Protein AF-A0A091M395-F1 (afdb_monomer)

pLDDT: mean 72.91, std 22.08, range [30.41, 98.69]

Foldseek 3Di:
DVVVVVVVVVVVVVVVVVVVVVVVVVVVVVVVVVVVVVVVVVCVVPNDPPPLDDDDPDDDHPVVVVVVVVVVVVVVVVVVVVVVVVVVVVVVVVVVVVVVVVVVVVVVVVVVVVPPDDDDDDDDPDPVVVVVVVVVVVVVVVVVVVVVVVVVVVVVVVVVVVVVVVVVVCVVPVDDPDPDDDDDDPDDVCPVVVVVVVVVVVVVVVVVVVVVVVVVVVVVVVVVVVVVVVVVVVVVVDDDDDDDDDDDDDDDDDDDDDDDDDDDDDDDDDDDDDDDDDDDDDDDDDDDDDDPDPPVVVLVVVLVVLVVVLVVLVVVLVVLVVVLVVLVVVLVVLVVVLVVLVCVVVVDDDDDDDDDDDDDDDPSVCVSVVSVVVSVVSVVVSVVSVVVSVVSVVVSVVSVVVSVVSDDDDDDDPPVVCVVCVVVVVVVVCVVCVVVVVVVVVVVVVVPDDPVVVVVVVVVVVVVVVD

Nearest PDB structures (foldseek):
  6pyr-assembly1_B  TM=7.650E-01  e=1.604E+00  Homo sapiens
  8v8v-assembly1_B  TM=7.744E-01  e=3.158E+00  Homo sapiens
  6z6o-assembly1_C  TM=7.540E-01  e=3.158E+00  Saccharomyces cerevisiae S288C
  4ilo-assembly1_A  TM=5.246E-01  e=1.109E+00  Chlamydia trachomatis L2/434/Bu

InterPro domains:
  IPR027881 SOGA, coiled-coil domain [PF11365] (3-96)
  IPR027881 SOGA, coiled-coil domain [PF11365] (132-221)
  IPR049885 Microtubule cross-linking factor 1-3 [PTHR15742] (1-417)

Organism: Cariama cristata (NCBI:txid54380)

Mean predicted aligned error: 25.7 Å

Secondary structure (DSSP, 8-state):
-HHHHHHHHHHHHHHHHHHHHHHHHHHHHHHHHHHHHHHHHHHHHH--SSS----SSS-S-HHHHHHHHHHHHHHHHHHHHHHHHHHHHHHHHHHHHHHHHHHHHHHHHHHHHTTSSS------S-HHHHHHHHHHHHHHHHHHHHHHHHHHHHHHHHHHHHHHHHHHHHHHHS-----------TTSSHHHHHHHHHHHHHHHHHHHHHHHHHHHHHHHHHHHHHHHHHHHHHTTS------------------------PPPP---SPPP-------------------S-SHHHHHHHHHHHHHHHHHHHHHHHHHHHHHHHHHHHHHHHHHHHHHHHHHHHH------------S--SSTTTHHHHHHHHHHHHHHHHHHHHHHHHHHHHHHHHHHHHHHHTSS-----HHHHHHHHHHHHHHHHHHHHHHHHHHHHHHHHHHHS-HHHHHHHHHHHHHHHH-

Sequence (467 aa):
QEDSADLKCQLQFAKEEAALMRKKMAKLGREKDELEQELQKYKSIYGDVDSPLPTGEAGGPPSTREAELKLRLKLVEEEANILGRKIVELEVENRGIKAEMEDMRCQYEKECLSRDHISSIPTSPYGDSVESATELRRHLQFVEEEAELLRRSISEIEDHNKQLTNELNKFKFEPGQEPGWLDDTASKCGGTLQEELKSARLQINELSGKVMKLQYENRVLMSNVQRYDLASHLGLRTSSPRDSDADSDAGKKESDSEEGRLPQPKREGPIGGESDSEEVYEKTSGFGSGKPSEVSDLCSAELMRVKEDTKSLINIKREAERLERTVDRLITDTDSLIYDAKVHVTSSPSTEQDFRSAEERGEDKHEPELLGTVNSRMKAFRRELQTFLEKVDHIGEGLKEQMEDLSPLPHLTESSMFAFFFPLFLFFAFQMFQPIILLILILVLFSSLSYATVFKLVFLFTLFFVL

Radius of gyration: 56.74 Å; Cα contacts (8 Å, |Δi|>4): 44; chains: 1; bounding box: 123×97×183 Å

Structure (mmCIF, N/CA/C/O backbone):
data_AF-A0A091M395-F1
#
_entry.id   AF-A0A091M395-F1
#
loop_
_atom_site.group_PDB
_atom_site.id
_atom_site.type_symbol
_atom_site.label_atom_id
_atom_site.label_alt_id
_atom_site.label_comp_id
_atom_site.label_asym_id
_atom_site.label_entity_id
_atom_site.label_seq_id
_atom_site.pdbx_PDB_ins_code
_atom_site.Cartn_x
_atom_site.Cartn_y
_atom_site.Cartn_z
_atom_site.occupancy
_atom_site.B_iso_or_equiv
_atom_site.auth_seq_id
_atom_site.auth_comp_id
_atom_site.auth_asym_id
_atom_site.auth_atom_id
_atom_site.pdbx_PDB_model_num
ATOM 1 N N . GLN A 1 1 ? 47.360 31.228 -101.101 1.00 71.81 1 GLN A N 1
ATOM 2 C CA . GLN A 1 1 ? 48.252 31.695 -100.009 1.00 71.81 1 GLN A CA 1
ATOM 3 C C . GLN A 1 1 ? 47.449 31.935 -98.732 1.00 71.81 1 GLN A C 1
ATOM 5 O O . GLN A 1 1 ? 47.906 31.509 -97.678 1.00 71.81 1 GLN A O 1
ATOM 10 N N . GLU A 1 2 ? 46.245 32.507 -98.828 1.00 79.38 2 GLU A N 1
ATOM 11 C CA . GLU A 1 2 ? 45.298 32.686 -97.709 1.00 79.38 2 GLU A CA 1
ATOM 12 C C . GLU A 1 2 ? 44.870 31.360 -97.054 1.00 79.38 2 GLU A C 1
ATOM 14 O O . GLU A 1 2 ? 45.097 31.202 -95.859 1.00 79.38 2 GLU A O 1
ATOM 19 N N . ASP A 1 3 ? 44.469 30.339 -97.827 1.00 84.88 3 ASP A N 1
ATOM 20 C CA . ASP A 1 3 ? 44.124 29.006 -97.278 1.00 84.88 3 ASP A CA 1
ATOM 21 C C . ASP A 1 3 ? 45.247 28.381 -96.427 1.00 84.88 3 ASP A C 1
ATOM 23 O O . ASP A 1 3 ? 45.014 27.651 -95.463 1.00 84.88 3 ASP A O 1
ATOM 27 N N . SER A 1 4 ? 46.505 28.685 -96.768 1.00 87.62 4 SER A N 1
ATOM 28 C CA . SER A 1 4 ? 47.673 28.195 -96.028 1.00 87.62 4 SER A CA 1
ATOM 29 C C . SER A 1 4 ? 47.929 28.958 -94.725 1.00 87.62 4 SER A C 1
ATOM 31 O O . SER A 1 4 ? 48.588 28.426 -93.832 1.00 87.62 4 SER A O 1
ATOM 33 N N . ALA A 1 5 ? 47.445 30.198 -94.616 1.00 91.19 5 ALA A N 1
ATOM 34 C CA . ALA A 1 5 ? 47.488 30.990 -93.393 1.00 91.19 5 ALA A CA 1
ATOM 35 C C . ALA A 1 5 ? 46.356 30.568 -92.446 1.00 91.19 5 ALA A C 1
ATOM 37 O O . ALA A 1 5 ? 46.620 30.309 -91.272 1.00 91.19 5 ALA A O 1
ATOM 38 N N . ASP A 1 6 ? 45.149 30.363 -92.975 1.00 93.56 6 ASP A N 1
ATOM 39 C CA . ASP A 1 6 ? 43.992 29.906 -92.201 1.00 93.56 6 ASP A CA 1
ATOM 40 C C . ASP A 1 6 ? 44.219 28.519 -91.598 1.00 93.56 6 ASP A C 1
ATOM 42 O O . ASP A 1 6 ? 43.985 28.313 -90.405 1.00 93.56 6 ASP A O 1
ATOM 46 N N . LEU A 1 7 ? 44.779 27.583 -92.374 1.00 94.56 7 LEU A N 1
ATOM 47 C CA . LEU A 1 7 ? 45.128 26.256 -91.865 1.00 94.56 7 LEU A CA 1
ATOM 48 C C . LEU A 1 7 ? 46.173 26.326 -90.737 1.00 94.56 7 LEU A C 1
ATOM 50 O O . LEU A 1 7 ? 46.099 25.563 -89.773 1.00 94.56 7 LEU A O 1
ATOM 54 N N . LYS A 1 8 ? 47.136 27.255 -90.817 1.00 93.69 8 LYS A N 1
ATOM 55 C CA . LYS A 1 8 ? 48.125 27.477 -89.747 1.00 93.69 8 LYS A CA 1
ATOM 56 C C . LYS A 1 8 ? 47.479 28.064 -88.494 1.00 93.69 8 LYS A C 1
ATOM 58 O O . LYS A 1 8 ? 47.822 27.624 -87.399 1.00 93.69 8 LYS A O 1
ATOM 63 N N . CYS A 1 9 ? 46.544 29.003 -88.639 1.00 95.12 9 CYS A N 1
ATOM 64 C CA . CYS A 1 9 ? 45.777 29.560 -87.524 1.00 95.12 9 CYS A CA 1
ATOM 65 C C . CYS A 1 9 ? 44.905 28.494 -86.847 1.00 95.12 9 CYS A C 1
ATOM 67 O O . CYS A 1 9 ? 44.974 28.343 -85.630 1.00 95.12 9 CYS A O 1
ATOM 69 N N . GLN A 1 10 ? 44.161 27.690 -87.612 1.00 95.19 10 GLN A N 1
ATOM 70 C CA . GLN A 1 10 ? 43.372 26.578 -87.068 1.00 95.19 10 GLN A CA 1
ATOM 71 C C . GLN A 1 10 ? 44.252 25.548 -86.353 1.00 95.19 10 GLN A C 1
ATOM 73 O O . GLN A 1 10 ? 43.927 25.109 -85.250 1.00 95.19 10 GLN A O 1
ATOM 78 N N . LEU A 1 11 ? 45.406 25.203 -86.933 1.00 95.94 11 LEU A N 1
ATOM 79 C CA . LEU A 1 11 ? 46.366 24.305 -86.294 1.00 95.94 11 LEU A CA 1
ATOM 80 C C . LEU A 1 11 ? 46.916 24.893 -84.986 1.00 95.94 11 LEU A C 1
ATOM 82 O O . LEU A 1 11 ? 47.134 24.149 -84.031 1.00 95.94 11 LEU A O 1
ATOM 86 N N . GLN A 1 12 ? 47.151 26.205 -84.930 1.00 96.38 12 GLN A N 1
ATOM 87 C CA . GLN A 1 12 ? 47.599 26.888 -83.718 1.00 96.38 12 GLN A CA 1
ATOM 88 C C . GLN A 1 12 ? 46.522 26.848 -82.625 1.00 96.38 12 GLN A C 1
ATOM 90 O O . GLN A 1 12 ? 46.833 26.454 -81.502 1.00 96.38 12 GLN A O 1
ATOM 95 N N . PHE A 1 13 ? 45.259 27.134 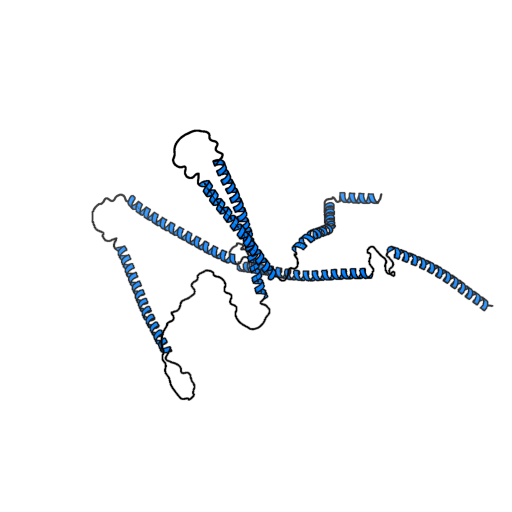-82.960 1.00 97.38 13 PHE A N 1
ATOM 96 C CA . PHE A 1 13 ? 44.141 27.002 -82.020 1.00 97.38 13 PHE A CA 1
ATOM 97 C C . PHE A 1 13 ? 43.983 25.568 -81.513 1.00 97.38 13 PHE A C 1
ATOM 99 O O . PHE A 1 13 ? 43.900 25.357 -80.307 1.00 97.38 13 PHE A O 1
ATOM 106 N N . ALA A 1 14 ? 44.045 24.570 -82.398 1.00 96.50 14 ALA A N 1
ATOM 107 C CA . ALA A 1 14 ? 43.980 23.164 -82.003 1.00 96.50 14 ALA A CA 1
ATOM 108 C C . ALA A 1 14 ? 45.151 22.761 -81.083 1.00 96.50 14 ALA A C 1
ATOM 110 O O . ALA A 1 14 ? 44.979 21.987 -80.140 1.00 96.50 14 ALA A O 1
ATOM 111 N N . LYS A 1 15 ? 46.358 23.300 -81.312 1.00 96.81 15 LYS A N 1
ATOM 112 C CA . LYS A 1 15 ? 47.522 23.077 -80.436 1.00 96.81 15 LYS A CA 1
ATOM 113 C C . LYS A 1 15 ? 47.342 23.710 -79.059 1.00 96.81 15 LYS A C 1
ATOM 115 O O . LYS A 1 15 ? 47.689 23.075 -78.059 1.00 96.81 15 LYS A O 1
ATOM 120 N N . GLU A 1 16 ? 46.827 24.934 -79.003 1.00 97.25 16 GLU A N 1
ATOM 121 C CA . GLU A 1 16 ? 46.535 25.651 -77.759 1.00 97.25 16 GLU A CA 1
ATOM 122 C C . GLU A 1 16 ? 45.419 24.966 -76.970 1.00 97.25 16 GLU A C 1
ATOM 124 O O . GLU A 1 16 ? 45.569 24.737 -75.770 1.00 97.25 16 GLU A O 1
ATOM 129 N N . GLU A 1 17 ? 44.356 24.533 -77.646 1.00 96.44 17 GLU A N 1
ATOM 130 C CA . GLU A 1 17 ? 43.270 23.751 -77.059 1.00 96.44 17 GLU A CA 1
ATOM 131 C C . GLU A 1 17 ? 43.785 22.417 -76.506 1.00 96.44 17 GLU A C 1
ATOM 133 O O . GLU A 1 17 ? 43.536 22.088 -75.345 1.00 96.44 17 GLU A O 1
ATOM 138 N N . ALA A 1 18 ? 44.600 21.679 -77.267 1.00 96.31 18 ALA A N 1
ATOM 139 C CA . ALA A 1 18 ? 45.212 20.439 -76.793 1.00 96.31 18 ALA A CA 1
ATOM 140 C C . ALA A 1 18 ? 46.149 20.670 -75.592 1.00 96.31 18 ALA A C 1
ATOM 142 O O . ALA A 1 18 ? 46.227 19.832 -74.689 1.00 96.31 18 ALA A O 1
ATOM 143 N N . ALA A 1 19 ? 46.871 21.796 -75.557 1.00 97.12 19 ALA A N 1
ATOM 144 C CA . ALA A 1 19 ? 47.709 22.173 -74.420 1.00 97.12 19 ALA A CA 1
ATOM 145 C C . ALA A 1 19 ? 46.874 22.528 -73.184 1.00 97.12 19 ALA A C 1
ATOM 147 O O . ALA A 1 19 ? 47.195 22.091 -72.075 1.00 97.12 19 ALA A O 1
ATOM 148 N N . LEU A 1 20 ? 45.772 23.254 -73.374 1.00 97.44 20 LEU A N 1
ATOM 149 C CA . LEU A 1 20 ? 44.822 23.576 -72.318 1.00 97.44 20 LEU A CA 1
ATOM 150 C C . LEU A 1 20 ? 44.164 22.310 -71.757 1.00 97.44 20 LEU A C 1
ATOM 152 O O . LEU A 1 20 ? 44.089 22.156 -70.539 1.00 97.44 20 LEU A O 1
ATOM 156 N N . MET A 1 21 ? 43.750 21.380 -72.620 1.00 98.19 21 MET A N 1
ATOM 157 C CA . MET A 1 21 ? 43.178 20.093 -72.218 1.00 98.19 21 MET A CA 1
ATOM 158 C C . MET A 1 21 ? 44.183 19.253 -71.430 1.00 98.19 21 MET A C 1
ATOM 160 O O . MET A 1 21 ? 43.841 18.751 -70.361 1.00 98.19 21 MET A O 1
ATOM 164 N N . ARG A 1 22 ? 45.449 19.184 -71.866 1.00 97.06 22 ARG A N 1
ATOM 165 C CA . ARG A 1 22 ? 46.526 18.541 -71.091 1.00 97.06 22 ARG A CA 1
ATOM 166 C C . ARG A 1 22 ? 46.700 19.174 -69.709 1.00 97.06 22 ARG A C 1
ATOM 168 O O . ARG A 1 22 ? 46.826 18.455 -68.721 1.00 97.06 22 ARG A O 1
ATOM 175 N N . LYS A 1 23 ? 46.651 20.506 -69.611 1.00 97.75 23 LYS A N 1
ATOM 176 C CA . LYS A 1 23 ? 46.740 21.222 -68.327 1.00 97.75 23 LYS A CA 1
ATOM 177 C C . LYS A 1 23 ? 45.541 20.933 -67.416 1.00 97.75 23 LYS A C 1
ATOM 179 O O . LYS A 1 23 ? 45.737 20.735 -66.219 1.00 97.75 23 LYS A O 1
ATOM 184 N N . LYS A 1 24 ? 44.321 20.891 -67.967 1.00 97.88 24 LYS A N 1
ATOM 185 C CA . LYS A 1 24 ? 43.098 20.535 -67.226 1.00 97.88 24 LYS A CA 1
ATOM 186 C C . LYS A 1 24 ? 43.143 19.094 -66.727 1.00 97.88 24 LYS A C 1
ATOM 188 O O . LYS A 1 24 ? 42.893 18.873 -65.551 1.00 97.88 24 LYS A O 1
ATOM 193 N N . MET A 1 25 ? 43.546 18.149 -67.575 1.00 97.69 25 MET A N 1
ATOM 194 C CA . MET A 1 25 ? 43.713 16.745 -67.188 1.00 97.69 25 MET A CA 1
ATOM 195 C C . MET A 1 25 ? 44.750 16.581 -66.077 1.00 97.69 25 MET A C 1
ATOM 197 O O . MET A 1 25 ? 44.493 15.892 -65.099 1.00 97.69 25 MET A O 1
ATOM 201 N N . ALA A 1 26 ? 45.885 17.279 -66.165 1.00 97.56 26 ALA A N 1
ATOM 202 C CA . ALA A 1 26 ? 46.887 17.256 -65.102 1.00 97.56 26 ALA A CA 1
ATOM 203 C C . ALA A 1 26 ? 46.367 17.854 -63.783 1.00 97.56 26 ALA A C 1
ATOM 205 O O . ALA A 1 26 ? 46.778 17.421 -62.712 1.00 97.56 26 ALA A O 1
ATOM 206 N N . LYS A 1 27 ? 45.488 18.864 -63.845 1.00 97.62 27 LYS A N 1
ATOM 207 C CA . LYS A 1 27 ? 44.847 19.439 -62.656 1.00 97.62 27 LYS A CA 1
ATOM 208 C C . LYS A 1 27 ? 43.837 18.465 -62.040 1.00 97.62 27 LYS A C 1
ATOM 210 O O . LYS A 1 27 ? 43.943 18.207 -60.851 1.00 97.62 27 LYS A O 1
ATOM 215 N N . LEU A 1 28 ? 42.948 17.886 -62.847 1.00 97.62 28 LEU A N 1
ATOM 216 C CA . LEU A 1 28 ? 41.987 16.875 -62.395 1.00 97.62 28 LEU A CA 1
ATOM 217 C C . LEU A 1 28 ? 42.678 15.633 -61.825 1.00 97.62 28 LEU A C 1
ATOM 219 O O . LEU A 1 28 ? 42.197 15.077 -60.852 1.00 97.62 28 LEU A O 1
ATOM 223 N N . GLY A 1 29 ? 43.813 15.217 -62.396 1.00 97.81 29 GLY A N 1
ATOM 224 C CA . GLY A 1 29 ? 44.620 14.127 -61.845 1.00 97.81 29 GLY A CA 1
ATOM 225 C C . GLY A 1 29 ? 45.101 14.427 -60.425 1.00 97.81 29 GLY A C 1
ATOM 226 O O . GLY A 1 29 ? 44.913 13.605 -59.541 1.00 97.81 29 GLY A O 1
ATOM 227 N N . ARG A 1 30 ? 45.621 15.638 -60.179 1.00 97.50 30 ARG A N 1
ATOM 228 C CA . ARG A 1 30 ? 46.020 16.053 -58.822 1.00 97.50 30 ARG A CA 1
ATOM 229 C C . ARG A 1 30 ? 44.836 16.128 -57.859 1.00 97.50 30 ARG A C 1
ATOM 231 O O . ARG A 1 30 ? 44.939 15.612 -56.759 1.00 97.50 30 ARG A O 1
ATOM 238 N N . GLU A 1 31 ? 43.717 16.718 -58.281 1.00 97.44 31 GLU A N 1
ATOM 239 C CA . GLU A 1 31 ? 42.500 16.800 -57.455 1.00 97.44 31 GLU A CA 1
ATOM 240 C C . GLU A 1 31 ? 41.932 15.406 -57.138 1.00 97.44 31 GLU A C 1
ATOM 242 O O . GLU A 1 31 ? 41.490 15.155 -56.021 1.00 97.44 31 GLU A O 1
ATOM 247 N N . LYS A 1 32 ? 41.983 14.471 -58.095 1.00 97.50 32 LYS A N 1
ATOM 248 C CA . LYS A 1 32 ? 41.613 13.067 -57.887 1.00 97.50 32 LYS A CA 1
ATOM 249 C C . LYS A 1 32 ? 42.515 12.414 -56.841 1.00 97.50 32 LYS A C 1
ATOM 251 O O . LYS A 1 32 ? 41.998 11.788 -55.922 1.00 97.50 32 LYS A O 1
ATOM 256 N N . ASP A 1 33 ? 43.831 12.567 -56.972 1.00 97.94 33 ASP A N 1
ATOM 257 C CA . ASP A 1 33 ? 44.796 11.980 -56.038 1.00 97.94 33 ASP A CA 1
ATOM 258 C C . ASP A 1 33 ? 44.647 12.582 -54.623 1.00 97.94 33 ASP A C 1
ATOM 260 O O . ASP A 1 33 ? 44.757 11.864 -53.630 1.00 97.94 33 ASP A O 1
ATOM 264 N N . GLU A 1 34 ? 44.350 13.882 -54.514 1.00 97.62 34 GLU A N 1
ATOM 265 C CA . GLU A 1 34 ? 44.038 14.564 -53.247 1.00 97.62 34 GLU A CA 1
ATOM 266 C C . GLU A 1 34 ? 42.759 14.008 -52.601 1.00 97.62 34 GLU A C 1
ATOM 268 O O . GLU A 1 34 ? 42.771 13.652 -51.420 1.00 97.62 34 GLU A O 1
ATOM 273 N N . LEU A 1 35 ? 41.676 13.859 -53.373 1.00 96.06 35 LEU A N 1
ATOM 274 C CA . LEU A 1 35 ? 40.426 13.263 -52.889 1.00 96.06 35 LEU A CA 1
ATOM 275 C C . LEU A 1 35 ? 40.599 11.789 -52.496 1.00 96.06 35 LEU A C 1
ATOM 277 O O . LEU A 1 35 ? 40.025 11.355 -51.500 1.00 96.06 35 LEU A O 1
ATOM 281 N N . GLU A 1 36 ? 41.402 11.014 -53.229 1.00 95.44 36 GLU A N 1
ATOM 282 C CA . GLU A 1 36 ? 41.729 9.627 -52.871 1.00 95.44 36 GLU A CA 1
ATOM 283 C C . GLU A 1 36 ? 42.503 9.549 -51.548 1.00 95.44 36 GLU A C 1
ATOM 285 O O . GLU A 1 36 ? 42.227 8.674 -50.724 1.00 95.44 36 GLU A O 1
ATOM 290 N N . GLN A 1 37 ? 43.422 10.485 -51.293 1.00 96.62 37 GLN A N 1
ATOM 291 C CA . GLN A 1 37 ? 44.127 10.577 -50.011 1.00 96.62 37 GLN A CA 1
ATOM 292 C C . GLN A 1 37 ? 43.194 10.971 -48.864 1.00 96.62 37 GLN A C 1
ATOM 294 O O . GLN A 1 37 ? 43.273 10.384 -47.783 1.00 96.62 37 GLN A O 1
ATOM 299 N N . GLU A 1 38 ? 42.303 11.941 -49.076 1.00 95.31 38 GLU A N 1
ATOM 300 C CA . GLU A 1 38 ? 41.327 12.352 -48.065 1.00 95.31 38 GLU A CA 1
ATOM 301 C C . GLU A 1 38 ? 40.329 11.230 -47.761 1.00 95.31 38 GLU A C 1
ATOM 303 O O . GLU A 1 38 ? 40.048 10.954 -46.593 1.00 95.31 38 GLU A O 1
ATOM 308 N N . LEU A 1 39 ? 39.889 10.497 -48.787 1.00 91.19 39 LEU A N 1
ATOM 309 C CA . LEU A 1 39 ? 39.082 9.293 -48.633 1.00 91.19 39 LEU A CA 1
ATOM 310 C C . LEU A 1 39 ? 39.835 8.220 -47.839 1.00 91.19 39 LEU A C 1
ATOM 312 O O . LEU A 1 39 ? 39.273 7.649 -46.909 1.00 91.19 39 LEU A O 1
ATOM 316 N N . GLN A 1 40 ? 41.111 7.969 -48.143 1.00 90.94 40 GLN A N 1
ATOM 317 C CA . GLN A 1 40 ? 41.930 7.004 -47.404 1.00 90.94 40 GLN A CA 1
ATOM 318 C C . GLN A 1 40 ? 42.127 7.422 -45.940 1.00 90.94 40 GLN A C 1
ATOM 320 O O . GLN A 1 40 ? 42.073 6.582 -45.039 1.00 90.94 40 GLN A O 1
ATOM 325 N N . LYS A 1 41 ? 42.299 8.722 -45.677 1.00 92.94 41 LYS A N 1
ATOM 326 C CA . LYS A 1 41 ? 42.352 9.282 -44.322 1.00 92.94 41 LYS A CA 1
ATOM 327 C C . LYS A 1 41 ? 41.023 9.078 -43.599 1.00 92.94 41 LYS A C 1
ATOM 329 O O . LYS A 1 41 ? 41.026 8.613 -42.462 1.00 92.94 41 LYS A O 1
ATOM 334 N N . TYR A 1 42 ? 39.898 9.357 -44.254 1.00 85.25 42 TYR A N 1
ATOM 335 C CA . TYR A 1 42 ? 38.570 9.125 -43.690 1.00 85.25 42 TYR A CA 1
ATOM 336 C C . TYR A 1 42 ? 38.354 7.640 -43.365 1.00 85.25 42 TYR A C 1
ATOM 338 O O . TYR A 1 42 ? 37.985 7.312 -42.240 1.00 85.25 42 TYR A O 1
ATOM 346 N N . LYS A 1 43 ? 38.712 6.734 -44.286 1.00 86.00 43 LYS A N 1
ATOM 347 C CA . LYS A 1 43 ? 38.701 5.277 -44.068 1.00 86.00 43 LYS A CA 1
ATOM 348 C C . LYS A 1 43 ? 39.594 4.847 -42.903 1.00 86.00 43 LYS A C 1
ATOM 350 O O . LYS A 1 43 ? 39.229 3.940 -42.167 1.00 86.00 43 LYS A O 1
ATOM 355 N N . SER A 1 44 ? 40.742 5.496 -42.697 1.00 77.12 44 SER A N 1
ATOM 356 C CA . SER A 1 44 ? 41.625 5.186 -41.562 1.00 77.12 44 SER A CA 1
ATOM 357 C C . SER A 1 44 ? 41.052 5.609 -40.205 1.00 77.12 44 SER A C 1
ATOM 359 O O . SER A 1 44 ? 41.331 4.958 -39.204 1.00 77.12 44 SER A O 1
ATOM 361 N N . ILE A 1 45 ? 40.248 6.679 -40.165 1.00 76.62 45 ILE A N 1
ATOM 362 C CA . ILE A 1 45 ? 39.650 7.205 -38.928 1.00 76.62 45 ILE A CA 1
ATOM 363 C C . ILE A 1 45 ? 38.346 6.470 -38.600 1.00 76.62 45 ILE A C 1
ATOM 365 O O . ILE A 1 45 ? 38.081 6.178 -37.437 1.00 76.62 45 ILE A O 1
ATOM 369 N N . TYR A 1 46 ? 37.533 6.183 -39.617 1.00 76.81 46 TYR A N 1
ATOM 370 C CA . TYR A 1 46 ? 36.155 5.716 -39.446 1.00 76.81 46 TYR A CA 1
ATOM 371 C C . TYR A 1 46 ? 35.904 4.280 -39.931 1.00 76.81 46 TYR A C 1
ATOM 373 O O . TYR A 1 46 ? 34.833 3.736 -39.674 1.00 76.81 46 TYR A O 1
ATOM 381 N N . GLY A 1 47 ? 36.879 3.645 -40.583 1.00 71.12 47 GLY A N 1
ATOM 382 C CA . GLY A 1 47 ? 36.737 2.321 -41.191 1.00 71.12 47 GLY A CA 1
ATOM 383 C C . GLY A 1 47 ? 36.284 2.371 -42.654 1.00 71.12 47 GLY A C 1
ATOM 384 O O . GLY A 1 47 ? 35.770 3.377 -43.143 1.00 71.12 47 GLY A O 1
ATOM 385 N N . ASP A 1 48 ? 36.516 1.273 -43.377 1.00 74.62 48 ASP A N 1
ATOM 386 C CA . ASP A 1 48 ? 36.093 1.098 -44.770 1.00 74.62 48 ASP A CA 1
ATOM 387 C C . ASP A 1 48 ? 34.659 0.553 -44.834 1.00 74.62 48 ASP A C 1
ATOM 389 O O . ASP A 1 48 ? 34.345 -0.427 -44.160 1.00 74.62 48 ASP A O 1
ATOM 393 N N . VAL A 1 49 ? 33.794 1.182 -45.636 1.00 61.81 49 VAL A N 1
ATOM 394 C CA . VAL A 1 49 ? 32.357 0.848 -45.717 1.00 61.81 49 VAL A CA 1
ATOM 395 C C . VAL A 1 49 ? 32.095 -0.344 -46.651 1.00 61.81 49 VAL A C 1
ATOM 397 O O . VAL A 1 49 ? 31.147 -1.090 -46.430 1.00 61.81 49 VAL A O 1
ATOM 400 N N . ASP A 1 50 ? 32.967 -0.563 -47.643 1.00 61.78 50 ASP A N 1
ATOM 401 C CA . ASP A 1 50 ? 32.815 -1.604 -48.678 1.00 61.78 50 ASP A CA 1
ATOM 402 C C . ASP A 1 50 ? 33.717 -2.838 -48.462 1.00 61.78 50 ASP A C 1
ATOM 404 O O . ASP A 1 50 ? 33.717 -3.777 -49.261 1.00 61.78 50 ASP A O 1
ATOM 408 N N . SER A 1 51 ? 34.485 -2.870 -47.372 1.00 49.75 51 SER A N 1
ATOM 409 C CA . SER A 1 51 ? 35.205 -4.068 -46.938 1.00 49.75 51 SER A CA 1
ATOM 410 C C . SER A 1 51 ? 34.243 -4.981 -46.169 1.00 49.75 51 SER A C 1
ATOM 412 O O . SER A 1 51 ? 33.496 -4.474 -45.327 1.00 49.75 51 SER A O 1
ATOM 414 N N . PRO A 1 52 ? 34.240 -6.317 -46.374 1.00 53.75 52 PRO A N 1
ATOM 415 C CA . PRO A 1 52 ? 33.650 -7.226 -45.399 1.00 53.75 52 PRO A CA 1
ATOM 416 C C . PRO A 1 52 ? 34.438 -7.069 -44.087 1.00 53.75 52 PRO A C 1
ATOM 418 O O . PRO A 1 52 ? 35.505 -7.644 -43.890 1.00 53.75 52 PRO A O 1
ATOM 421 N N . LEU A 1 53 ? 33.904 -6.185 -43.248 1.00 42.62 53 LEU A N 1
ATOM 422 C CA . LEU A 1 53 ? 34.456 -5.561 -42.050 1.00 42.62 53 LEU A CA 1
ATOM 423 C C . LEU A 1 53 ? 35.417 -6.450 -41.226 1.00 42.62 53 LEU A C 1
ATOM 425 O O . LEU A 1 53 ? 34.989 -7.501 -40.739 1.00 42.62 53 LEU A O 1
ATOM 429 N N . PRO A 1 54 ? 36.651 -5.997 -40.920 1.00 46.88 54 PRO A N 1
ATOM 430 C CA . PRO A 1 54 ? 37.429 -6.526 -39.814 1.00 46.88 54 PRO A CA 1
ATOM 431 C C . PRO A 1 54 ? 37.314 -5.634 -38.564 1.00 46.88 54 PRO A C 1
ATOM 433 O O . PRO A 1 54 ? 37.745 -4.486 -38.534 1.00 46.88 54 PRO A O 1
ATOM 436 N N . THR A 1 55 ? 36.749 -6.248 -37.525 1.00 48.16 55 THR A N 1
ATOM 437 C CA . THR A 1 55 ? 37.311 -6.335 -36.165 1.00 48.16 55 THR A CA 1
ATOM 438 C C . THR A 1 55 ? 37.567 -5.047 -35.366 1.00 48.16 55 THR A C 1
ATOM 440 O O . THR A 1 55 ? 38.662 -4.494 -35.360 1.00 48.16 55 THR A O 1
ATOM 443 N N . GLY A 1 56 ? 36.591 -4.694 -34.525 1.00 40.84 56 GLY A N 1
ATOM 444 C CA . GLY A 1 56 ? 36.821 -4.039 -33.236 1.00 40.84 56 GLY A CA 1
ATOM 445 C C . GLY A 1 56 ? 36.312 -4.943 -32.110 1.00 40.84 56 GLY A C 1
ATOM 446 O O . GLY A 1 56 ? 35.106 -5.101 -31.960 1.00 40.84 56 GLY A O 1
ATOM 447 N N . GLU A 1 57 ? 37.241 -5.585 -31.399 1.00 47.59 57 GLU A N 1
ATOM 448 C CA . GLU A 1 57 ? 37.122 -6.096 -30.019 1.00 47.59 57 GLU A CA 1
ATOM 449 C C . GLU A 1 57 ? 35.873 -6.921 -29.620 1.00 47.59 57 GLU A C 1
ATOM 451 O O . GLU A 1 57 ? 35.333 -6.773 -28.533 1.00 47.59 57 GLU A O 1
ATOM 456 N N . ALA A 1 58 ? 35.423 -7.848 -30.464 1.00 48.03 58 ALA A N 1
ATOM 457 C CA . ALA A 1 58 ? 34.674 -9.036 -30.036 1.00 48.03 58 AL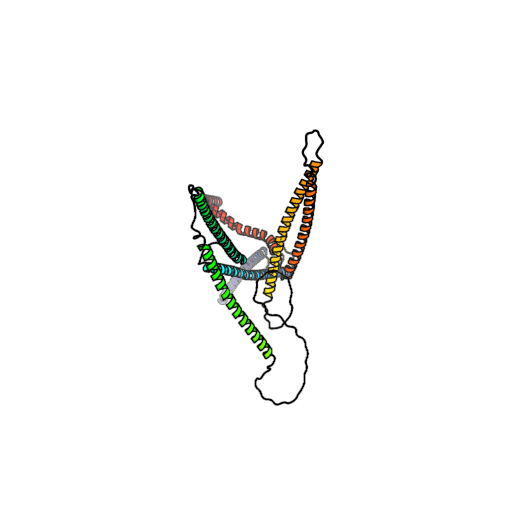A A CA 1
ATOM 458 C C . ALA A 1 58 ? 34.776 -10.086 -31.148 1.00 48.03 58 ALA A C 1
ATOM 460 O O . ALA A 1 58 ? 34.320 -9.869 -32.271 1.00 48.03 58 ALA A O 1
ATOM 461 N N . GLY A 1 59 ? 35.457 -11.196 -30.870 1.00 49.03 59 GLY A N 1
ATOM 462 C CA . GLY A 1 59 ? 35.753 -12.230 -31.859 1.00 49.03 59 GLY A CA 1
ATOM 463 C C . GLY A 1 59 ? 34.506 -13.002 -32.287 1.00 49.03 59 GLY A C 1
ATOM 464 O O . GLY A 1 59 ? 34.120 -13.960 -31.627 1.00 49.03 59 GLY A O 1
ATOM 465 N N . GLY A 1 60 ? 33.900 -12.624 -33.413 1.00 55.34 60 GLY A N 1
ATOM 466 C CA . GLY A 1 60 ? 32.835 -13.398 -34.047 1.00 55.34 60 GLY A CA 1
ATOM 467 C C . GLY A 1 60 ? 32.551 -12.942 -35.485 1.00 55.34 60 GLY A C 1
ATOM 468 O O . GLY A 1 60 ? 32.724 -11.761 -35.790 1.00 55.34 60 GLY A O 1
ATOM 469 N N . PRO A 1 61 ? 32.142 -13.851 -36.392 1.00 51.72 61 PRO A N 1
ATOM 470 C CA . PRO A 1 61 ? 31.840 -13.500 -37.777 1.00 51.72 61 PRO A CA 1
ATOM 471 C C . PRO A 1 61 ? 30.651 -12.519 -37.874 1.00 51.72 61 PRO A C 1
ATOM 473 O O . PRO A 1 61 ? 29.757 -12.548 -37.025 1.00 51.72 61 PRO A O 1
ATOM 476 N N . PRO A 1 62 ? 30.592 -11.659 -38.911 1.00 55.75 62 PRO A N 1
ATOM 477 C CA . PRO A 1 62 ? 29.612 -10.568 -39.021 1.00 55.75 62 PRO A CA 1
ATOM 478 C C . PRO A 1 62 ? 28.148 -11.039 -38.983 1.00 55.75 62 PRO A C 1
ATOM 480 O O . PRO A 1 62 ? 27.308 -10.371 -38.385 1.00 55.75 62 PRO A O 1
ATOM 483 N N . SER A 1 63 ? 27.858 -12.234 -39.511 1.00 60.00 63 SER A N 1
ATOM 484 C CA . SER A 1 63 ? 26.538 -12.877 -39.417 1.00 60.00 63 SER A CA 1
ATOM 485 C C . SER A 1 63 ? 26.107 -13.164 -37.969 1.00 60.00 63 SER A C 1
ATOM 487 O O . SER A 1 63 ? 24.930 -13.031 -37.639 1.00 60.00 63 SER A O 1
ATOM 489 N N . THR A 1 64 ? 27.048 -13.495 -37.079 1.00 69.31 64 THR A N 1
ATOM 490 C CA . THR A 1 64 ? 26.769 -13.748 -35.658 1.00 69.31 64 THR A CA 1
ATOM 491 C C . THR A 1 64 ? 26.455 -12.454 -34.914 1.00 69.31 64 THR A C 1
ATOM 493 O O . THR A 1 64 ? 25.539 -12.430 -34.098 1.00 69.31 64 THR A O 1
ATOM 496 N N . ARG A 1 65 ? 27.150 -11.356 -35.232 1.00 70.62 65 ARG A N 1
ATOM 497 C CA . ARG A 1 65 ? 26.895 -10.037 -34.630 1.00 70.62 65 ARG A CA 1
ATOM 498 C C . ARG A 1 65 ? 25.555 -9.448 -35.072 1.00 70.62 65 ARG A C 1
ATOM 500 O O . ARG A 1 65 ? 24.836 -8.884 -34.254 1.00 70.62 65 ARG A O 1
ATOM 507 N N . GLU A 1 66 ? 25.206 -9.577 -36.351 1.00 75.06 66 GLU A N 1
ATOM 508 C CA . GLU A 1 66 ? 23.889 -9.167 -36.854 1.00 75.06 66 GLU A CA 1
ATOM 509 C C . GLU A 1 66 ? 22.769 -9.968 -36.174 1.00 75.06 66 GLU A C 1
ATOM 511 O O . GLU A 1 66 ? 21.779 -9.392 -35.720 1.00 75.06 66 GLU A O 1
ATOM 516 N N . ALA A 1 67 ? 22.954 -11.284 -36.019 1.00 79.56 67 ALA A N 1
ATOM 517 C CA . ALA A 1 67 ? 22.026 -12.134 -35.281 1.00 79.56 67 ALA A CA 1
ATOM 518 C C . ALA A 1 67 ? 21.917 -11.738 -33.796 1.00 79.56 67 ALA A C 1
ATOM 520 O O . ALA A 1 67 ? 20.810 -11.698 -33.259 1.00 79.56 67 ALA A O 1
ATOM 521 N N . GLU A 1 68 ? 23.031 -11.392 -33.144 1.00 82.31 68 GLU A N 1
ATOM 522 C CA . GLU A 1 68 ? 23.063 -10.921 -31.754 1.00 82.31 68 GLU A CA 1
ATOM 523 C C . GLU A 1 68 ? 22.326 -9.584 -31.580 1.00 82.31 68 GLU A C 1
ATOM 525 O O . GLU A 1 68 ? 21.493 -9.447 -30.685 1.00 82.31 68 GLU A O 1
ATOM 530 N N . LEU A 1 69 ? 22.571 -8.602 -32.453 1.00 88.88 69 LEU A N 1
ATOM 531 C CA . LEU A 1 69 ? 21.871 -7.313 -32.414 1.00 88.88 69 LEU A CA 1
ATOM 532 C C . LEU A 1 69 ? 20.375 -7.471 -32.697 1.00 88.88 69 LEU A C 1
ATOM 534 O O . LEU A 1 69 ? 19.555 -6.844 -32.031 1.00 88.88 69 LEU A O 1
ATOM 538 N N . LYS A 1 70 ? 20.007 -8.353 -33.631 1.00 91.25 70 LYS A N 1
ATOM 539 C CA . LYS A 1 70 ? 18.609 -8.693 -33.913 1.00 91.25 70 LYS A CA 1
ATOM 540 C C . LYS A 1 70 ? 17.934 -9.360 -32.716 1.00 91.25 70 LYS A C 1
ATOM 542 O O . LYS A 1 70 ? 16.764 -9.093 -32.459 1.00 91.25 70 LYS A O 1
ATOM 547 N N . LEU A 1 71 ? 18.656 -10.199 -31.972 1.00 93.19 71 LEU A N 1
ATOM 548 C CA . LEU A 1 71 ? 18.160 -10.788 -30.731 1.00 93.19 71 LEU A CA 1
ATOM 549 C C . LEU A 1 71 ? 17.979 -9.726 -29.639 1.00 93.19 71 LEU A C 1
ATOM 551 O O . LEU A 1 71 ? 16.927 -9.698 -29.011 1.00 93.19 71 LEU A O 1
ATOM 555 N N . ARG A 1 72 ? 18.951 -8.825 -29.444 1.00 95.19 72 ARG A N 1
ATOM 556 C CA . ARG A 1 72 ? 18.829 -7.714 -28.481 1.00 95.19 72 ARG A CA 1
ATOM 557 C C . ARG A 1 72 ? 17.654 -6.800 -28.807 1.00 95.19 72 ARG A C 1
ATOM 559 O O . ARG A 1 72 ? 16.910 -6.443 -27.905 1.00 95.19 72 ARG A O 1
ATOM 566 N N . LEU A 1 73 ? 17.463 -6.467 -30.083 1.00 96.75 73 LEU A N 1
ATOM 567 C CA . LEU A 1 73 ? 16.321 -5.668 -30.523 1.00 96.75 73 LEU A CA 1
ATOM 568 C C . LEU A 1 73 ? 14.998 -6.369 -30.198 1.00 96.75 73 LEU A C 1
ATOM 570 O O . LEU A 1 73 ? 14.112 -5.741 -29.633 1.00 96.75 73 LEU A O 1
ATOM 574 N N . LYS A 1 74 ? 14.898 -7.676 -30.481 1.00 96.12 74 LYS A N 1
ATOM 575 C CA . LYS A 1 74 ? 13.723 -8.475 -30.111 1.00 96.12 74 LYS A CA 1
ATOM 576 C C . LYS A 1 74 ? 13.483 -8.496 -28.604 1.00 96.12 74 LYS A C 1
ATOM 578 O O . LYS A 1 74 ? 12.346 -8.362 -28.189 1.00 96.12 74 LYS A O 1
ATOM 583 N N . LEU A 1 75 ? 14.526 -8.650 -27.788 1.00 97.19 75 LEU A N 1
ATOM 584 C CA . LEU A 1 75 ? 14.380 -8.630 -26.329 1.00 97.19 75 LEU A CA 1
ATOM 585 C C . LEU A 1 75 ? 13.850 -7.283 -25.834 1.00 97.19 75 LEU A C 1
ATOM 587 O O . LEU A 1 75 ? 12.916 -7.266 -25.046 1.00 97.19 75 LEU A O 1
ATOM 591 N N . VAL A 1 76 ? 14.382 -6.168 -26.342 1.00 98.12 76 VAL A N 1
ATOM 592 C CA . VAL A 1 76 ? 13.895 -4.823 -25.992 1.00 98.12 76 VAL A CA 1
ATOM 593 C C . VAL A 1 76 ? 12.448 -4.614 -26.447 1.00 98.12 76 VAL A C 1
ATOM 595 O O . VAL A 1 76 ? 11.657 -4.011 -25.728 1.00 98.12 76 VAL A O 1
ATOM 598 N N . GLU A 1 77 ? 12.081 -5.119 -27.625 1.00 97.62 77 GLU A N 1
ATOM 599 C CA . GLU A 1 77 ? 10.704 -5.072 -28.124 1.00 97.62 77 GLU A CA 1
ATOM 600 C C . GLU A 1 77 ? 9.753 -5.887 -27.232 1.00 97.62 77 GLU A C 1
ATOM 602 O O . GLU A 1 77 ? 8.687 -5.401 -26.859 1.00 97.62 77 GLU A O 1
ATOM 607 N N . GLU A 1 78 ? 10.160 -7.085 -26.806 1.00 98.06 78 GLU A N 1
ATOM 608 C CA . GLU A 1 78 ? 9.395 -7.900 -25.857 1.00 98.06 78 GLU A CA 1
ATOM 609 C C . GLU A 1 78 ? 9.302 -7.252 -24.467 1.00 98.06 78 GLU A C 1
ATOM 611 O O . GLU A 1 78 ? 8.226 -7.243 -23.868 1.00 98.06 78 GLU A O 1
ATOM 616 N N . GLU A 1 79 ? 10.381 -6.651 -23.959 1.00 96.94 79 GLU A N 1
ATOM 617 C CA . GLU A 1 79 ? 10.372 -5.891 -22.703 1.00 96.94 79 GLU A CA 1
ATOM 618 C C . GLU A 1 79 ? 9.404 -4.705 -22.780 1.00 96.94 79 GLU A C 1
ATOM 620 O O . GLU A 1 79 ? 8.582 -4.519 -21.881 1.00 96.94 79 GLU A O 1
ATOM 625 N N . ALA A 1 80 ? 9.431 -3.945 -23.878 1.00 98.31 80 ALA A N 1
ATOM 626 C CA . ALA A 1 80 ? 8.489 -2.856 -24.116 1.00 98.31 80 ALA A CA 1
ATOM 627 C C . ALA A 1 80 ? 7.039 -3.362 -24.191 1.00 98.31 80 ALA A C 1
ATOM 629 O O . ALA A 1 80 ? 6.139 -2.725 -23.642 1.00 98.31 80 ALA A O 1
ATOM 630 N N . ASN A 1 81 ? 6.805 -4.530 -24.796 1.00 98.25 81 ASN A N 1
ATOM 631 C CA . ASN A 1 81 ? 5.484 -5.157 -24.852 1.00 98.25 81 ASN A CA 1
ATOM 632 C C . ASN A 1 81 ? 4.991 -5.609 -23.468 1.00 98.25 81 ASN A C 1
ATOM 634 O O . ASN A 1 81 ? 3.815 -5.427 -23.144 1.00 98.25 81 ASN A O 1
ATOM 638 N N . ILE A 1 82 ? 5.864 -6.194 -22.642 1.00 98.44 82 ILE A N 1
ATOM 639 C CA . ILE A 1 82 ? 5.534 -6.600 -21.267 1.00 98.44 82 ILE A CA 1
ATOM 640 C C . ILE A 1 82 ? 5.215 -5.368 -20.418 1.00 98.44 82 ILE A C 1
ATOM 642 O O . ILE A 1 82 ? 4.177 -5.336 -19.756 1.00 98.44 82 ILE A O 1
ATOM 646 N N . LEU A 1 83 ? 6.059 -4.335 -20.477 1.00 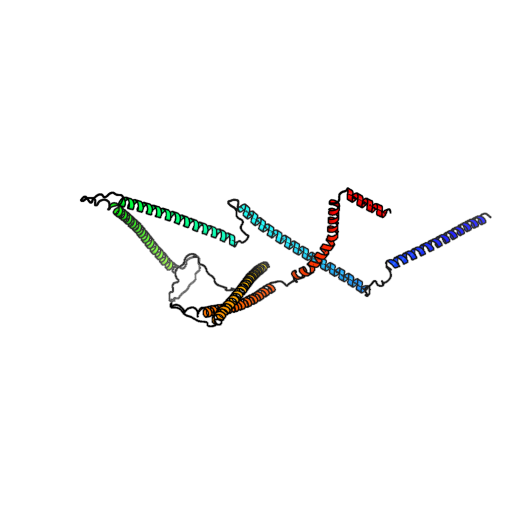98.69 83 LEU A N 1
ATOM 647 C CA . LEU A 1 83 ? 5.838 -3.081 -19.758 1.00 98.69 83 LEU A CA 1
ATOM 648 C C . LEU A 1 83 ? 4.560 -2.381 -20.224 1.00 98.69 83 LEU A C 1
ATOM 650 O O . LEU A 1 83 ? 3.790 -1.916 -19.391 1.00 98.69 83 LEU A O 1
ATOM 654 N N . GLY A 1 84 ? 4.286 -2.368 -21.531 1.00 98.50 84 GLY A N 1
ATOM 655 C CA . GLY A 1 84 ? 3.046 -1.830 -22.087 1.00 98.50 84 GLY A CA 1
ATOM 656 C C . GLY A 1 84 ? 1.804 -2.516 -21.515 1.00 98.50 84 GLY A C 1
ATOM 657 O O . GLY A 1 84 ? 0.861 -1.838 -21.112 1.00 98.50 84 GLY A O 1
ATOM 658 N N . ARG A 1 85 ? 1.820 -3.852 -21.392 1.00 98.50 85 ARG A N 1
ATOM 659 C CA . ARG A 1 85 ? 0.737 -4.594 -20.724 1.00 98.50 85 ARG A CA 1
ATOM 660 C C . ARG A 1 85 ? 0.629 -4.241 -19.241 1.00 98.50 85 ARG A C 1
ATOM 662 O O . ARG A 1 85 ? -0.479 -3.988 -18.776 1.00 98.50 85 ARG A O 1
ATOM 669 N N . LYS A 1 86 ? 1.754 -4.165 -18.521 1.00 98.56 86 LYS A N 1
ATOM 670 C CA . LYS A 1 86 ? 1.753 -3.838 -17.087 1.00 98.56 86 LYS A CA 1
ATOM 671 C C . LYS A 1 86 ? 1.246 -2.422 -16.811 1.00 98.56 86 LYS A C 1
ATOM 673 O O . LYS A 1 86 ? 0.541 -2.218 -15.832 1.00 98.56 86 LYS A O 1
ATOM 678 N N . ILE A 1 87 ? 1.554 -1.458 -17.680 1.00 98.56 87 ILE A N 1
ATOM 679 C CA . ILE A 1 87 ? 1.010 -0.096 -17.590 1.00 98.56 87 ILE A CA 1
ATOM 680 C C . ILE A 1 87 ? -0.516 -0.135 -17.679 1.00 98.56 87 ILE A C 1
ATOM 682 O O . ILE A 1 87 ? -1.177 0.428 -16.816 1.00 98.56 87 ILE A O 1
ATOM 686 N N . VAL A 1 88 ? -1.080 -0.833 -18.668 1.00 98.69 88 VAL A N 1
ATOM 687 C CA . VAL A 1 88 ? -2.541 -0.930 -18.830 1.00 98.69 88 VAL A CA 1
ATOM 688 C C . VAL A 1 88 ? -3.198 -1.634 -17.640 1.00 98.69 88 VAL A C 1
ATOM 690 O O . VAL A 1 88 ? -4.228 -1.176 -17.156 1.00 98.69 88 VAL A O 1
ATOM 693 N N . GLU A 1 89 ? -2.605 -2.719 -17.143 1.00 97.94 89 GLU A N 1
ATOM 694 C CA . GLU A 1 89 ? -3.074 -3.430 -15.946 1.00 97.94 89 GLU A CA 1
ATOM 695 C C . GLU A 1 89 ? -3.131 -2.497 -14.729 1.00 97.94 89 GLU A C 1
ATOM 697 O O . GLU A 1 89 ? -4.186 -2.348 -14.111 1.00 97.94 89 GLU A O 1
ATOM 702 N N . LEU A 1 90 ? -2.032 -1.787 -14.454 1.00 98.50 90 LEU A N 1
ATOM 703 C CA . LEU A 1 90 ? -1.960 -0.815 -13.364 1.00 98.50 90 LEU A CA 1
ATOM 704 C C . LEU A 1 90 ? -2.918 0.362 -13.577 1.00 98.50 90 LEU A C 1
ATOM 706 O O . LEU A 1 90 ? -3.490 0.862 -12.616 1.00 98.50 90 LEU A O 1
ATOM 710 N N . GLU A 1 91 ? -3.128 0.824 -14.810 1.00 98.31 91 GLU A N 1
ATOM 711 C CA . GLU A 1 91 ? -4.114 1.867 -15.110 1.00 98.31 91 GLU A CA 1
ATOM 712 C C . GLU A 1 91 ? -5.544 1.414 -14.801 1.00 98.31 91 GLU A C 1
ATOM 714 O O . GLU A 1 91 ? -6.337 2.207 -14.283 1.00 98.31 91 GLU A O 1
ATOM 719 N N . VAL A 1 92 ? -5.882 0.159 -15.111 1.00 98.56 92 VAL A N 1
ATOM 720 C CA . VAL A 1 92 ? -7.190 -0.430 -14.800 1.00 98.56 92 VAL A CA 1
ATOM 721 C C . VAL A 1 92 ? -7.361 -0.574 -13.290 1.00 98.56 92 VAL A C 1
ATOM 723 O O . VAL A 1 92 ? -8.370 -0.110 -12.763 1.00 98.56 92 VAL A O 1
ATOM 726 N N . GLU A 1 93 ? -6.369 -1.117 -12.584 1.00 97.81 93 GLU A N 1
ATOM 727 C CA . GLU A 1 93 ? -6.386 -1.236 -11.120 1.00 97.81 93 GLU A CA 1
ATOM 728 C C . GLU A 1 93 ? -6.501 0.139 -10.447 1.00 97.81 93 GLU A C 1
ATOM 730 O O . GLU A 1 93 ? -7.346 0.351 -9.582 1.00 97.81 93 GLU A O 1
ATOM 735 N N . ASN A 1 94 ? -5.732 1.131 -10.904 1.00 97.62 94 ASN A N 1
ATOM 736 C CA . ASN A 1 94 ? -5.771 2.488 -10.362 1.00 97.62 94 ASN A CA 1
ATOM 737 C C . ASN A 1 94 ? -7.135 3.159 -10.590 1.00 97.62 94 ASN A C 1
ATOM 739 O O . ASN A 1 94 ? -7.607 3.903 -9.731 1.00 97.62 94 ASN A O 1
ATOM 743 N N . ARG A 1 95 ? -7.789 2.902 -11.733 1.00 98.31 95 ARG A N 1
ATOM 744 C CA . ARG A 1 95 ? -9.175 3.340 -11.973 1.00 98.31 95 ARG A CA 1
ATOM 745 C C . ARG A 1 95 ? -10.166 2.606 -11.072 1.00 98.31 95 ARG A C 1
ATOM 747 O O . ARG A 1 95 ? -11.074 3.264 -10.577 1.00 98.31 95 ARG A O 1
ATOM 754 N N . GLY A 1 96 ? -9.977 1.308 -10.836 1.00 97.44 96 GLY A N 1
ATOM 755 C CA . GLY A 1 96 ? -10.779 0.514 -9.901 1.00 97.44 96 GLY A CA 1
ATOM 756 C C . GLY A 1 96 ? -10.698 1.064 -8.479 1.00 97.44 96 GLY A C 1
ATOM 757 O O . GLY A 1 96 ? -11.707 1.485 -7.927 1.00 97.44 96 GLY A O 1
ATOM 758 N N . ILE A 1 97 ? -9.484 1.217 -7.949 1.00 97.56 97 ILE A N 1
ATOM 759 C CA . ILE A 1 97 ? -9.244 1.795 -6.619 1.00 97.56 97 ILE A CA 1
ATOM 760 C C . ILE A 1 97 ? -9.800 3.222 -6.530 1.00 97.56 97 ILE A C 1
ATOM 762 O O . ILE A 1 97 ? -10.379 3.603 -5.518 1.00 97.56 97 ILE A O 1
ATOM 766 N N . LYS A 1 98 ? -9.659 4.042 -7.580 1.00 97.56 98 LYS A N 1
ATOM 767 C CA . LYS A 1 98 ? -10.274 5.381 -7.607 1.00 97.56 98 LYS A CA 1
ATOM 768 C C . LYS A 1 98 ? -11.795 5.327 -7.554 1.00 97.56 98 LYS A C 1
ATOM 770 O O . LYS A 1 98 ? -12.379 6.169 -6.882 1.00 97.56 98 LYS A O 1
ATOM 775 N N . ALA A 1 99 ? -12.419 4.378 -8.247 1.00 97.31 99 ALA A N 1
ATOM 776 C CA . ALA A 1 99 ? -13.860 4.183 -8.183 1.00 97.31 99 ALA A CA 1
ATOM 777 C C . ALA A 1 99 ? -14.295 3.732 -6.780 1.00 97.31 99 ALA A C 1
ATOM 779 O O . ALA A 1 99 ? -15.251 4.286 -6.254 1.00 97.31 99 ALA A O 1
ATOM 780 N N . GLU A 1 100 ? -13.555 2.827 -6.134 1.00 96.00 100 GLU A N 1
ATOM 781 C CA . GLU A 1 100 ? -13.804 2.411 -4.745 1.00 96.00 100 GLU A CA 1
ATOM 782 C C . GLU A 1 100 ? -13.633 3.570 -3.751 1.00 96.00 100 GLU A C 1
ATOM 784 O O . GLU A 1 100 ? -14.476 3.781 -2.884 1.00 96.00 100 GLU A O 1
ATOM 789 N N . MET A 1 101 ? -12.572 4.374 -3.894 1.00 96.31 101 MET A N 1
ATOM 790 C CA . MET A 1 101 ? -12.377 5.573 -3.072 1.00 96.31 101 MET A CA 1
ATOM 791 C C . MET A 1 101 ? -13.513 6.583 -3.251 1.00 96.31 101 MET A C 1
ATOM 793 O O . MET A 1 101 ? -13.899 7.242 -2.286 1.00 96.31 101 MET A O 1
ATOM 797 N N . GLU A 1 102 ? -14.020 6.738 -4.473 1.00 95.62 102 GLU A N 1
ATOM 798 C CA . GLU A 1 102 ? -15.141 7.629 -4.753 1.00 95.62 102 GLU A CA 1
ATOM 799 C C . GLU A 1 102 ? -16.464 7.066 -4.227 1.00 95.62 102 GLU A C 1
ATOM 801 O O . GLU A 1 102 ? -17.271 7.830 -3.709 1.00 95.62 102 GLU A O 1
ATOM 806 N N . ASP A 1 103 ? -16.664 5.748 -4.264 1.00 95.00 103 ASP A N 1
ATOM 807 C CA . ASP A 1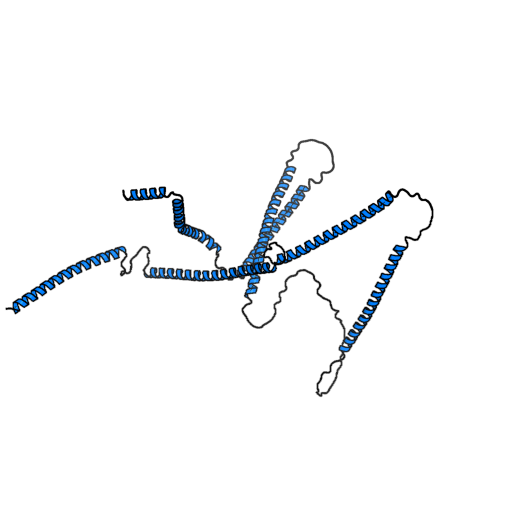 103 ? -17.829 5.096 -3.664 1.00 95.00 103 ASP A CA 1
ATOM 808 C C . ASP A 1 103 ? -17.842 5.281 -2.142 1.00 95.00 103 ASP A C 1
ATOM 810 O O . ASP A 1 103 ? -18.819 5.781 -1.591 1.00 95.00 103 ASP A O 1
ATOM 814 N N . MET A 1 104 ? -16.720 5.023 -1.464 1.00 92.38 104 MET A N 1
ATOM 815 C CA . MET A 1 104 ? -16.581 5.287 -0.026 1.00 92.38 104 MET A CA 1
ATOM 816 C C . MET A 1 104 ? -16.773 6.773 0.313 1.00 92.38 104 MET A C 1
ATOM 818 O O . MET A 1 104 ? -17.368 7.107 1.339 1.00 92.38 104 MET A O 1
ATOM 822 N N . ARG A 1 105 ? -16.306 7.689 -0.549 1.00 94.06 105 ARG A N 1
ATOM 823 C CA . ARG A 1 105 ? -16.548 9.134 -0.398 1.00 94.06 105 ARG A CA 1
ATOM 824 C C . ARG A 1 105 ? -18.031 9.467 -0.550 1.00 94.06 105 ARG A C 1
ATOM 826 O O . ARG A 1 105 ? -18.556 10.211 0.270 1.00 94.06 105 ARG A O 1
ATOM 833 N N . CYS A 1 106 ? -18.697 8.918 -1.560 1.00 86.19 106 CYS A N 1
ATOM 834 C CA . CYS A 1 106 ? -20.127 9.085 -1.795 1.00 86.19 106 CYS A CA 1
ATOM 835 C C . CYS A 1 106 ? -20.957 8.511 -0.641 1.00 86.19 106 CYS A C 1
ATOM 837 O O . CYS A 1 106 ? -21.937 9.128 -0.234 1.00 86.19 106 CYS A O 1
ATOM 839 N N . GLN A 1 107 ? -20.556 7.372 -0.071 1.00 81.06 107 GLN A N 1
ATOM 840 C CA . GLN A 1 107 ? -21.152 6.817 1.144 1.00 81.06 107 GLN A CA 1
ATOM 841 C C . GLN A 1 107 ? -20.982 7.777 2.326 1.00 81.06 107 GLN A C 1
ATOM 843 O O . GLN A 1 107 ? -21.974 8.107 2.968 1.00 81.06 107 GLN A O 1
ATOM 848 N N . TYR A 1 108 ? -19.778 8.314 2.548 1.00 76.19 108 TYR A N 1
ATOM 849 C CA . TYR A 1 108 ? -19.524 9.307 3.599 1.00 76.19 108 TYR A CA 1
ATOM 850 C C . TYR A 1 108 ? -20.324 10.603 3.397 1.00 76.19 108 TYR A C 1
ATOM 852 O O . TYR A 1 108 ? -20.866 11.168 4.344 1.00 76.19 108 TYR A O 1
ATOM 860 N N . GLU A 1 109 ? -20.434 11.094 2.163 1.00 78.19 109 GLU A N 1
ATOM 861 C CA . GLU A 1 109 ? -21.215 12.291 1.840 1.00 78.19 109 GLU A CA 1
ATOM 862 C C . GLU A 1 109 ? -22.719 12.037 1.999 1.00 78.19 109 GLU A C 1
ATOM 864 O O . GLU A 1 109 ? -23.436 12.872 2.550 1.00 78.19 109 GLU A O 1
ATOM 869 N N . LYS A 1 110 ? -23.199 10.850 1.619 1.00 75.56 110 LYS A N 1
ATOM 870 C CA . LYS A 1 110 ? -24.577 10.406 1.850 1.00 75.56 110 LYS A CA 1
ATOM 871 C C . LYS A 1 110 ? -24.873 10.237 3.339 1.00 75.56 110 LYS A C 1
ATOM 873 O O . LYS A 1 110 ? -25.948 10.637 3.777 1.00 75.56 110 LYS A O 1
ATOM 878 N N . GLU A 1 111 ? -23.938 9.717 4.130 1.00 61.69 111 GLU A N 1
ATOM 879 C CA . GLU A 1 111 ? -24.015 9.686 5.596 1.00 61.69 111 GLU A CA 1
ATOM 880 C C . GLU A 1 111 ? -24.017 11.099 6.192 1.00 61.69 111 GLU A C 1
ATOM 882 O O . GLU A 1 111 ? -24.762 11.359 7.134 1.00 61.69 111 GLU A O 1
ATOM 887 N N . CYS A 1 112 ? -23.261 12.036 5.615 1.00 56.94 112 CYS A N 1
ATOM 888 C CA . CYS A 1 112 ? -23.225 13.437 6.034 1.00 56.94 112 CYS A CA 1
ATOM 889 C C . CYS A 1 112 ? -24.561 14.151 5.763 1.00 56.94 112 CYS A C 1
ATOM 891 O O . CYS A 1 112 ? -25.106 14.785 6.661 1.00 56.94 112 CYS A O 1
ATOM 893 N N . LEU A 1 113 ? -25.148 13.967 4.575 1.00 56.12 113 LEU A N 1
ATOM 894 C CA . LEU A 1 113 ? -26.471 14.507 4.219 1.00 56.12 113 LEU A CA 1
ATOM 895 C C . LEU A 1 113 ? -27.619 13.813 4.974 1.00 56.12 113 LEU A C 1
ATOM 897 O O . LEU A 1 113 ? -28.669 14.407 5.203 1.00 56.12 113 LEU A O 1
ATOM 901 N N . SER A 1 114 ? -27.420 12.566 5.410 1.00 55.72 114 SER A N 1
ATOM 902 C CA . SER A 1 114 ? -28.350 11.859 6.308 1.00 55.72 114 SER A CA 1
ATOM 903 C C . SER A 1 114 ? -28.244 12.342 7.764 1.00 55.72 114 SER A C 1
ATOM 905 O O . SER A 1 114 ? -29.119 12.046 8.577 1.00 55.72 114 SER A O 1
ATOM 907 N N . ARG A 1 115 ? -27.190 13.101 8.097 1.00 50.47 115 ARG A N 1
ATOM 908 C CA . ARG A 1 115 ? -26.864 13.625 9.432 1.00 50.47 115 ARG A CA 1
ATOM 909 C C . ARG A 1 115 ? -27.163 15.124 9.566 1.00 50.47 115 ARG A C 1
ATOM 911 O O . ARG A 1 115 ? -26.603 15.785 10.432 1.00 50.47 115 ARG A O 1
ATOM 918 N N . ASP A 1 116 ? -28.098 15.674 8.795 1.00 40.88 116 ASP A N 1
ATOM 919 C CA . ASP A 1 116 ? -28.575 17.049 9.034 1.00 40.88 116 ASP A CA 1
ATOM 920 C C . ASP A 1 116 ? -29.483 17.178 10.273 1.00 40.88 116 ASP A C 1
ATOM 922 O O . ASP A 1 116 ? -29.902 18.276 10.648 1.00 40.88 116 ASP A O 1
ATOM 926 N N . HIS A 1 117 ? -29.710 16.084 11.006 1.00 41.47 117 HIS A N 1
ATOM 927 C CA . HIS A 1 117 ? -30.334 16.122 12.322 1.00 41.47 117 HIS A CA 1
ATOM 928 C C . HIS A 1 117 ? -29.478 15.400 13.378 1.00 41.47 117 HIS A C 1
ATOM 930 O O . HIS A 1 117 ? -29.616 14.211 13.635 1.00 41.47 117 HIS A O 1
ATOM 936 N N . ILE A 1 118 ? -28.699 16.231 14.082 1.00 43.59 118 ILE A N 1
ATOM 937 C CA . ILE A 1 118 ? -28.224 16.080 15.466 1.00 43.59 118 ILE A CA 1
ATOM 938 C C . ILE A 1 118 ? -26.886 15.329 15.673 1.00 43.59 118 ILE A C 1
ATOM 940 O O . ILE A 1 118 ? -26.784 14.110 15.641 1.00 43.59 118 ILE A O 1
ATOM 944 N N . SER A 1 119 ? -25.900 16.143 16.061 1.00 43.84 119 SER A N 1
ATOM 945 C CA . SER A 1 119 ? -24.754 15.889 16.946 1.00 43.84 119 SER A CA 1
ATOM 946 C C . SER A 1 119 ? -23.627 14.932 16.522 1.00 43.84 119 SER A C 1
ATOM 948 O O . SER A 1 119 ? -23.780 13.788 16.098 1.00 43.84 119 SER A O 1
ATOM 950 N N . SER A 1 120 ? -22.441 15.496 16.709 1.00 48.66 120 SER A N 1
ATOM 951 C CA . SER A 1 120 ? -21.063 15.067 16.510 1.00 48.66 120 SER A CA 1
ATOM 952 C C . SER A 1 120 ? -20.641 13.793 17.244 1.00 48.66 120 SER A C 1
ATOM 954 O O . SER A 1 120 ? -20.978 13.629 18.409 1.00 48.66 120 SER A O 1
ATOM 956 N N . ILE A 1 121 ? -19.841 12.974 16.548 1.00 45.72 121 ILE A N 1
ATOM 957 C CA . ILE A 1 121 ? -18.695 12.122 16.954 1.00 45.72 121 ILE A CA 1
ATOM 958 C C . ILE A 1 121 ? -18.382 11.217 15.731 1.00 45.72 121 ILE A C 1
ATOM 960 O O . ILE A 1 121 ? -19.331 10.802 15.049 1.00 45.72 121 ILE A O 1
ATOM 964 N N . PRO A 1 122 ? -17.098 10.981 15.381 1.00 52.47 122 PRO A N 1
ATOM 965 C CA . PRO A 1 122 ? -16.710 10.214 14.197 1.00 52.47 122 PRO A CA 1
ATOM 966 C C . PRO A 1 122 ? -16.714 8.711 14.503 1.00 52.47 122 PRO A C 1
ATOM 968 O O . PRO A 1 122 ? -16.042 8.275 15.437 1.00 52.47 122 PRO A O 1
ATOM 971 N N . THR A 1 123 ? -17.444 7.915 13.720 1.00 41.78 123 THR A N 1
ATOM 972 C CA . THR A 1 123 ? -17.417 6.447 13.813 1.00 41.78 123 THR A CA 1
ATOM 973 C C . THR A 1 123 ? -16.761 5.830 12.579 1.00 41.78 123 THR A C 1
ATOM 975 O O . THR A 1 123 ? -17.000 6.238 11.449 1.00 41.78 123 THR A O 1
ATOM 978 N N . SER A 1 124 ? -15.878 4.885 12.886 1.00 42.31 124 SER A N 1
ATOM 979 C CA . SER A 1 124 ? -15.000 4.046 12.060 1.00 42.31 124 SER A CA 1
ATOM 980 C C . SER A 1 124 ? -15.753 3.141 11.057 1.00 42.31 124 SER A C 1
ATOM 982 O O . SER A 1 124 ? -16.906 2.804 11.330 1.00 42.31 124 SER A O 1
ATOM 984 N N . PRO A 1 125 ? -15.124 2.679 9.948 1.00 52.72 125 PRO A N 1
ATOM 985 C CA . PRO A 1 125 ? -15.791 1.995 8.833 1.00 52.72 125 PRO A CA 1
ATOM 986 C C . PRO A 1 125 ? -15.960 0.480 9.062 1.00 52.72 125 PRO A C 1
ATOM 988 O O . PRO A 1 125 ? -15.535 -0.331 8.243 1.00 52.72 125 PRO A O 1
ATOM 991 N N . TYR A 1 126 ? -16.553 0.078 10.188 1.00 43.06 126 TYR A N 1
ATOM 992 C CA . TYR A 1 126 ? -16.865 -1.328 10.475 1.00 43.06 126 TYR A CA 1
ATOM 993 C C . TYR A 1 126 ? -18.369 -1.455 10.744 1.00 43.06 126 TYR A C 1
ATOM 995 O O . TYR A 1 126 ? -18.857 -0.953 11.758 1.00 43.06 126 TYR A O 1
ATOM 1003 N N . GLY A 1 127 ? -19.101 -2.075 9.812 1.00 53.00 127 GLY A N 1
ATOM 1004 C CA . GLY A 1 127 ? -20.569 -2.167 9.813 1.00 53.00 127 GLY A CA 1
ATOM 1005 C C . GLY A 1 127 ? -21.168 -2.767 11.090 1.00 53.00 127 GLY A C 1
ATOM 1006 O O . GLY A 1 127 ? -22.210 -2.300 11.538 1.00 53.00 127 GLY A O 1
ATOM 1007 N N . ASP A 1 128 ? -20.454 -3.671 11.764 1.00 46.59 128 ASP A N 1
ATOM 1008 C CA . ASP A 1 128 ? -20.920 -4.303 13.011 1.00 46.59 128 ASP A CA 1
ATOM 1009 C C . ASP A 1 128 ? -20.792 -3.390 14.247 1.00 46.59 128 ASP A C 1
ATOM 1011 O O . ASP A 1 128 ? -21.422 -3.601 15.287 1.00 46.59 128 ASP A O 1
ATOM 1015 N N . SER A 1 129 ? -19.984 -2.328 14.159 1.00 52.41 129 SER A N 1
ATOM 1016 C CA . SER A 1 129 ? -19.767 -1.403 15.275 1.00 52.41 129 SER A CA 1
ATOM 1017 C C . SER A 1 129 ? -20.913 -0.406 15.436 1.00 52.41 129 SER A C 1
ATOM 1019 O O . SER A 1 129 ? -21.148 0.068 16.547 1.00 52.41 129 SER A O 1
ATOM 1021 N N . VAL A 1 130 ? -21.637 -0.080 14.362 1.00 56.72 130 VAL A N 1
ATOM 1022 C CA . VAL A 1 130 ? -22.726 0.909 14.401 1.00 56.72 130 VAL A CA 1
ATOM 1023 C C . VAL A 1 130 ? -23.936 0.352 15.149 1.00 56.72 130 VAL A C 1
ATOM 1025 O O . VAL A 1 130 ? -24.488 1.043 16.009 1.00 56.72 130 VAL A O 1
ATOM 1028 N N . GLU A 1 131 ? -24.299 -0.906 14.901 1.00 60.38 131 GLU A N 1
ATOM 1029 C CA . GLU A 1 131 ? -25.376 -1.592 15.624 1.00 60.38 131 GLU A CA 1
ATOM 1030 C C . GLU A 1 131 ? -24.994 -1.795 17.094 1.00 60.38 131 GLU A C 1
ATOM 1032 O O . GLU A 1 131 ? -25.743 -1.368 17.978 1.00 60.38 131 GLU A O 1
ATOM 1037 N N . SER A 1 132 ? -23.766 -2.251 17.369 1.00 67.88 132 SER A N 1
ATOM 1038 C CA . SER A 1 132 ? -23.216 -2.340 18.730 1.00 67.88 132 SER A CA 1
ATOM 1039 C C . SER A 1 132 ? -23.207 -0.986 19.464 1.00 67.88 132 SER A C 1
ATOM 1041 O O . SER A 1 132 ? -23.591 -0.897 20.629 1.00 67.88 132 SER A O 1
ATOM 1043 N N . ALA A 1 133 ? -22.863 0.117 18.790 1.00 81.31 133 ALA A N 1
ATOM 1044 C CA . ALA A 1 133 ? -22.875 1.456 19.383 1.00 81.31 133 ALA A CA 1
ATOM 1045 C C . ALA A 1 133 ? -24.296 2.006 19.608 1.00 81.31 133 ALA A C 1
ATOM 1047 O O . ALA A 1 133 ? -24.508 2.836 20.499 1.00 81.31 133 ALA A O 1
ATOM 1048 N N . THR A 1 134 ? -25.283 1.598 18.803 1.00 84.94 134 THR A N 1
ATOM 1049 C CA . THR A 1 134 ? -26.699 1.917 19.065 1.00 84.94 134 THR A CA 1
ATOM 1050 C C . THR A 1 134 ? -27.258 1.096 20.223 1.00 84.94 134 THR A C 1
ATOM 1052 O O . THR A 1 134 ? -27.994 1.627 21.052 1.00 84.94 134 THR A O 1
ATOM 1055 N N . GLU A 1 135 ? -26.876 -0.174 20.328 1.00 87.88 135 GLU A N 1
ATOM 1056 C CA . GLU A 1 135 ? -27.274 -1.064 21.412 1.00 87.88 135 GLU A CA 1
ATOM 1057 C C . GLU A 1 135 ? -26.663 -0.647 22.749 1.00 87.88 135 GLU A C 1
ATOM 1059 O O . GLU A 1 135 ? -27.384 -0.550 23.741 1.00 87.88 135 GLU A O 1
ATOM 1064 N N . LEU A 1 136 ? -25.381 -0.275 22.758 1.00 91.31 136 LEU A N 1
ATOM 1065 C CA . LEU A 1 136 ? -24.712 0.281 23.930 1.00 91.31 136 LEU A CA 1
ATOM 1066 C C . LEU A 1 136 ? -25.366 1.591 24.388 1.00 91.31 136 LEU A C 1
ATOM 1068 O O . LEU A 1 136 ? -25.543 1.800 25.585 1.00 91.31 136 LEU A O 1
ATOM 1072 N N . ARG A 1 137 ? -25.787 2.454 23.451 1.00 93.50 137 ARG A N 1
ATOM 1073 C CA . ARG A 1 137 ? -26.567 3.660 23.780 1.00 93.50 137 ARG A CA 1
ATOM 1074 C C . ARG A 1 137 ? -27.913 3.323 24.421 1.00 93.50 137 ARG A C 1
ATOM 1076 O O . ARG A 1 137 ? -28.280 3.975 25.393 1.00 93.50 137 ARG A O 1
ATOM 1083 N N . ARG A 1 138 ? -28.624 2.301 23.930 1.00 95.06 138 ARG A N 1
ATOM 1084 C CA . ARG A 1 138 ? -29.872 1.829 24.559 1.00 95.06 138 ARG A CA 1
ATOM 1085 C C . ARG A 1 138 ? -29.631 1.251 25.955 1.00 95.06 138 ARG A C 1
ATOM 1087 O O . ARG A 1 138 ? -30.396 1.552 26.863 1.00 95.06 138 ARG A O 1
ATOM 1094 N N . HIS A 1 139 ? -28.571 0.463 26.138 1.00 96.12 139 HIS A N 1
ATOM 1095 C CA . HIS A 1 139 ? -28.196 -0.073 27.451 1.00 96.12 139 HIS A CA 1
ATOM 1096 C C . HIS A 1 139 ? -27.851 1.036 28.443 1.00 96.12 139 HIS A C 1
ATOM 1098 O O . HIS A 1 139 ? -28.309 1.002 29.581 1.00 96.12 139 HIS A O 1
ATOM 1104 N N . LEU A 1 140 ? -27.084 2.038 28.012 1.00 96.50 140 LEU A N 1
ATOM 1105 C CA . LEU A 1 140 ? -26.749 3.175 28.859 1.00 96.50 140 LEU A CA 1
ATOM 1106 C C . LEU A 1 140 ? -28.009 3.943 29.279 1.00 96.50 140 LEU A C 1
ATOM 1108 O O . LEU A 1 140 ? -28.163 4.229 30.460 1.00 96.50 140 LEU A O 1
ATOM 1112 N N . GLN A 1 141 ? -28.938 4.183 28.349 1.00 96.19 141 GLN A N 1
ATOM 1113 C CA . GLN A 1 141 ? -30.221 4.818 28.657 1.00 96.19 141 GLN A CA 1
ATOM 1114 C C . GLN A 1 141 ? -31.035 4.006 29.677 1.00 96.19 141 GLN A C 1
ATOM 1116 O O . GLN A 1 141 ? -31.587 4.577 30.612 1.00 96.19 141 GLN A O 1
ATOM 1121 N N . PHE A 1 142 ? -31.079 2.677 29.545 1.00 97.69 142 PHE A N 1
ATOM 1122 C CA . PHE A 1 142 ? -31.771 1.818 30.509 1.00 97.69 142 PHE A CA 1
ATOM 1123 C C . PHE A 1 142 ? -31.165 1.929 31.916 1.00 97.69 142 PHE A C 1
ATOM 1125 O O . PHE A 1 142 ? -31.890 2.083 32.895 1.00 97.69 142 PHE A O 1
ATOM 1132 N N . VAL A 1 143 ? -29.832 1.908 32.018 1.00 97.75 143 VAL A N 1
ATOM 1133 C CA . VAL A 1 143 ? -29.121 2.065 33.297 1.00 97.75 143 VAL A CA 1
ATOM 1134 C C . VAL A 1 143 ? -29.331 3.464 33.889 1.00 97.75 143 VAL A C 1
ATOM 1136 O O . VAL A 1 143 ? -29.472 3.604 35.104 1.00 97.75 143 VAL A O 1
ATOM 1139 N N . GLU A 1 144 ? -29.379 4.506 33.056 1.00 96.50 144 GLU A N 1
ATOM 1140 C CA . GLU A 1 144 ? -29.701 5.872 33.484 1.00 96.50 144 GLU A CA 1
ATOM 1141 C C . GLU A 1 144 ? -31.131 5.964 34.039 1.00 96.50 144 GLU A C 1
ATOM 1143 O O . GLU A 1 144 ? -31.328 6.484 35.139 1.00 96.50 144 GLU A O 1
ATOM 1148 N N . GLU A 1 145 ? -32.117 5.400 33.338 1.00 97.44 145 GLU A N 1
ATOM 1149 C CA . GLU A 1 145 ? -33.516 5.348 33.779 1.00 97.44 145 GLU A CA 1
ATOM 1150 C C . GLU A 1 145 ? -33.678 4.548 35.083 1.00 97.44 145 GLU A C 1
ATOM 1152 O O . GLU A 1 145 ? -34.386 4.984 35.995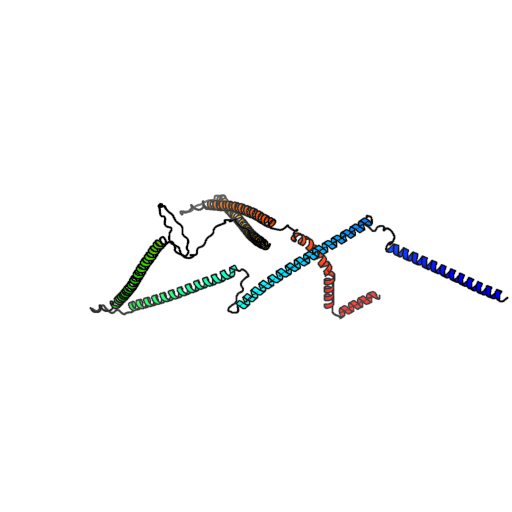 1.00 97.44 145 GLU A O 1
ATOM 1157 N N . GLU A 1 146 ? -32.978 3.420 35.223 1.00 96.88 146 GLU A N 1
ATOM 1158 C CA . GLU A 1 146 ? -32.964 2.617 36.448 1.00 96.88 146 GLU A CA 1
ATOM 1159 C C . GLU A 1 146 ? -32.340 3.390 37.619 1.00 96.88 146 GLU A C 1
ATOM 1161 O O . GLU A 1 146 ? -32.899 3.429 38.719 1.00 96.88 146 GLU A O 1
ATOM 1166 N N . ALA A 1 147 ? -31.224 4.085 37.389 1.00 97.94 147 ALA A N 1
ATOM 1167 C CA . ALA A 1 147 ? -30.596 4.925 38.401 1.00 97.94 147 ALA A CA 1
ATOM 1168 C C . ALA A 1 147 ? -31.502 6.093 38.824 1.00 97.94 147 ALA A C 1
ATOM 1170 O O . ALA A 1 147 ? -31.547 6.446 40.006 1.00 97.94 147 ALA A O 1
ATOM 1171 N N . GLU A 1 148 ? -32.247 6.695 37.895 1.00 97.62 148 GLU A N 1
ATOM 1172 C CA . GLU A 1 148 ? -33.246 7.707 38.231 1.00 97.62 148 GLU A CA 1
ATOM 1173 C C . GLU A 1 148 ? -34.421 7.131 39.027 1.00 97.62 148 GLU A C 1
ATOM 1175 O O . GLU A 1 148 ? -34.898 7.771 39.969 1.00 97.62 148 GLU A O 1
ATOM 1180 N N . LEU A 1 149 ? -34.893 5.935 38.670 1.00 98.19 149 LEU A N 1
ATOM 1181 C CA . LEU A 1 149 ? -35.951 5.236 39.397 1.00 98.19 149 LEU A CA 1
ATOM 1182 C C . LEU A 1 149 ? -35.517 4.955 40.842 1.00 98.19 149 LEU A C 1
ATOM 1184 O O . LEU A 1 149 ? -36.262 5.248 41.778 1.00 98.19 149 LEU A O 1
ATOM 1188 N N . LEU A 1 150 ? -34.284 4.476 41.033 1.00 98.38 150 LEU A N 1
ATOM 1189 C CA . LEU A 1 150 ? -33.697 4.247 42.353 1.00 98.38 150 LEU A CA 1
ATOM 1190 C C . LEU A 1 150 ? -33.578 5.545 43.156 1.00 98.38 150 LEU A C 1
ATOM 1192 O O . LEU A 1 150 ? -33.936 5.563 44.331 1.00 98.38 150 LEU A O 1
ATOM 1196 N N . ARG A 1 151 ? -33.148 6.656 42.542 1.00 98.38 151 ARG A N 1
ATOM 1197 C CA . ARG A 1 151 ? -33.109 7.967 43.220 1.00 98.38 151 ARG A CA 1
ATOM 1198 C C . ARG A 1 151 ? -34.498 8.428 43.665 1.00 98.38 151 ARG A C 1
ATOM 1200 O O . ARG A 1 151 ? -34.629 8.920 44.783 1.00 98.38 151 ARG A O 1
ATOM 1207 N N . ARG A 1 152 ? -35.530 8.254 42.827 1.00 97.88 152 ARG A N 1
ATOM 1208 C CA . ARG A 1 152 ? -36.926 8.561 43.196 1.00 97.88 152 ARG A CA 1
ATOM 1209 C C . ARG A 1 152 ? -37.403 7.678 44.353 1.00 97.88 152 ARG A C 1
ATOM 1211 O O . ARG A 1 152 ? -37.975 8.203 45.300 1.00 97.88 152 ARG A O 1
ATOM 1218 N N . SER A 1 153 ? -37.103 6.378 44.315 1.00 97.75 153 SER A N 1
ATOM 1219 C CA . SER A 1 153 ? -37.455 5.433 45.384 1.00 97.75 153 SER A CA 1
ATOM 1220 C C . SER A 1 153 ? -36.768 5.766 46.711 1.00 97.75 153 SER A C 1
ATOM 1222 O O . SER A 1 153 ? -37.42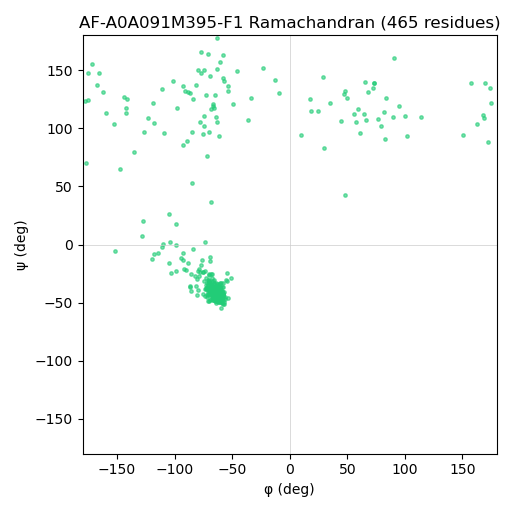1 5.777 47.751 1.00 97.75 153 SER A O 1
ATOM 1224 N N . ILE A 1 154 ? -35.474 6.103 46.689 1.00 98.06 154 ILE A N 1
ATOM 1225 C CA . ILE A 1 154 ? -34.747 6.546 47.886 1.00 98.06 154 ILE A CA 1
ATOM 1226 C C . ILE A 1 154 ? -35.387 7.818 48.449 1.00 98.06 154 ILE A C 1
ATOM 1228 O O . ILE A 1 154 ? -35.661 7.863 49.643 1.00 98.06 154 ILE A O 1
ATOM 1232 N N . SER A 1 155 ? -35.694 8.808 47.604 1.00 98.00 155 SER A N 1
ATOM 1233 C CA . SER A 1 155 ? -36.364 10.045 48.034 1.00 98.00 155 SER A CA 1
ATOM 1234 C C . SER A 1 155 ? -37.727 9.778 48.683 1.00 98.00 155 SER A C 1
ATOM 1236 O O . SER A 1 155 ? -38.047 10.383 49.701 1.00 98.00 155 SER A O 1
ATOM 1238 N N . GLU A 1 156 ? -38.526 8.866 48.126 1.00 97.81 156 GLU A N 1
ATOM 1239 C CA . GLU A 1 156 ? -39.819 8.477 48.699 1.00 97.81 156 GLU A CA 1
ATOM 1240 C C . GLU A 1 156 ? -39.639 7.797 50.064 1.00 97.81 156 GLU A C 1
ATOM 1242 O O . GLU A 1 156 ? -40.291 8.162 51.042 1.00 97.81 156 GLU A O 1
ATOM 1247 N N . ILE A 1 157 ? -38.689 6.865 50.177 1.00 98.06 157 ILE A N 1
ATOM 1248 C CA . ILE A 1 157 ? -38.367 6.197 51.447 1.00 98.06 157 ILE A CA 1
ATOM 1249 C C . ILE A 1 157 ? -37.849 7.203 52.488 1.00 98.06 157 ILE A C 1
ATOM 1251 O O . ILE A 1 157 ? -38.189 7.106 53.670 1.00 98.06 157 ILE A O 1
ATOM 1255 N N . GLU A 1 158 ? -37.044 8.184 52.082 1.00 97.50 158 GLU A N 1
ATOM 1256 C CA . GLU A 1 158 ? -36.566 9.264 52.948 1.00 97.50 158 GLU A CA 1
ATOM 1257 C C . GLU A 1 158 ? -37.717 10.129 53.473 1.00 97.50 158 GLU A C 1
ATOM 1259 O O . GLU A 1 158 ? -37.763 10.420 54.673 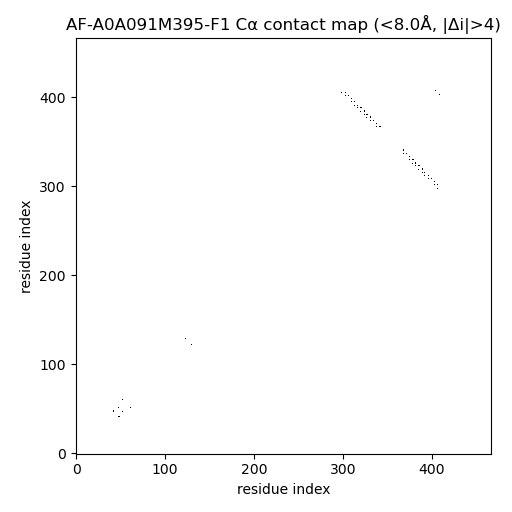1.00 97.50 158 GLU A O 1
ATOM 1264 N N . ASP A 1 159 ? -38.682 10.482 52.622 1.00 97.69 159 ASP A N 1
ATOM 1265 C CA . ASP A 1 159 ? -39.880 11.219 53.027 1.00 97.69 159 ASP A CA 1
ATOM 1266 C C . ASP A 1 159 ? -40.747 10.405 53.997 1.00 97.69 159 ASP A C 1
ATOM 1268 O O . ASP A 1 159 ? -41.192 10.933 55.023 1.00 97.69 159 ASP A O 1
ATOM 1272 N N . HIS A 1 160 ? -40.908 9.101 53.753 1.00 97.88 160 HIS A N 1
ATOM 1273 C CA . HIS A 1 160 ? -41.578 8.186 54.682 1.00 97.88 160 HIS A CA 1
ATOM 1274 C C . HIS A 1 160 ? -40.857 8.133 56.037 1.00 97.88 160 HIS A C 1
ATOM 1276 O O . HIS A 1 160 ? -41.488 8.255 57.090 1.00 97.88 160 HIS A O 1
ATOM 1282 N N . ASN A 1 161 ? -39.527 8.018 56.040 1.00 96.06 161 ASN A N 1
ATOM 1283 C CA . ASN A 1 161 ? -38.723 8.039 57.263 1.00 96.06 161 ASN A CA 1
ATOM 1284 C C . ASN A 1 161 ? -38.841 9.371 58.006 1.00 96.06 161 ASN A C 1
ATOM 1286 O O . ASN A 1 161 ? -38.932 9.394 59.237 1.00 96.06 161 ASN A O 1
ATOM 1290 N N . LYS A 1 162 ? -38.883 10.492 57.283 1.00 97.38 162 LYS A N 1
ATOM 1291 C CA . LYS A 1 162 ? -39.098 11.821 57.859 1.00 97.38 162 LYS A CA 1
ATOM 1292 C C . LYS A 1 162 ? -40.487 11.936 58.480 1.00 97.38 162 LYS A C 1
ATOM 1294 O O . LYS A 1 162 ? -40.612 12.467 59.583 1.00 97.38 162 LYS A O 1
ATOM 1299 N N . GLN A 1 163 ? -41.519 11.404 57.828 1.00 96.00 163 GLN A N 1
ATOM 1300 C CA . GLN A 1 163 ? -42.871 11.347 58.378 1.00 96.00 163 GLN A CA 1
ATOM 1301 C C . GLN A 1 163 ? -42.920 10.496 59.650 1.00 96.00 163 GLN A C 1
ATOM 1303 O O . GLN A 1 163 ? -43.399 10.979 60.673 1.00 96.00 163 GLN A O 1
ATOM 1308 N N . LEU A 1 164 ? -42.361 9.283 59.634 1.00 96.00 164 LEU A N 1
ATOM 1309 C CA . LEU A 1 164 ? -42.261 8.421 60.817 1.00 96.00 164 LEU A CA 1
ATOM 1310 C C . LEU A 1 164 ? -41.487 9.094 61.953 1.00 96.00 164 LEU A C 1
ATOM 1312 O O . LEU A 1 164 ? -41.890 9.012 63.110 1.00 96.00 164 LEU A O 1
ATOM 1316 N N . THR A 1 165 ? -40.409 9.806 61.629 1.00 93.94 165 THR A N 1
ATOM 1317 C CA . THR A 1 165 ? -39.629 10.576 62.605 1.00 93.94 165 THR A CA 1
ATOM 1318 C C . THR A 1 165 ? -40.459 11.710 63.203 1.00 93.94 165 THR A C 1
ATOM 1320 O O . THR A 1 165 ? -40.409 11.935 64.411 1.00 93.94 165 THR A O 1
ATOM 1323 N N . ASN A 1 166 ? -41.260 12.404 62.393 1.00 93.94 166 ASN A N 1
ATOM 1324 C CA . ASN A 1 166 ? -42.169 13.443 62.870 1.00 93.94 166 ASN A CA 1
ATOM 1325 C C . ASN A 1 166 ? -43.273 12.869 63.764 1.00 93.94 166 ASN A C 1
ATOM 1327 O O . ASN A 1 166 ? -43.546 13.451 64.807 1.00 93.94 166 ASN A O 1
ATOM 1331 N N . GLU A 1 167 ? -43.873 11.731 63.407 1.00 94.31 167 GLU A N 1
ATOM 1332 C CA . GLU A 1 167 ? -44.851 11.034 64.255 1.00 94.31 167 GLU A CA 1
ATOM 1333 C C . GLU A 1 167 ? -44.212 10.558 65.569 1.00 94.31 167 GLU A C 1
ATOM 1335 O O . GLU A 1 167 ? -44.743 10.818 66.645 1.00 94.31 167 GLU A O 1
ATOM 1340 N N . LEU A 1 168 ? -43.015 9.966 65.523 1.00 90.81 168 LEU A N 1
ATOM 1341 C CA . LEU A 1 168 ? -42.266 9.578 66.722 1.00 90.81 168 LEU A CA 1
ATOM 1342 C C . LEU A 1 168 ? -41.954 10.785 67.616 1.00 90.81 168 LEU A C 1
ATOM 1344 O O . LEU A 1 168 ? -42.051 10.698 68.839 1.00 90.81 168 LEU A O 1
ATOM 1348 N N . ASN A 1 169 ? -41.586 11.917 67.017 1.00 89.31 169 ASN A N 1
ATOM 1349 C CA . ASN A 1 169 ? -41.361 13.160 67.744 1.00 89.31 169 ASN A CA 1
ATOM 1350 C C . ASN A 1 169 ? -42.663 13.712 68.329 1.00 89.31 169 ASN A C 1
ATOM 1352 O O . ASN A 1 169 ? -42.635 14.175 69.462 1.00 89.31 169 ASN A O 1
ATOM 1356 N N . LYS A 1 170 ? -43.806 13.613 67.641 1.00 88.50 170 LYS A N 1
ATOM 1357 C CA . LYS A 1 170 ? -45.109 13.957 68.232 1.00 88.50 170 LYS A CA 1
ATOM 1358 C C . LYS A 1 170 ? -45.379 13.118 69.478 1.00 88.50 170 LYS A C 1
ATOM 1360 O O . LYS A 1 170 ? -45.688 13.700 70.501 1.00 88.50 170 LYS A O 1
ATOM 1365 N N . PHE A 1 171 ? -45.131 11.808 69.457 1.00 77.50 171 PHE A N 1
ATOM 1366 C CA . PHE A 1 171 ? -45.280 10.969 70.656 1.00 77.50 171 PHE A CA 1
ATOM 1367 C C . PHE A 1 171 ? -44.253 11.266 71.763 1.00 77.50 171 PHE A C 1
ATOM 1369 O O . PHE A 1 171 ? -44.541 11.060 72.937 1.00 77.50 171 PHE A O 1
ATOM 1376 N N . LYS A 1 172 ? -43.048 11.739 71.416 1.00 76.25 172 LYS A N 1
ATOM 1377 C CA . LYS A 1 172 ? -42.017 12.133 72.396 1.00 76.25 172 LYS A CA 1
ATOM 1378 C C . LYS A 1 172 ? -42.231 13.529 72.990 1.00 76.25 172 LYS A C 1
ATOM 1380 O O . LYS A 1 172 ? -41.784 13.770 74.108 1.00 76.25 172 LYS A O 1
ATOM 1385 N N . PHE A 1 173 ? -42.840 14.443 72.235 1.00 63.53 173 PHE A N 1
ATOM 1386 C CA . PHE A 1 173 ? -43.020 15.853 72.596 1.00 63.53 173 PHE A CA 1
ATOM 1387 C C . PHE A 1 173 ? -44.474 16.238 72.879 1.00 63.53 173 PHE A C 1
ATOM 1389 O O . PHE A 1 173 ? -44.711 17.379 73.269 1.00 63.53 173 PHE A O 1
ATOM 1396 N N . GLU A 1 174 ? -45.433 15.322 72.732 1.00 50.50 174 GLU A N 1
ATOM 1397 C CA . GLU A 1 174 ? -46.747 15.430 73.358 1.00 50.50 174 GLU A CA 1
ATOM 1398 C C . GLU A 1 174 ? -46.526 15.408 74.880 1.00 50.50 174 GLU A C 1
ATOM 1400 O O . GLU A 1 174 ? -46.140 14.377 75.440 1.00 50.50 174 GLU A O 1
ATOM 1405 N N . PRO A 1 175 ? -46.657 16.561 75.566 1.00 48.56 175 PRO A N 1
ATOM 1406 C CA . PRO A 1 175 ? -46.465 16.628 77.004 1.00 48.56 175 PRO A CA 1
ATOM 1407 C C . PRO A 1 175 ? -47.570 15.787 77.623 1.00 48.56 175 PRO A C 1
ATOM 1409 O O . PRO A 1 175 ? -48.730 15.987 77.272 1.00 48.56 175 PRO A O 1
ATOM 1412 N N . GLY A 1 176 ? -47.205 14.858 78.509 1.00 51.06 176 GLY A N 1
ATOM 1413 C CA . GLY A 1 176 ? -48.125 13.895 79.106 1.00 51.06 176 GLY A CA 1
ATOM 1414 C C . GLY A 1 176 ? -49.516 14.470 79.374 1.00 51.06 176 GLY A C 1
ATOM 1415 O O . GLY A 1 176 ? -49.706 15.241 80.314 1.00 51.06 176 GLY A O 1
ATOM 1416 N N . GLN A 1 177 ? -50.493 14.059 78.563 1.00 44.03 177 GLN A N 1
ATOM 1417 C CA . GLN A 1 177 ? -51.847 13.942 79.066 1.00 44.03 177 GLN A CA 1
ATOM 1418 C C . GLN A 1 177 ? -51.861 12.698 79.942 1.00 44.03 177 GLN A C 1
ATOM 1420 O O . GLN A 1 177 ? -51.678 11.571 79.481 1.00 44.03 177 GLN A O 1
ATOM 1425 N N . GLU A 1 178 ? -51.996 12.951 81.239 1.00 36.06 178 GLU A N 1
ATOM 1426 C CA . GLU A 1 178 ? -52.316 11.941 82.229 1.00 36.06 178 GLU A CA 1
ATOM 1427 C C . GLU A 1 178 ? -53.461 11.026 81.759 1.00 36.06 178 GLU A C 1
ATOM 1429 O O . GLU A 1 178 ? -54.378 11.486 81.072 1.00 36.06 178 GLU A O 1
ATOM 1434 N N . PRO A 1 179 ? -53.468 9.747 82.180 1.00 49.94 179 PRO A N 1
ATOM 1435 C CA . PRO A 1 179 ? -54.571 8.826 81.941 1.00 49.94 179 PRO A CA 1
ATOM 1436 C C . PRO A 1 179 ? -55.780 9.207 82.814 1.00 49.94 179 PRO A C 1
ATOM 1438 O O . PRO A 1 179 ? -56.081 8.589 83.835 1.00 49.94 179 PRO A O 1
ATOM 1441 N N . GLY A 1 180 ? -56.480 10.257 82.395 1.00 37.34 180 GLY A N 1
ATOM 1442 C CA . GLY A 1 180 ? -57.746 10.719 82.938 1.00 37.34 180 GLY A CA 1
ATOM 1443 C C . GLY A 1 180 ? -58.927 10.120 82.182 1.00 37.34 180 GLY A C 1
ATOM 1444 O O . GLY A 1 180 ? -59.458 10.753 81.286 1.00 37.34 180 GLY A O 1
ATOM 1445 N N . TRP A 1 181 ? -59.330 8.919 82.598 1.00 38.56 181 TRP A N 1
ATOM 1446 C CA . TRP A 1 181 ? -60.717 8.443 82.659 1.00 38.56 181 TRP A CA 1
ATOM 1447 C C . TRP A 1 181 ? -61.574 8.398 81.377 1.00 38.56 181 TRP A C 1
ATOM 1449 O O . TRP A 1 181 ? -62.038 9.402 80.860 1.00 38.56 181 TRP A O 1
ATOM 1459 N N . LEU A 1 182 ? -61.937 7.147 81.070 1.00 47.38 182 LEU A N 1
ATOM 1460 C CA . LEU A 1 182 ? -63.265 6.667 80.677 1.00 47.38 182 LEU A CA 1
ATOM 1461 C C . LEU A 1 182 ? -63.887 7.171 79.370 1.00 47.38 182 LEU A C 1
ATOM 1463 O O . LEU A 1 182 ? -64.434 8.260 79.289 1.00 47.38 182 LEU A O 1
ATOM 1467 N N . ASP A 1 183 ? -63.982 6.180 78.486 1.00 46.72 183 ASP A N 1
ATOM 1468 C CA . ASP A 1 183 ? -65.165 5.822 77.713 1.00 46.72 183 ASP A CA 1
ATOM 1469 C C . ASP A 1 183 ? -65.573 6.740 76.557 1.00 46.72 183 ASP A C 1
ATOM 1471 O O . ASP A 1 183 ? -65.609 7.962 76.622 1.00 46.72 183 ASP A O 1
ATOM 1475 N N . ASP A 1 184 ? -65.958 6.036 75.503 1.00 46.19 184 ASP A N 1
ATOM 1476 C CA . ASP A 1 184 ? -66.620 6.507 74.305 1.00 46.19 184 ASP A CA 1
ATOM 1477 C C . ASP A 1 184 ? -65.711 7.102 73.224 1.00 46.19 184 ASP A C 1
ATOM 1479 O O . ASP A 1 184 ? -65.405 8.290 73.169 1.00 46.19 184 ASP A O 1
ATOM 1483 N N . THR A 1 185 ? -65.270 6.229 72.313 1.00 42.84 185 THR A N 1
ATOM 1484 C CA . THR A 1 185 ? -65.363 6.460 70.856 1.00 42.84 185 THR A CA 1
ATOM 1485 C C . THR A 1 185 ? -64.846 5.243 70.082 1.00 42.84 185 THR A C 1
ATOM 1487 O O . THR A 1 185 ? -63.854 5.279 69.354 1.00 42.84 185 THR A O 1
ATOM 1490 N N . ALA A 1 186 ? -65.605 4.148 70.136 1.00 47.31 186 ALA A N 1
ATOM 1491 C CA . ALA A 1 186 ? -65.490 3.016 69.210 1.00 47.31 186 ALA A 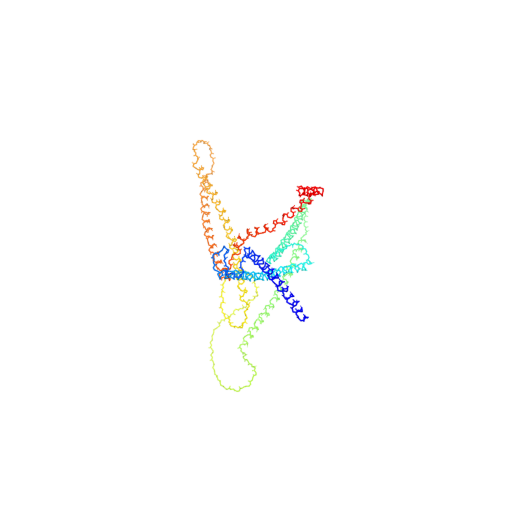CA 1
ATOM 1492 C C . ALA A 1 186 ? -65.935 3.367 67.763 1.00 47.31 186 ALA A C 1
ATOM 1494 O O . ALA A 1 186 ? -66.545 2.550 67.079 1.00 47.31 186 ALA A O 1
ATOM 1495 N N . SER A 1 187 ? -65.665 4.585 67.274 1.00 54.78 187 SER A N 1
ATOM 1496 C CA . SER A 1 187 ? -66.292 5.127 66.054 1.00 54.78 187 SER A CA 1
ATOM 1497 C C . SER A 1 187 ? -65.326 5.690 64.999 1.00 54.78 187 SER A C 1
ATOM 1499 O O . SER A 1 187 ? -65.790 6.248 64.006 1.00 54.78 187 SER A O 1
ATOM 1501 N N . LYS A 1 188 ? -63.999 5.546 65.142 1.00 50.78 188 LYS A N 1
ATOM 1502 C CA . LYS A 1 188 ? -63.040 6.092 64.148 1.00 50.78 188 LYS A CA 1
ATOM 1503 C C . LYS A 1 188 ? -62.130 5.070 63.454 1.00 50.78 188 LYS A C 1
ATOM 1505 O O . LYS A 1 188 ? -61.567 5.391 62.417 1.00 50.78 188 LYS A O 1
ATOM 1510 N N . CYS A 1 189 ? -62.066 3.829 63.945 1.00 46.66 189 CYS A N 1
ATOM 1511 C CA . CYS A 1 189 ? -61.309 2.730 63.316 1.00 46.66 189 CYS A CA 1
ATOM 1512 C C . CYS A 1 189 ? -62.162 1.871 62.350 1.00 46.66 189 CYS A C 1
ATOM 1514 O O . CYS A 1 189 ? -61.650 1.023 61.629 1.00 46.66 189 CYS A O 1
ATOM 1516 N N . GLY A 1 190 ? -63.481 2.094 62.300 1.00 52.94 190 GLY A N 1
ATOM 1517 C CA . GLY A 1 190 ? -64.377 1.368 61.394 1.00 52.94 190 GLY A CA 1
ATOM 1518 C C . GLY A 1 190 ? -64.352 1.868 59.946 1.00 52.94 190 GLY A C 1
ATOM 1519 O O . GLY A 1 190 ? -64.731 1.121 59.056 1.00 52.94 190 GLY A O 1
ATOM 1520 N N . GLY A 1 191 ? -63.907 3.105 59.694 1.00 64.06 191 GLY A N 1
ATOM 1521 C CA . GLY A 1 191 ? -64.009 3.742 58.374 1.00 64.06 191 GLY A CA 1
ATOM 1522 C C . GLY A 1 191 ? -63.098 3.125 57.311 1.00 64.06 191 GLY A C 1
ATOM 1523 O O . GLY A 1 191 ? -63.575 2.783 56.233 1.00 64.06 191 GLY A O 1
ATOM 1524 N N . THR A 1 192 ? -61.819 2.919 57.632 1.00 64.50 192 THR A N 1
ATOM 1525 C CA . THR A 1 192 ? -60.804 2.403 56.693 1.00 64.50 192 THR A CA 1
ATOM 1526 C C . THR A 1 192 ? -61.031 0.930 56.363 1.00 64.50 192 THR A C 1
ATOM 1528 O O . THR A 1 192 ? -61.136 0.568 55.196 1.00 64.50 192 THR A O 1
ATOM 1531 N N . LEU A 1 193 ? -61.242 0.089 57.380 1.00 72.12 193 LEU A N 1
ATOM 1532 C CA . LEU A 1 193 ? -61.587 -1.326 57.199 1.00 72.12 193 LEU A CA 1
ATOM 1533 C C . LEU A 1 193 ? -62.910 -1.511 56.441 1.00 72.12 193 LEU A C 1
ATOM 1535 O O . LEU A 1 193 ? -63.043 -2.423 55.627 1.00 72.12 193 LEU A O 1
ATOM 1539 N N . GLN A 1 194 ? -63.902 -0.646 56.673 1.00 82.75 194 GLN A N 1
ATOM 1540 C CA . GLN A 1 194 ? -65.167 -0.688 55.936 1.00 82.75 194 GLN A CA 1
ATOM 1541 C C . GLN A 1 194 ? -65.003 -0.253 54.472 1.00 82.75 194 GLN A C 1
ATOM 1543 O O . GLN A 1 194 ? -65.729 -0.750 53.611 1.00 82.75 194 GLN A O 1
ATOM 1548 N N . GLU A 1 195 ? -64.079 0.658 54.175 1.00 79.50 195 GLU A N 1
ATOM 1549 C CA . GLU A 1 195 ? -63.767 1.119 52.820 1.00 79.50 195 GLU A CA 1
ATOM 1550 C C . GLU A 1 195 ? -62.956 0.080 52.034 1.00 79.50 195 GLU A C 1
ATOM 1552 O O . GLU A 1 195 ? -63.320 -0.250 50.904 1.00 79.50 195 GLU A O 1
ATOM 1557 N N . GLU A 1 196 ? -61.969 -0.554 52.666 1.00 83.75 196 GLU A N 1
ATOM 1558 C CA . GLU A 1 196 ? -61.251 -1.707 52.110 1.00 83.75 196 GLU A CA 1
ATOM 1559 C C . GLU A 1 196 ? -62.198 -2.880 51.841 1.00 83.75 196 GLU A C 1
ATOM 1561 O O . GLU A 1 196 ? -62.170 -3.477 50.766 1.00 83.75 196 GLU A O 1
ATOM 1566 N N . LEU A 1 197 ? -63.123 -3.160 52.764 1.00 88.62 197 LEU A N 1
ATOM 1567 C CA . LEU A 1 197 ? -64.138 -4.197 52.583 1.00 88.62 197 LEU A CA 1
ATOM 1568 C C . LEU A 1 197 ? -65.119 -3.858 51.445 1.00 88.62 197 LEU A C 1
ATOM 1570 O O . LEU A 1 197 ? -65.575 -4.757 50.737 1.00 88.62 197 LEU A O 1
ATOM 1574 N N . LYS A 1 198 ? -65.443 -2.577 51.227 1.00 91.62 198 LYS A N 1
ATOM 1575 C CA . LYS A 1 198 ? -66.234 -2.129 50.065 1.00 91.62 198 LYS A CA 1
ATOM 1576 C C . LYS A 1 198 ? -65.452 -2.277 48.755 1.00 91.62 198 LYS A C 1
ATOM 1578 O O . LYS A 1 198 ? -66.027 -2.758 47.780 1.00 91.62 198 LYS A O 1
ATOM 1583 N N . SER A 1 199 ? -64.166 -1.929 48.740 1.00 92.19 199 SER A N 1
ATOM 1584 C CA . SER A 1 199 ? -63.278 -2.090 47.579 1.00 92.19 199 SER A CA 1
ATOM 1585 C C . SER A 1 199 ? -63.097 -3.566 47.207 1.00 92.19 199 SER A C 1
ATOM 1587 O O . SER A 1 199 ? -63.321 -3.950 46.060 1.00 92.19 199 SER A O 1
ATOM 1589 N N . ALA A 1 200 ? -62.837 -4.428 48.194 1.00 93.19 200 ALA A N 1
ATOM 1590 C CA . ALA A 1 200 ? -62.739 -5.872 48.001 1.00 93.19 200 ALA A CA 1
ATOM 1591 C C . ALA A 1 200 ? -64.048 -6.465 47.455 1.00 93.19 200 ALA A C 1
ATOM 1593 O O . ALA A 1 200 ? -64.028 -7.284 46.539 1.00 93.19 200 ALA A O 1
ATOM 1594 N N . ARG A 1 201 ? -65.209 -6.013 47.950 1.00 95.06 201 ARG A N 1
ATOM 1595 C CA . ARG A 1 201 ? -66.518 -6.425 47.410 1.00 95.06 201 ARG A CA 1
ATOM 1596 C C . ARG A 1 201 ? -66.715 -5.992 45.956 1.00 95.06 201 ARG A C 1
ATOM 1598 O O . ARG A 1 201 ? -67.248 -6.773 45.172 1.00 95.06 201 ARG A O 1
ATOM 1605 N N . LEU A 1 202 ? -66.290 -4.785 45.581 1.00 94.94 202 LEU A N 1
ATOM 1606 C CA . LEU A 1 202 ? -66.338 -4.317 44.190 1.00 94.94 202 LEU A CA 1
ATOM 1607 C C . LEU A 1 202 ? -65.418 -5.141 43.284 1.00 94.94 202 LEU A C 1
ATOM 1609 O O . LEU A 1 202 ? -65.861 -5.571 42.223 1.00 94.94 202 LEU A O 1
ATOM 1613 N N . GLN A 1 203 ? -64.195 -5.439 43.727 1.00 95.88 203 GLN A N 1
ATOM 1614 C CA . GLN A 1 203 ? -63.263 -6.291 42.983 1.00 95.88 203 GLN A CA 1
ATOM 1615 C C . GLN A 1 203 ? -63.801 -7.714 42.807 1.00 95.88 203 GLN A C 1
ATOM 1617 O O . GLN A 1 203 ? -63.736 -8.255 41.707 1.00 95.88 203 GLN A O 1
ATOM 1622 N N . ILE A 1 204 ? -64.396 -8.308 43.849 1.00 96.12 204 ILE A N 1
ATOM 1623 C CA . ILE A 1 204 ? -65.056 -9.620 43.753 1.00 96.12 204 ILE A CA 1
ATOM 1624 C C . ILE A 1 204 ? -66.198 -9.576 42.731 1.00 96.12 204 ILE A C 1
ATOM 1626 O O . ILE A 1 204 ? -66.328 -10.494 41.923 1.00 96.12 204 ILE A O 1
ATOM 1630 N N . ASN A 1 205 ? -67.004 -8.511 42.722 1.00 95.25 205 ASN A N 1
ATOM 1631 C CA . ASN A 1 205 ? -68.090 -8.349 41.752 1.00 95.25 205 ASN A CA 1
ATOM 1632 C C . ASN A 1 205 ? -67.568 -8.188 40.316 1.00 95.25 205 ASN A C 1
ATOM 1634 O O . ASN A 1 205 ? -68.120 -8.786 39.392 1.00 95.25 205 ASN A O 1
ATOM 1638 N N . GLU A 1 206 ? -66.491 -7.429 40.114 1.00 96.44 206 GLU A N 1
ATOM 1639 C CA . GLU A 1 206 ? -65.858 -7.267 38.803 1.00 96.44 206 GLU A CA 1
ATOM 1640 C C . GLU A 1 206 ? -65.263 -8.590 38.301 1.00 96.44 206 GLU A C 1
ATOM 1642 O O . GLU A 1 206 ? -65.477 -8.984 37.150 1.00 96.44 206 GLU A O 1
ATOM 1647 N N . LEU A 1 207 ? -64.561 -9.314 39.178 1.00 95.38 207 LEU A N 1
ATOM 1648 C CA . LEU A 1 207 ? -63.982 -10.615 38.863 1.00 95.38 207 LEU A CA 1
ATOM 1649 C C . LEU A 1 207 ? -65.076 -11.645 38.565 1.00 95.38 207 LEU A C 1
ATOM 1651 O O . LEU A 1 207 ? -64.966 -12.383 37.592 1.00 95.38 207 LEU A O 1
ATOM 1655 N N . SER A 1 208 ? -66.166 -11.640 39.335 1.00 96.69 208 SER A N 1
ATOM 1656 C CA . SER A 1 208 ? -67.354 -12.461 39.084 1.00 96.69 208 SER A CA 1
ATOM 1657 C C . SER A 1 208 ? -67.946 -12.184 37.696 1.00 96.69 208 SER A C 1
ATOM 1659 O O . SER A 1 208 ? -68.222 -13.117 36.941 1.00 96.69 208 SER A O 1
ATOM 1661 N N . GLY A 1 209 ? -68.033 -10.913 37.286 1.00 96.81 209 GLY A N 1
ATOM 1662 C CA . GLY A 1 209 ? -68.444 -10.534 35.931 1.00 96.81 209 GLY A CA 1
ATOM 1663 C C . GLY A 1 209 ? -67.504 -11.063 34.839 1.00 96.81 209 GLY A C 1
ATOM 1664 O O . GLY A 1 209 ? -67.966 -11.615 33.837 1.00 96.81 209 GLY A O 1
ATOM 1665 N N . LYS A 1 210 ? -66.183 -10.959 35.043 1.00 97.19 210 LYS A N 1
ATOM 1666 C CA . LYS A 1 210 ? -65.172 -11.507 34.118 1.00 97.19 210 LYS A CA 1
ATOM 1667 C C . LYS A 1 210 ? -65.257 -13.031 34.023 1.00 97.19 210 LYS A C 1
ATOM 1669 O O . LYS A 1 210 ? -65.191 -13.568 32.921 1.00 97.19 210 LYS A O 1
ATOM 1674 N N . VAL A 1 211 ? -65.470 -13.719 35.144 1.00 97.38 211 VAL A N 1
ATOM 1675 C CA . VAL A 1 211 ? -65.664 -15.176 35.186 1.00 97.38 211 VAL A CA 1
ATOM 1676 C C . VAL A 1 211 ? -66.923 -15.575 34.422 1.00 97.38 211 VAL A C 1
ATOM 1678 O O . VAL A 1 211 ? -66.851 -16.474 33.592 1.00 97.38 211 VAL A O 1
ATOM 1681 N N . MET A 1 212 ? -68.047 -14.880 34.615 1.00 96.56 212 MET A N 1
ATOM 1682 C CA . MET A 1 212 ? -69.280 -15.155 33.865 1.00 96.56 212 MET A CA 1
ATOM 1683 C C . MET A 1 212 ? -69.095 -14.938 32.356 1.00 96.56 212 MET A C 1
ATOM 1685 O O . MET A 1 212 ? -69.573 -15.741 31.552 1.00 96.56 212 MET A O 1
ATOM 1689 N N . LYS A 1 213 ? -68.352 -13.897 31.953 1.00 96.50 213 LYS A N 1
ATOM 1690 C CA . LYS A 1 213 ? -68.022 -13.642 30.543 1.00 96.50 213 LYS A CA 1
ATOM 1691 C C . LYS A 1 213 ? -67.137 -14.745 29.959 1.00 96.50 213 LYS A C 1
ATOM 1693 O O . LYS A 1 213 ? -67.468 -15.287 28.908 1.00 96.50 213 LYS A O 1
ATOM 1698 N N . LEU A 1 214 ? -66.069 -15.124 30.660 1.00 96.88 214 LEU A N 1
ATOM 1699 C CA . LEU A 1 214 ? -65.182 -16.212 30.243 1.00 96.88 214 LEU A CA 1
ATOM 1700 C C . LEU A 1 214 ? -65.914 -17.553 30.181 1.00 96.88 214 LEU A C 1
ATOM 1702 O O . LEU A 1 214 ? -65.705 -18.317 29.247 1.00 96.88 214 LEU A O 1
ATOM 1706 N N . GLN A 1 215 ? -66.809 -17.840 31.127 1.00 95.75 215 GLN A N 1
ATOM 1707 C CA . GLN A 1 215 ? -67.645 -19.040 31.090 1.00 95.75 215 GLN A CA 1
ATOM 1708 C C . GLN A 1 215 ? -68.570 -19.051 29.868 1.00 95.75 215 GLN A C 1
ATOM 1710 O O . GLN A 1 215 ? -68.724 -20.094 29.229 1.00 95.75 215 GLN A O 1
ATOM 1715 N N . TYR A 1 216 ? -69.163 -17.907 29.512 1.00 96.69 216 TYR A N 1
ATOM 1716 C CA . TYR A 1 216 ? -69.970 -17.786 28.299 1.00 96.69 216 TYR A CA 1
ATOM 1717 C C . TYR A 1 216 ? -69.128 -17.990 27.034 1.00 96.69 216 TYR A C 1
ATOM 1719 O O . TYR A 1 216 ? -69.500 -18.791 26.179 1.00 96.69 216 TYR A O 1
ATOM 1727 N N . GLU A 1 217 ? -67.974 -17.330 26.933 1.00 94.62 217 GLU A N 1
ATOM 1728 C CA . GLU A 1 217 ? -67.047 -17.484 25.806 1.00 94.62 217 GLU A CA 1
ATOM 1729 C C . GLU A 1 217 ? -66.559 -18.928 25.671 1.00 94.62 217 GLU A C 1
ATOM 1731 O O . GLU A 1 217 ? -66.581 -19.474 24.574 1.00 94.62 217 GLU A O 1
ATOM 1736 N N . ASN A 1 218 ? -66.209 -19.586 26.777 1.00 94.06 218 ASN A N 1
ATOM 1737 C CA . ASN A 1 218 ? -65.785 -20.983 26.785 1.00 94.06 218 ASN A CA 1
ATOM 1738 C C . ASN A 1 218 ? -66.930 -21.912 26.345 1.00 94.06 218 ASN A C 1
ATOM 1740 O O . ASN A 1 218 ? -66.734 -22.784 25.503 1.00 94.06 218 ASN A O 1
ATOM 1744 N N . ARG A 1 219 ? -68.170 -21.666 26.796 1.00 95.44 219 ARG A N 1
ATOM 1745 C CA . ARG A 1 219 ? -69.353 -22.408 26.323 1.00 95.44 219 ARG A CA 1
ATOM 1746 C C . ARG A 1 219 ? -69.589 -22.227 24.821 1.00 95.44 219 ARG A C 1
ATOM 1748 O O . ARG A 1 219 ? -69.902 -23.199 24.133 1.00 95.44 219 ARG A O 1
ATOM 1755 N N . VAL A 1 220 ? -69.445 -21.006 24.307 1.00 94.50 220 VAL A N 1
ATOM 1756 C CA . VAL A 1 220 ? -69.560 -20.712 22.869 1.00 94.50 220 VAL A CA 1
ATOM 1757 C C . VAL A 1 220 ? -68.424 -21.369 22.091 1.00 94.50 220 VAL A C 1
ATOM 1759 O O . VAL A 1 220 ? -68.673 -21.964 21.048 1.00 94.50 220 VAL A O 1
ATOM 1762 N N . LEU A 1 221 ? -67.193 -21.311 22.598 1.00 94.00 221 LEU A N 1
ATOM 1763 C CA . LEU A 1 221 ? -66.024 -21.917 21.972 1.00 94.00 221 LEU A CA 1
ATOM 1764 C C . LEU A 1 221 ? -66.173 -23.438 21.893 1.00 94.00 221 LEU A C 1
ATOM 1766 O O . LEU A 1 221 ? -66.007 -23.996 20.816 1.00 94.00 221 LEU A O 1
ATOM 1770 N N . MET A 1 222 ? -66.577 -24.093 22.984 1.00 89.94 222 MET A N 1
ATOM 1771 C CA . MET A 1 222 ? -66.858 -25.532 23.008 1.00 89.94 222 MET A CA 1
ATOM 1772 C C . MET A 1 222 ? -67.972 -25.908 22.027 1.00 89.94 222 MET A C 1
ATOM 1774 O O . MET A 1 222 ? -67.829 -26.877 21.289 1.00 89.94 222 MET A O 1
ATOM 1778 N N . SER A 1 223 ? -69.043 -25.110 21.948 1.00 91.12 223 SER A N 1
ATOM 1779 C CA . SER A 1 223 ? -70.104 -25.293 20.946 1.00 91.12 223 SER A CA 1
ATOM 1780 C C . SER A 1 223 ? -69.586 -25.112 19.512 1.00 91.12 223 SER A C 1
ATOM 1782 O O . SER A 1 223 ? -69.923 -25.886 18.619 1.00 91.12 223 SER A O 1
ATOM 1784 N N . ASN A 1 224 ? -68.715 -24.132 19.267 1.00 91.06 224 ASN A N 1
ATOM 1785 C CA . ASN A 1 224 ? -68.106 -23.919 17.956 1.00 91.06 224 ASN A CA 1
ATOM 1786 C C . ASN A 1 224 ? -67.187 -25.080 17.569 1.00 91.06 224 ASN A C 1
ATOM 1788 O O . ASN A 1 224 ? -67.278 -25.555 16.443 1.00 91.06 224 ASN A O 1
ATOM 1792 N N . VAL A 1 225 ? -66.352 -25.561 18.493 1.00 86.25 225 VAL A N 1
ATOM 1793 C CA . VAL A 1 225 ? -65.498 -26.740 18.294 1.00 86.25 225 VAL A CA 1
ATOM 1794 C C . VAL A 1 225 ? -66.355 -27.965 17.979 1.00 86.25 225 VAL A C 1
ATOM 1796 O O . VAL A 1 225 ? -66.089 -28.634 16.990 1.00 86.25 225 VAL A O 1
ATOM 1799 N N . GLN A 1 226 ? -67.442 -28.194 18.722 1.00 86.62 226 GLN A N 1
ATOM 1800 C CA . GLN A 1 226 ? -68.400 -29.272 18.442 1.00 86.62 226 GLN A CA 1
ATOM 1801 C C . GLN A 1 226 ? -69.057 -29.137 17.062 1.00 86.62 226 GLN A C 1
ATOM 1803 O O . GLN A 1 226 ? -69.266 -30.138 16.383 1.00 86.62 226 GLN A O 1
ATOM 1808 N N . ARG A 1 227 ? -69.366 -27.915 16.605 1.00 83.88 227 ARG A N 1
ATOM 1809 C CA . ARG A 1 227 ? -69.881 -27.689 15.243 1.00 83.88 227 ARG A CA 1
ATOM 1810 C C . ARG A 1 227 ? -68.835 -27.971 14.170 1.00 83.88 227 ARG A C 1
ATOM 1812 O O . ARG A 1 227 ? -69.197 -28.519 13.135 1.00 83.88 227 ARG A O 1
ATOM 1819 N N . TYR A 1 228 ? -67.575 -27.601 14.390 1.00 79.12 228 TYR A N 1
ATOM 1820 C CA . TYR A 1 228 ? -66.489 -27.909 13.455 1.00 79.12 228 TYR A CA 1
ATOM 1821 C C . TYR A 1 228 ? -66.184 -29.406 13.401 1.00 79.12 228 TYR A C 1
ATOM 1823 O O . TYR A 1 228 ? -65.947 -29.923 12.316 1.00 79.12 228 TYR A O 1
ATOM 1831 N N . ASP A 1 229 ? -66.257 -30.098 14.534 1.00 80.62 229 ASP A N 1
ATOM 1832 C CA . ASP A 1 229 ? -66.122 -31.552 14.627 1.00 80.62 229 ASP A CA 1
ATOM 1833 C C . ASP A 1 229 ? -67.285 -32.272 13.919 1.00 80.62 229 ASP A C 1
ATOM 1835 O O . ASP A 1 229 ? -67.097 -33.155 13.089 1.00 80.62 229 ASP A O 1
ATOM 1839 N N . LEU A 1 230 ? -68.522 -31.809 14.117 1.00 78.56 230 LEU A N 1
ATOM 1840 C CA . LEU A 1 230 ? -69.675 -32.358 13.400 1.00 78.56 230 LEU A CA 1
ATOM 1841 C C . LEU A 1 230 ? -69.610 -32.077 11.885 1.00 78.56 230 LEU A C 1
ATOM 1843 O O . LEU A 1 230 ? -69.966 -32.932 11.073 1.00 78.56 230 LEU A O 1
ATOM 1847 N N . ALA A 1 231 ? -69.137 -30.891 11.491 1.00 73.38 231 ALA A N 1
ATOM 1848 C CA . ALA A 1 231 ? -68.929 -30.532 10.090 1.00 73.38 231 ALA A CA 1
ATOM 1849 C C . ALA A 1 231 ? -67.774 -31.318 9.444 1.00 73.38 231 ALA A C 1
ATOM 1851 O O . ALA A 1 231 ? -67.872 -31.668 8.269 1.00 73.38 231 ALA A O 1
ATOM 1852 N N . SER A 1 232 ? -66.710 -31.640 10.189 1.00 66.25 232 SER A N 1
ATOM 1853 C CA . SER A 1 232 ? -65.596 -32.458 9.691 1.00 66.25 232 SER A CA 1
ATOM 1854 C C . SER A 1 232 ? -66.039 -33.904 9.438 1.00 66.25 232 SER A C 1
ATOM 1856 O O . SER A 1 232 ? -65.692 -34.478 8.405 1.00 66.25 232 SER A O 1
ATOM 1858 N N . HIS A 1 233 ? -66.904 -34.459 10.295 1.00 58.66 233 HIS A N 1
ATOM 1859 C CA . HIS A 1 233 ? -67.509 -35.777 10.091 1.00 58.66 233 HIS A CA 1
ATOM 1860 C C . HIS A 1 233 ? -68.529 -35.812 8.935 1.00 58.66 233 HIS A C 1
ATOM 1862 O O . HIS A 1 233 ? -68.623 -36.820 8.231 1.00 58.66 233 HIS A O 1
ATOM 1868 N N . LEU A 1 234 ? -69.249 -34.714 8.670 1.00 59.84 234 LEU A N 1
ATOM 1869 C CA . LEU A 1 234 ? -70.128 -34.581 7.493 1.00 59.84 234 LEU A CA 1
ATOM 1870 C C . LEU A 1 234 ? -69.353 -34.337 6.180 1.00 59.84 234 LEU A C 1
ATOM 1872 O O . LEU A 1 234 ? -69.840 -34.697 5.106 1.00 59.84 234 LEU A O 1
ATOM 1876 N N . GLY A 1 235 ? -68.128 -33.806 6.257 1.00 52.78 235 GLY A N 1
ATOM 1877 C CA . GLY A 1 235 ? -67.219 -33.618 5.119 1.00 52.78 235 GLY A CA 1
ATOM 1878 C C . GLY A 1 235 ? -66.647 -34.913 4.523 1.00 52.78 235 GLY A C 1
ATOM 1879 O O . GLY A 1 235 ? -66.151 -34.893 3.402 1.00 52.78 235 GLY A O 1
ATOM 1880 N N . LEU A 1 236 ? -66.762 -36.051 5.221 1.00 50.78 236 LEU A N 1
ATOM 1881 C CA . LEU A 1 236 ? -66.321 -37.372 4.739 1.00 50.78 236 LEU A CA 1
ATOM 1882 C C . LEU A 1 236 ? -67.458 -38.232 4.153 1.00 50.78 236 LEU A C 1
ATOM 1884 O O . LEU A 1 236 ? -67.217 -39.345 3.689 1.00 50.78 236 LEU A O 1
ATOM 1888 N N . ARG A 1 237 ? -68.706 -37.738 4.145 1.00 48.88 237 ARG A N 1
ATOM 1889 C CA . ARG A 1 237 ? -69.895 -38.473 3.660 1.00 48.88 237 ARG A CA 1
ATOM 1890 C C . ARG A 1 237 ? -70.725 -37.717 2.613 1.00 48.88 237 ARG A C 1
ATOM 1892 O O . ARG A 1 237 ? -71.874 -38.078 2.386 1.00 48.88 237 ARG A O 1
ATOM 1899 N N . THR A 1 238 ? -70.152 -36.724 1.929 1.00 39.12 238 THR A N 1
ATOM 1900 C CA . THR A 1 238 ? -70.749 -36.140 0.711 1.00 39.12 238 THR A CA 1
ATOM 1901 C C . THR A 1 238 ? -69.697 -35.960 -0.385 1.00 39.12 238 THR A C 1
ATOM 1903 O O . THR A 1 238 ? -69.152 -34.888 -0.624 1.00 39.12 238 THR A O 1
ATOM 1906 N N . SER A 1 239 ? -69.392 -37.055 -1.075 1.00 39.34 239 SER A N 1
ATOM 1907 C CA . SER A 1 239 ? -68.784 -37.004 -2.400 1.00 39.34 239 SER A CA 1
ATOM 1908 C C . SER A 1 239 ? -69.780 -36.400 -3.400 1.00 39.34 239 SER A C 1
ATOM 1910 O O . SER A 1 239 ? -70.830 -36.997 -3.607 1.00 39.34 239 SER A O 1
ATOM 1912 N N . SER A 1 240 ? -69.399 -35.264 -4.001 1.00 40.00 240 SER A N 1
ATOM 1913 C CA . SER A 1 240 ? -69.761 -34.720 -5.331 1.00 40.00 240 SER A CA 1
ATOM 1914 C C . SER A 1 240 ? -71.245 -34.681 -5.756 1.00 40.00 240 SER A C 1
ATOM 1916 O O . SER A 1 240 ? -71.938 -35.694 -5.759 1.00 40.00 240 SER A O 1
ATOM 1918 N N . PRO A 1 241 ? -71.710 -33.532 -6.280 1.00 40.81 241 PRO A N 1
ATOM 1919 C CA . PRO A 1 241 ? -71.908 -33.523 -7.730 1.00 40.81 241 PRO A CA 1
ATOM 1920 C C . PRO A 1 241 ? -71.512 -32.193 -8.382 1.00 40.81 241 PRO A C 1
ATOM 1922 O O . PRO A 1 241 ? -72.046 -31.131 -8.061 1.00 40.81 241 PRO A O 1
ATOM 1925 N N . ARG A 1 242 ? -70.625 -32.277 -9.375 1.00 46.78 242 ARG A N 1
ATOM 1926 C CA . ARG A 1 242 ? -70.533 -31.298 -10.457 1.00 46.78 242 ARG A CA 1
ATOM 1927 C C . ARG A 1 242 ? -70.798 -32.031 -11.767 1.00 46.78 242 ARG A C 1
ATOM 1929 O O . ARG A 1 242 ? -70.121 -33.011 -12.050 1.00 46.78 242 ARG A O 1
ATOM 1936 N N . ASP A 1 243 ? -71.823 -31.554 -12.467 1.00 39.03 243 ASP A N 1
ATOM 1937 C CA . ASP A 1 243 ? -72.088 -31.611 -13.907 1.00 39.03 243 ASP A CA 1
ATOM 1938 C C . ASP A 1 243 ? -71.331 -32.662 -14.738 1.00 39.03 243 ASP A C 1
ATOM 1940 O O . ASP A 1 243 ? -70.130 -32.518 -14.965 1.00 39.03 243 ASP A O 1
ATOM 1944 N N . SER A 1 244 ? -72.061 -33.627 -15.310 1.00 39.09 244 SER A N 1
ATOM 1945 C CA . SER A 1 244 ? -72.106 -33.938 -16.759 1.00 39.09 244 SER A CA 1
ATOM 1946 C C . SER A 1 244 ? -72.554 -35.380 -17.018 1.00 39.09 244 SER A C 1
ATOM 1948 O O . SER A 1 244 ? -72.144 -36.315 -16.334 1.00 39.09 244 SER A O 1
ATOM 1950 N N . ASP A 1 245 ? -73.397 -35.512 -18.039 1.00 47.09 245 ASP A N 1
ATOM 1951 C CA . ASP A 1 245 ? -73.980 -36.731 -18.591 1.00 47.09 245 ASP A CA 1
ATOM 1952 C C . ASP A 1 245 ? -72.950 -37.805 -18.979 1.00 47.09 245 ASP A C 1
ATOM 1954 O O . ASP A 1 245 ? -71.969 -37.501 -19.656 1.00 47.09 245 ASP A O 1
ATOM 1958 N N . ALA A 1 246 ? -73.229 -39.067 -18.634 1.00 43.00 246 ALA A N 1
ATOM 1959 C CA . ALA A 1 246 ? -72.955 -40.255 -19.455 1.00 43.00 246 ALA A CA 1
ATOM 1960 C C . ALA A 1 246 ? -73.460 -41.521 -18.739 1.00 43.00 246 ALA A C 1
ATOM 1962 O O . ALA A 1 246 ? -73.052 -41.821 -17.617 1.00 43.00 246 ALA A O 1
ATOM 1963 N N . ASP A 1 247 ? -74.330 -42.273 -19.415 1.00 43.66 247 ASP A N 1
ATOM 1964 C CA . ASP A 1 247 ? -74.736 -43.633 -19.056 1.00 43.66 247 ASP A CA 1
ATOM 1965 C C . ASP A 1 247 ? -73.520 -44.553 -18.869 1.00 43.66 247 ASP A C 1
ATOM 1967 O O . ASP A 1 247 ? -72.678 -44.637 -19.766 1.00 43.66 247 ASP A O 1
ATOM 1971 N N . SER A 1 248 ? -73.473 -45.322 -17.774 1.00 43.50 248 SER A N 1
ATOM 1972 C CA . SER A 1 248 ? -73.137 -46.755 -17.814 1.00 43.50 248 SER A CA 1
ATOM 1973 C C . SER A 1 248 ? -73.264 -47.448 -16.456 1.00 43.50 248 SER A C 1
ATOM 1975 O O . SER A 1 248 ? -73.059 -46.890 -15.383 1.00 43.50 248 SER A O 1
ATOM 1977 N N . ASP A 1 249 ? -73.637 -48.706 -16.601 1.00 44.91 249 ASP A N 1
ATOM 1978 C CA . ASP A 1 249 ? -74.097 -49.721 -15.671 1.00 44.91 249 ASP A CA 1
ATOM 1979 C C . ASP A 1 249 ? -72.989 -50.378 -14.810 1.00 44.91 249 ASP A C 1
ATOM 1981 O O . ASP A 1 249 ? -71.805 -50.347 -15.138 1.00 44.91 249 ASP A O 1
ATOM 1985 N N . ALA A 1 250 ? -73.460 -51.067 -13.764 1.00 40.94 250 ALA A N 1
ATOM 1986 C CA . ALA A 1 250 ? -72.859 -52.174 -13.015 1.00 40.94 250 ALA A CA 1
ATOM 1987 C C . ALA A 1 250 ? -71.779 -51.908 -11.935 1.00 40.94 250 ALA A C 1
ATOM 1989 O O . ALA A 1 250 ? -70.580 -51.927 -12.177 1.00 40.94 250 ALA A O 1
ATOM 1990 N N . GLY A 1 251 ? -72.227 -51.954 -10.672 1.00 38.81 251 GLY A N 1
ATOM 1991 C CA . GLY A 1 251 ? -71.917 -53.107 -9.811 1.00 38.81 251 GLY A CA 1
ATOM 1992 C C . GLY A 1 251 ? -70.711 -53.072 -8.849 1.00 38.81 251 GLY A C 1
ATOM 1993 O O . GLY A 1 251 ? -69.570 -53.237 -9.251 1.00 38.81 251 GLY A O 1
ATOM 1994 N N . LYS A 1 252 ? -71.056 -53.208 -7.555 1.00 39.09 252 LYS A N 1
ATOM 1995 C CA . LYS A 1 252 ? -70.497 -54.179 -6.579 1.00 39.09 252 LYS A CA 1
ATOM 1996 C C . LYS A 1 252 ? -69.173 -53.859 -5.833 1.00 39.09 252 LYS A C 1
ATOM 1998 O O . LYS A 1 252 ? -68.107 -53.806 -6.427 1.00 39.09 252 LYS A O 1
ATOM 2003 N N . LYS A 1 253 ? -69.298 -53.953 -4.494 1.00 41.78 253 LYS A N 1
ATOM 2004 C CA . LYS A 1 253 ? -68.376 -54.491 -3.456 1.00 41.78 253 LYS A CA 1
ATOM 2005 C C . LYS A 1 253 ? -67.761 -53.530 -2.420 1.00 41.78 253 LYS A C 1
ATOM 2007 O O . LYS A 1 253 ? -66.871 -52.744 -2.704 1.00 41.78 253 LYS A O 1
ATOM 2012 N N . GLU A 1 254 ? -68.271 -53.729 -1.199 1.00 37.78 254 GLU A N 1
ATOM 2013 C CA . GLU A 1 254 ? -67.625 -53.825 0.126 1.00 37.78 254 GLU A CA 1
ATOM 2014 C C . GLU A 1 254 ? -66.097 -53.983 0.216 1.00 37.78 254 GLU A C 1
ATOM 2016 O O . GLU A 1 254 ? -65.526 -54.812 -0.490 1.00 37.78 254 GLU A O 1
ATOM 2021 N N . SER A 1 255 ? -65.522 -53.306 1.224 1.00 35.69 255 SER A N 1
ATOM 2022 C CA . SER A 1 255 ? -64.716 -53.838 2.360 1.00 35.69 255 SER A CA 1
ATOM 2023 C C . SER A 1 255 ? -64.051 -52.628 3.053 1.00 35.69 255 SER A C 1
ATOM 2025 O O . SER A 1 255 ? -63.377 -51.861 2.375 1.00 35.69 255 SER A O 1
ATOM 2027 N N . ASP A 1 256 ? -64.373 -52.213 4.279 1.00 40.81 256 ASP A N 1
ATOM 2028 C CA . ASP A 1 256 ? -64.089 -52.795 5.607 1.00 40.81 256 ASP A CA 1
ATOM 2029 C C . ASP A 1 256 ? -62.591 -53.005 5.899 1.00 40.81 256 ASP A C 1
ATOM 2031 O O . ASP A 1 256 ? -61.986 -53.915 5.333 1.00 40.81 256 ASP A O 1
ATOM 2035 N N . SER A 1 257 ? -62.006 -52.146 6.751 1.00 35.50 257 SER A N 1
ATOM 2036 C CA . SER A 1 257 ? -60.969 -52.466 7.758 1.00 35.50 257 SER A CA 1
ATOM 2037 C C . SER A 1 257 ? -60.324 -51.201 8.356 1.00 35.50 257 SER A C 1
ATOM 2039 O O . SER A 1 257 ? -59.557 -50.503 7.699 1.00 35.50 257 SER A O 1
ATOM 2041 N N . GLU A 1 258 ? -60.678 -50.977 9.620 1.00 39.34 258 GLU A N 1
ATOM 2042 C CA . GLU A 1 258 ? -59.806 -50.849 10.799 1.00 39.34 258 GLU A CA 1
ATOM 2043 C C . GLU A 1 258 ? -58.784 -49.708 11.010 1.00 39.34 258 GLU A C 1
ATOM 2045 O O . GLU A 1 258 ? -57.959 -49.347 10.175 1.00 39.34 258 GLU A O 1
ATOM 2050 N N . GLU A 1 259 ? -58.802 -49.311 12.288 1.00 36.50 259 GLU A N 1
ATOM 2051 C CA . GLU A 1 259 ? -57.739 -48.774 13.141 1.00 36.50 259 GLU A CA 1
ATOM 2052 C C . GLU A 1 259 ? -57.285 -47.312 12.979 1.00 36.50 259 GLU A C 1
ATOM 2054 O O . GLU A 1 259 ? -56.551 -46.901 12.080 1.00 36.50 259 GLU A O 1
ATOM 2059 N N . GLY A 1 260 ? -57.674 -46.517 13.979 1.00 40.16 260 GLY A N 1
ATOM 2060 C CA . GLY A 1 260 ? -57.274 -45.132 14.139 1.00 40.16 260 GLY A CA 1
ATOM 2061 C C . GLY A 1 260 ? -55.855 -44.946 14.671 1.00 40.16 260 GLY A C 1
ATOM 2062 O O . GLY A 1 260 ? -55.398 -45.666 15.555 1.00 40.16 260 GLY A O 1
ATOM 2063 N N . ARG A 1 261 ? -55.217 -43.859 14.224 1.00 36.84 261 ARG A N 1
ATOM 2064 C CA . ARG A 1 261 ? -54.364 -43.000 15.060 1.00 36.84 261 ARG A CA 1
ATOM 2065 C C . ARG A 1 261 ? -54.526 -41.543 14.625 1.00 36.84 261 ARG A C 1
ATOM 2067 O O . ARG A 1 261 ? -54.389 -41.210 13.453 1.00 36.84 261 ARG A O 1
ATOM 2074 N N . LEU A 1 262 ? -54.835 -40.692 15.598 1.00 40.31 262 LEU A N 1
ATOM 2075 C CA . LEU A 1 262 ? -54.905 -39.232 15.497 1.00 40.31 262 LEU A CA 1
ATOM 2076 C C . LEU A 1 262 ? -53.503 -38.624 15.295 1.00 40.31 262 LEU A C 1
ATOM 2078 O O . LEU A 1 262 ? -52.575 -39.069 15.974 1.00 40.31 262 LEU A O 1
ATOM 2082 N N . PRO A 1 263 ? -53.355 -37.531 14.521 1.00 41.91 263 PRO A N 1
ATOM 2083 C CA . PRO A 1 263 ? -52.297 -36.555 14.746 1.00 41.91 263 PRO A CA 1
ATOM 2084 C C . PRO A 1 263 ? -52.825 -35.300 15.460 1.00 41.91 263 PRO A C 1
ATOM 2086 O O . PRO A 1 263 ? -53.925 -34.810 15.214 1.00 41.91 263 PRO A O 1
ATOM 2089 N N . GLN A 1 264 ? -51.980 -34.825 16.372 1.00 39.91 264 GLN A N 1
ATOM 2090 C CA . GLN A 1 264 ? -52.108 -33.721 17.324 1.00 39.91 264 GLN A CA 1
ATOM 2091 C C . GLN A 1 264 ? -52.399 -32.326 16.722 1.00 39.91 264 GLN A C 1
ATOM 2093 O O . GLN A 1 264 ? -52.157 -32.089 15.537 1.00 39.91 264 GLN A O 1
ATOM 2098 N N . PRO A 1 265 ? -52.863 -31.368 17.556 1.00 48.00 265 PRO A N 1
ATOM 2099 C CA . PRO A 1 265 ? -53.109 -29.987 17.162 1.00 48.00 265 PRO A CA 1
ATOM 2100 C C . PRO A 1 265 ? -51.828 -29.131 17.103 1.00 48.00 265 PRO A C 1
ATOM 2102 O O . PRO A 1 265 ? -50.877 -29.332 17.850 1.00 48.00 265 PRO A O 1
ATOM 2105 N N . LYS A 1 266 ? -51.897 -28.150 16.197 1.00 50.16 266 LYS A N 1
ATOM 2106 C CA . LYS A 1 266 ? -51.045 -26.977 15.915 1.00 50.16 266 LYS A CA 1
ATOM 2107 C C . LYS A 1 266 ? -50.160 -26.437 17.055 1.00 50.16 266 LYS A C 1
ATOM 2109 O O . LYS A 1 266 ? -50.596 -26.359 18.199 1.00 50.16 266 LYS A O 1
ATOM 2114 N N . ARG A 1 267 ? -49.033 -25.819 16.674 1.00 52.94 267 ARG A N 1
ATOM 2115 C CA . ARG A 1 267 ? -48.399 -24.711 17.416 1.00 52.94 267 ARG A CA 1
ATOM 2116 C C . ARG A 1 267 ? -47.825 -23.698 16.408 1.00 52.94 267 ARG A C 1
ATOM 2118 O O . ARG A 1 267 ? -47.206 -24.127 15.444 1.00 52.94 267 ARG A O 1
ATOM 2125 N N . GLU A 1 268 ? -48.349 -22.471 16.325 1.00 46.88 268 GLU A N 1
ATOM 2126 C CA . GLU A 1 268 ? -48.102 -21.249 17.134 1.00 46.88 268 GLU A CA 1
ATOM 2127 C C . GLU A 1 268 ? -46.726 -20.625 16.833 1.00 46.88 268 GLU A C 1
ATOM 2129 O O . GLU A 1 268 ? -45.756 -21.347 16.651 1.00 46.88 268 GLU A O 1
ATOM 2134 N N . GLY A 1 269 ? -46.710 -19.298 16.659 1.00 53.34 269 GLY A N 1
ATOM 2135 C CA . GLY A 1 269 ? -45.685 -18.533 15.936 1.00 53.34 269 GLY A CA 1
ATOM 2136 C C . GLY A 1 269 ? -44.256 -18.562 16.502 1.00 53.34 269 GLY A C 1
ATOM 2137 O O . GLY A 1 269 ? -44.005 -19.176 17.537 1.00 53.34 269 GLY A O 1
ATOM 2138 N N . PRO A 1 270 ? -43.306 -17.895 15.820 1.00 59.12 270 PRO A N 1
ATOM 2139 C CA . PRO A 1 270 ? -41.890 -18.010 16.144 1.00 59.12 270 PRO A CA 1
ATOM 2140 C C . PRO A 1 270 ? -41.574 -17.373 17.501 1.00 59.12 270 PRO A C 1
ATOM 2142 O O . PRO A 1 270 ? -41.724 -16.167 17.692 1.00 59.12 270 PRO A O 1
ATOM 2145 N N . ILE A 1 271 ? -41.133 -18.222 18.426 1.00 45.75 271 ILE A N 1
ATOM 2146 C CA . ILE A 1 271 ? -40.442 -17.884 19.670 1.00 45.75 271 ILE A CA 1
ATOM 2147 C C . ILE A 1 271 ? -38.944 -17.893 19.337 1.00 45.75 271 ILE A C 1
ATOM 2149 O O . ILE A 1 271 ? -38.477 -18.812 18.666 1.00 45.75 271 ILE A O 1
ATOM 2153 N N . GLY A 1 272 ? -38.219 -16.852 19.749 1.00 45.75 272 GLY A N 1
ATOM 2154 C CA . GLY A 1 272 ? -36.770 -16.748 19.564 1.00 45.75 272 GLY A CA 1
ATOM 2155 C C . GLY A 1 272 ? -35.975 -17.716 20.447 1.00 45.75 272 GLY A C 1
ATOM 2156 O O . GLY A 1 272 ? -36.500 -18.236 21.430 1.00 45.75 272 GLY A O 1
ATOM 2157 N N . GLY A 1 273 ? -34.702 -17.914 20.102 1.00 40.03 273 GLY A N 1
ATOM 2158 C CA . GLY A 1 273 ? -33.744 -18.658 20.921 1.00 40.03 273 GLY A CA 1
ATOM 2159 C C . GLY A 1 273 ? -32.663 -19.349 20.093 1.00 40.03 273 GLY A C 1
ATOM 2160 O O . GLY A 1 273 ? -32.896 -20.425 19.562 1.00 40.03 273 GLY A O 1
ATOM 2161 N N . GLU A 1 274 ? -31.541 -18.648 19.941 1.00 49.38 274 GLU A N 1
ATOM 2162 C CA . GLU A 1 274 ? -30.147 -19.081 20.149 1.00 49.38 274 GLU A CA 1
ATOM 2163 C C . GLU A 1 274 ? -29.673 -20.547 19.967 1.00 49.38 274 GLU A C 1
ATOM 2165 O O . GLU A 1 274 ? -30.295 -21.508 20.407 1.00 49.38 274 GLU A O 1
ATOM 2170 N N . SER A 1 275 ? -28.435 -20.614 19.447 1.00 39.06 275 SER A N 1
ATOM 2171 C CA . SER A 1 275 ? -27.393 -21.651 19.583 1.00 39.06 275 SER A CA 1
ATOM 2172 C C . SER A 1 275 ? -27.193 -22.687 18.460 1.00 39.06 275 SER A C 1
ATOM 2174 O O . SER A 1 275 ? -27.990 -23.595 18.256 1.00 39.06 275 SER A O 1
ATOM 2176 N N . ASP A 1 276 ? -26.038 -22.516 17.798 1.00 41.03 276 ASP A N 1
ATOM 2177 C CA . ASP A 1 276 ? -25.086 -23.470 17.199 1.00 41.03 276 ASP A CA 1
ATOM 2178 C C . ASP A 1 276 ? -25.516 -24.917 16.908 1.00 41.03 276 ASP A C 1
ATOM 2180 O O . ASP A 1 276 ? -25.811 -25.698 17.813 1.00 41.03 276 ASP A O 1
ATOM 2184 N N . SER A 1 277 ? -25.339 -25.340 15.650 1.00 38.56 277 SER A N 1
ATOM 2185 C CA . SER A 1 277 ? -24.477 -26.489 15.293 1.00 38.56 277 SER A CA 1
ATOM 2186 C C . SER A 1 277 ? -24.357 -26.682 13.769 1.00 38.56 277 SER A C 1
ATOM 2188 O O . SER A 1 277 ? -25.347 -26.772 13.053 1.00 38.56 277 SER A O 1
ATOM 2190 N N . GLU A 1 278 ? -23.103 -26.686 13.315 1.00 42.94 278 GLU A N 1
ATOM 2191 C CA . GLU A 1 278 ? -22.446 -27.626 12.387 1.00 42.94 278 GLU A CA 1
ATOM 2192 C C . GLU A 1 278 ? -23.223 -28.275 11.212 1.00 42.94 278 GLU A C 1
ATOM 2194 O O . GLU A 1 278 ? -24.176 -29.028 11.380 1.00 42.94 278 GLU A O 1
ATOM 2199 N N . GLU A 1 279 ? -22.693 -28.014 10.010 1.00 44.38 279 GLU A N 1
ATOM 2200 C CA . GLU A 1 279 ? -22.619 -28.851 8.798 1.00 44.38 279 GLU A CA 1
ATOM 2201 C C . GLU A 1 279 ? -23.643 -29.979 8.555 1.00 44.38 279 GLU A C 1
ATOM 2203 O O . GLU A 1 279 ? -23.533 -31.062 9.122 1.00 44.38 279 GLU A O 1
ATOM 2208 N N . VAL A 1 280 ? -24.458 -29.833 7.498 1.00 35.00 280 VAL A N 1
ATOM 2209 C CA . VAL A 1 280 ? -24.742 -30.940 6.562 1.00 35.00 280 VAL A CA 1
ATOM 2210 C C . VAL A 1 280 ? -24.830 -30.403 5.129 1.00 35.00 280 VAL A C 1
ATOM 2212 O O . VAL A 1 280 ? -25.687 -29.605 4.764 1.00 35.00 280 VAL A O 1
ATOM 2215 N N . TYR A 1 281 ? -23.910 -30.881 4.306 1.00 42.53 281 TYR A N 1
ATOM 2216 C CA . TYR A 1 281 ? -23.851 -30.770 2.852 1.00 42.53 281 TYR A CA 1
ATOM 2217 C C . TYR A 1 281 ? -25.017 -31.529 2.198 1.00 42.53 281 TYR A C 1
ATOM 2219 O O . TYR A 1 281 ? -25.056 -32.758 2.247 1.00 42.53 281 TYR A O 1
ATOM 2227 N N . GLU A 1 282 ? -25.900 -30.828 1.481 1.00 34.69 282 GLU A N 1
ATOM 2228 C CA . GLU A 1 282 ? -26.839 -31.448 0.537 1.00 34.69 282 GLU A CA 1
ATOM 2229 C C . GLU A 1 282 ? -26.467 -31.118 -0.913 1.00 34.69 282 GLU A C 1
ATOM 2231 O O . GLU A 1 282 ? -26.841 -30.110 -1.510 1.00 34.69 282 GLU A O 1
ATOM 2236 N N . LYS A 1 283 ? -25.733 -32.057 -1.513 1.00 43.09 283 LYS A N 1
ATOM 2237 C CA . LYS A 1 283 ? -25.824 -32.354 -2.943 1.00 43.09 283 LYS A CA 1
ATOM 2238 C C . LYS A 1 283 ? -27.217 -32.936 -3.203 1.00 43.09 283 LYS A C 1
ATOM 2240 O O . LYS A 1 283 ? -27.500 -34.014 -2.693 1.00 43.09 283 LYS A O 1
ATOM 2245 N N . THR A 1 284 ? -28.029 -32.311 -4.058 1.00 30.94 284 THR A N 1
ATOM 2246 C CA . THR A 1 284 ? -28.625 -32.961 -5.251 1.00 30.94 284 THR A CA 1
ATOM 2247 C C . THR A 1 284 ? -29.636 -32.086 -6.013 1.00 30.94 284 THR A C 1
ATOM 2249 O O . THR A 1 284 ? -30.595 -31.568 -5.460 1.00 30.94 284 THR A O 1
ATOM 2252 N N . SER A 1 285 ? -29.470 -32.111 -7.344 1.00 33.41 285 SER A N 1
ATOM 2253 C CA . SER A 1 285 ? -30.457 -31.826 -8.406 1.00 33.41 285 SER A CA 1
ATOM 2254 C C . SER A 1 285 ? -30.865 -30.354 -8.619 1.00 33.41 285 SER A C 1
ATOM 2256 O O . SER A 1 285 ? -31.057 -29.610 -7.677 1.00 33.41 285 SER A O 1
ATOM 2258 N N . GLY A 1 286 ? -31.026 -29.839 -9.837 1.00 30.41 286 GLY A N 1
ATOM 2259 C CA . GLY A 1 286 ? -31.024 -30.454 -11.157 1.00 30.41 286 GLY A CA 1
ATOM 2260 C C . GLY A 1 286 ? -31.051 -29.373 -12.249 1.00 30.41 286 GLY A C 1
ATOM 2261 O O . GLY A 1 286 ? -31.462 -28.243 -12.023 1.00 30.41 286 GLY A O 1
ATOM 2262 N N . PHE A 1 287 ? -30.544 -29.765 -13.416 1.00 36.34 287 PHE A N 1
ATOM 2263 C CA . PHE A 1 287 ? -30.574 -29.123 -14.735 1.00 36.34 287 PHE A CA 1
ATOM 2264 C C . PHE A 1 287 ? -31.469 -27.883 -14.949 1.00 36.34 287 PHE A C 1
ATOM 2266 O O . PHE A 1 287 ? -32.689 -27.966 -14.830 1.00 36.34 287 PHE A O 1
ATOM 2273 N N . GLY A 1 288 ? -30.881 -26.821 -15.522 1.00 38.12 288 GLY A N 1
ATOM 2274 C CA . GLY A 1 288 ? -31.632 -25.885 -16.364 1.00 38.12 288 GLY A CA 1
ATOM 2275 C C . GLY A 1 288 ? -30.980 -24.524 -16.625 1.00 38.12 288 GLY A C 1
ATOM 2276 O O . GLY A 1 288 ? -31.119 -23.621 -15.819 1.00 38.12 288 GLY A O 1
ATOM 2277 N N . SER A 1 289 ? -30.430 -24.355 -17.833 1.00 39.16 289 SER A N 1
ATOM 2278 C CA . SER A 1 289 ? -30.164 -23.076 -18.524 1.00 39.16 289 SER A CA 1
ATOM 2279 C C . SER A 1 289 ? -28.895 -22.297 -18.146 1.00 39.16 289 SER A C 1
ATOM 2281 O O . SER A 1 289 ? -28.747 -21.753 -17.060 1.00 39.16 289 SER A O 1
ATOM 2283 N N . GLY A 1 290 ? -27.983 -22.206 -19.118 1.00 43.78 290 GLY A N 1
ATOM 2284 C CA . GLY A 1 290 ? -26.658 -21.621 -18.966 1.00 43.78 290 GLY A CA 1
ATOM 2285 C C . GLY A 1 290 ? -26.604 -20.095 -18.890 1.00 43.78 290 GLY A C 1
ATOM 2286 O O . GLY A 1 290 ? -27.397 -19.400 -19.523 1.00 43.78 290 GLY A O 1
ATOM 2287 N N . LYS A 1 291 ? -25.580 -19.628 -18.164 1.00 39.28 291 LYS A N 1
ATOM 2288 C CA . LYS A 1 291 ? -24.830 -18.365 -18.290 1.00 39.28 291 LYS A CA 1
ATOM 2289 C C . LYS A 1 291 ? -23.507 -18.536 -17.511 1.00 39.28 291 LYS A C 1
ATOM 2291 O O . LYS A 1 291 ? -23.559 -19.003 -16.377 1.00 39.28 291 LYS A O 1
ATOM 2296 N N . PRO A 1 292 ? -22.327 -18.197 -18.062 1.00 38.88 292 PRO A N 1
ATOM 2297 C CA . PRO A 1 292 ? -21.070 -18.272 -17.326 1.00 38.88 292 PRO A CA 1
ATOM 2298 C C . PRO A 1 292 ? -20.848 -16.934 -16.610 1.00 38.88 292 PRO A C 1
ATOM 2300 O O . PRO A 1 292 ? -20.295 -16.016 -17.203 1.00 38.88 292 PRO A O 1
ATOM 2303 N N . SER A 1 293 ? -21.344 -16.767 -15.383 1.00 42.84 293 SER A N 1
ATOM 2304 C CA . SER A 1 293 ? -21.043 -15.543 -14.612 1.00 42.84 293 SER A CA 1
ATOM 2305 C C . SER A 1 293 ? -21.046 -15.691 -13.087 1.00 42.84 293 SER A C 1
ATOM 2307 O O . SER A 1 293 ? -20.669 -14.740 -12.422 1.00 42.84 293 SER A O 1
ATOM 2309 N N . GLU A 1 294 ? -21.410 -16.845 -12.518 1.00 39.25 294 GLU A N 1
ATOM 2310 C CA . GLU A 1 294 ? -21.569 -16.991 -11.052 1.00 39.25 294 GLU A CA 1
ATOM 2311 C C . GLU A 1 294 ? -20.489 -17.869 -10.388 1.00 39.25 294 GLU A C 1
ATOM 2313 O O . GLU A 1 294 ? -20.479 -18.051 -9.177 1.00 39.25 294 GLU A O 1
ATOM 2318 N N . VAL A 1 295 ? -19.534 -18.402 -11.160 1.00 43.00 295 VAL A N 1
ATOM 2319 C CA . VAL A 1 295 ? -18.432 -19.227 -10.619 1.00 43.00 295 VAL A CA 1
ATOM 2320 C C . VAL A 1 295 ? -17.319 -18.366 -10.001 1.00 43.00 295 VAL A C 1
ATOM 2322 O O . VAL A 1 295 ? -16.587 -18.836 -9.137 1.00 43.00 295 VAL A O 1
ATOM 2325 N N . SER A 1 296 ? -17.209 -17.093 -10.399 1.00 46.53 296 SER A N 1
ATOM 2326 C CA . SER A 1 296 ? -16.169 -16.187 -9.891 1.00 46.53 296 SER A CA 1
ATOM 2327 C C . SER A 1 296 ? -16.433 -15.741 -8.448 1.00 46.53 296 SER A C 1
ATOM 2329 O O . SER A 1 296 ? -15.496 -15.675 -7.657 1.00 46.53 296 SER A O 1
ATOM 2331 N N . ASP A 1 297 ? -17.696 -15.502 -8.083 1.00 47.09 297 ASP A N 1
ATOM 2332 C CA . ASP A 1 297 ? -18.057 -14.943 -6.771 1.00 47.09 297 ASP A CA 1
ATOM 2333 C C . ASP A 1 297 ? -17.919 -15.962 -5.630 1.00 47.09 297 ASP A C 1
ATOM 2335 O O . ASP A 1 297 ? -17.543 -15.601 -4.514 1.00 47.09 297 ASP A O 1
ATOM 2339 N N . LEU A 1 298 ? -18.134 -17.253 -5.909 1.00 45.94 298 LEU A N 1
ATOM 2340 C CA . LEU A 1 298 ? -17.950 -18.326 -4.924 1.00 45.94 298 LEU A CA 1
ATOM 2341 C C . LEU A 1 298 ? -16.467 -18.569 -4.606 1.00 45.94 298 LEU A C 1
ATOM 2343 O O . LEU A 1 298 ? -16.117 -18.760 -3.444 1.00 45.94 298 LEU A O 1
ATOM 2347 N N . CYS A 1 299 ? -15.584 -18.497 -5.608 1.00 51.72 299 CYS A N 1
ATOM 2348 C CA . CYS A 1 299 ? -14.136 -18.563 -5.387 1.00 51.72 299 CYS A CA 1
ATOM 2349 C C . CYS A 1 299 ? -13.613 -17.333 -4.633 1.00 51.72 299 CYS A C 1
ATOM 2351 O O . CYS A 1 299 ? -12.723 -17.469 -3.796 1.00 51.72 299 CYS A O 1
ATOM 2353 N N . SER A 1 300 ? -14.173 -16.144 -4.879 1.00 57.78 300 SER A N 1
ATOM 2354 C CA . SER A 1 300 ? -13.800 -14.924 -4.154 1.00 57.78 300 SER A CA 1
ATOM 2355 C C . SER A 1 300 ? -14.265 -14.935 -2.696 1.00 57.78 300 SER A C 1
ATOM 2357 O O . SER A 1 300 ? -13.500 -14.529 -1.823 1.00 57.78 300 SER A O 1
ATOM 2359 N N . ALA A 1 301 ? -15.469 -15.437 -2.409 1.00 62.19 301 ALA A N 1
ATOM 2360 C CA . ALA A 1 301 ? -15.955 -15.594 -1.039 1.00 62.19 301 ALA A CA 1
ATOM 2361 C C . ALA A 1 301 ? -15.134 -16.633 -0.254 1.00 62.19 301 ALA A C 1
ATOM 2363 O O . ALA A 1 301 ? -14.757 -16.380 0.889 1.00 62.19 301 ALA A O 1
ATOM 2364 N N . GLU A 1 302 ? -14.789 -17.765 -0.877 1.00 63.09 302 GLU A N 1
ATOM 2365 C CA . GLU A 1 302 ? -13.942 -18.794 -0.262 1.00 63.09 302 GLU A CA 1
ATOM 2366 C C . GLU A 1 302 ? -12.530 -18.279 0.032 1.00 63.09 302 GLU A C 1
ATOM 2368 O O . GLU A 1 302 ? -12.023 -18.435 1.140 1.00 63.09 302 GLU A O 1
ATOM 2373 N N . LEU A 1 303 ? -11.921 -17.575 -0.926 1.00 67.12 303 LEU A N 1
ATOM 2374 C CA . LEU A 1 303 ? -10.599 -16.973 -0.762 1.00 67.12 303 LEU A CA 1
ATOM 2375 C C . LEU A 1 303 ? -10.583 -15.902 0.341 1.00 67.12 303 LEU A C 1
ATOM 2377 O O . LEU A 1 303 ? -9.601 -15.781 1.076 1.00 67.12 303 LEU A O 1
ATOM 2381 N N . MET A 1 304 ? -11.661 -15.122 0.475 1.00 69.12 304 MET A N 1
ATOM 2382 C CA . MET A 1 304 ? -11.794 -14.125 1.540 1.00 69.12 304 MET A CA 1
ATOM 2383 C C . MET A 1 304 ? -11.898 -14.770 2.923 1.00 69.12 304 MET A C 1
ATOM 2385 O O . MET A 1 304 ? -11.233 -14.289 3.842 1.00 69.12 304 MET A O 1
ATOM 2389 N N . ARG A 1 305 ? -12.636 -15.882 3.054 1.00 75.62 305 ARG A N 1
ATOM 2390 C CA . ARG A 1 305 ? -12.708 -16.665 4.299 1.00 75.62 305 ARG A CA 1
ATOM 2391 C C . ARG A 1 305 ? -11.355 -17.268 4.671 1.00 75.62 305 ARG A C 1
ATOM 2393 O O . ARG A 1 305 ? -10.850 -16.985 5.749 1.00 75.62 305 ARG A O 1
ATOM 2400 N N . VAL A 1 306 ? -10.683 -17.946 3.737 1.00 76.25 306 VAL A N 1
ATOM 2401 C CA . VAL A 1 306 ? -9.338 -18.520 3.961 1.00 76.25 306 VAL A CA 1
ATOM 2402 C C . VAL A 1 306 ? -8.320 -17.442 4.366 1.00 76.25 306 VAL A C 1
ATOM 2404 O O . VAL A 1 306 ? -7.466 -17.662 5.227 1.00 76.25 306 VAL A O 1
ATOM 2407 N N . LYS A 1 307 ? -8.416 -16.232 3.797 1.00 76.19 307 LYS A N 1
ATOM 2408 C CA . LYS A 1 307 ? -7.559 -15.090 4.158 1.00 76.19 307 LYS A CA 1
ATOM 2409 C C . LYS A 1 307 ? -7.853 -14.546 5.558 1.00 76.19 307 LYS A C 1
ATOM 2411 O O . LYS A 1 307 ? -6.930 -14.084 6.232 1.00 76.19 307 LYS A O 1
ATOM 2416 N N . GLU A 1 308 ? -9.110 -14.540 5.982 1.00 79.94 308 GLU A N 1
ATOM 2417 C CA . GLU A 1 308 ? -9.509 -14.159 7.338 1.00 79.94 308 GLU A CA 1
ATOM 2418 C C . GLU A 1 308 ? -9.066 -15.205 8.366 1.00 79.94 308 GLU A C 1
ATOM 2420 O O . GLU A 1 308 ? -8.429 -14.842 9.358 1.00 79.94 308 GLU A O 1
ATOM 2425 N N . ASP A 1 309 ? -9.247 -16.488 8.058 1.00 83.00 309 ASP A N 1
ATOM 2426 C CA . ASP A 1 309 ? -8.790 -17.617 8.872 1.00 83.00 309 ASP A CA 1
ATOM 2427 C C . ASP A 1 309 ? -7.262 -17.638 9.011 1.00 83.00 309 ASP A C 1
ATOM 2429 O O . ASP A 1 309 ? -6.716 -17.847 10.093 1.00 83.00 309 ASP A O 1
ATOM 2433 N N . THR A 1 310 ? -6.534 -17.300 7.945 1.00 85.31 310 THR A N 1
ATOM 2434 C CA . THR A 1 310 ? -5.071 -17.161 8.005 1.00 85.31 310 THR A CA 1
ATOM 2435 C C . THR A 1 310 ? -4.653 -16.009 8.930 1.00 85.31 310 THR A C 1
ATOM 2437 O O . THR A 1 310 ? -3.691 -16.127 9.691 1.00 85.31 310 THR A O 1
ATOM 2440 N N . LYS A 1 311 ? -5.372 -14.877 8.911 1.00 85.94 311 LYS A N 1
ATOM 2441 C CA . LYS A 1 311 ? -5.087 -13.736 9.801 1.00 85.94 311 LYS A CA 1
ATOM 2442 C C . LYS A 1 311 ? -5.412 -14.053 11.259 1.00 85.94 311 LYS A C 1
ATOM 2444 O O . LYS A 1 311 ? -4.633 -13.677 12.139 1.00 85.94 311 LYS A O 1
ATOM 2449 N N . SER A 1 312 ? -6.536 -14.716 11.522 1.00 87.56 312 SER A N 1
ATOM 2450 C CA . SER A 1 312 ? -6.924 -15.124 12.874 1.00 87.56 312 SER A CA 1
ATOM 2451 C C . SER A 1 312 ? -5.908 -16.119 13.443 1.00 87.56 312 SER A C 1
ATOM 2453 O O . SER A 1 312 ? -5.433 -15.927 14.563 1.00 87.56 312 SER A O 1
ATOM 2455 N N . LEU A 1 313 ? -5.444 -17.075 12.633 1.00 91.12 313 LEU A N 1
ATOM 2456 C CA . LEU A 1 313 ? -4.404 -18.034 13.001 1.00 91.12 313 LEU A CA 1
ATOM 2457 C C . LEU A 1 313 ? -3.057 -17.364 13.318 1.00 91.12 313 LEU A C 1
ATOM 2459 O O . LEU A 1 313 ? -2.420 -17.706 14.313 1.00 91.12 313 LEU A O 1
ATOM 2463 N N . ILE A 1 314 ? -2.636 -16.361 12.536 1.00 90.06 314 ILE A N 1
ATOM 2464 C CA . ILE A 1 314 ? -1.415 -15.577 12.813 1.00 90.06 314 ILE A CA 1
ATOM 2465 C C . ILE A 1 314 ? -1.525 -14.831 14.151 1.00 90.06 314 ILE A C 1
ATOM 2467 O O . ILE A 1 314 ? -0.552 -14.768 14.909 1.00 90.06 314 ILE A O 1
ATOM 2471 N N . ASN A 1 315 ? -2.696 -14.266 14.458 1.00 92.19 315 ASN A N 1
ATOM 2472 C CA . ASN A 1 315 ? -2.934 -13.592 15.733 1.00 92.19 315 ASN A CA 1
ATOM 2473 C C . ASN A 1 315 ? -2.907 -14.585 16.905 1.00 92.19 315 ASN A C 1
ATOM 2475 O O . ASN A 1 315 ? -2.240 -14.318 17.904 1.00 92.19 315 ASN A O 1
ATOM 2479 N N . ILE A 1 316 ? -3.557 -15.745 16.756 1.00 93.00 316 ILE A N 1
ATOM 2480 C CA . ILE A 1 316 ? -3.546 -16.837 17.741 1.00 93.00 316 ILE A CA 1
ATOM 2481 C C . ILE A 1 316 ? -2.116 -17.320 17.990 1.00 93.00 316 ILE A C 1
ATOM 2483 O O . ILE A 1 316 ? -1.702 -17.423 19.143 1.00 93.00 316 ILE A O 1
ATOM 2487 N N . LYS A 1 317 ? -1.330 -17.544 16.930 1.00 93.56 317 LYS A N 1
ATOM 2488 C CA . LYS A 1 317 ? 0.082 -17.931 17.032 1.00 93.56 317 LYS A CA 1
ATOM 2489 C C . LYS A 1 317 ? 0.889 -16.894 17.806 1.00 93.56 317 LYS A C 1
ATOM 2491 O O . LYS A 1 317 ? 1.573 -17.236 18.766 1.00 93.56 317 LYS A O 1
ATOM 2496 N N . ARG A 1 318 ? 0.783 -15.614 17.432 1.00 93.06 318 ARG A N 1
ATOM 2497 C CA . ARG A 1 318 ? 1.511 -14.524 18.101 1.00 93.06 318 ARG A CA 1
ATOM 2498 C C . ARG A 1 318 ? 1.175 -14.452 19.590 1.00 93.06 318 ARG A C 1
ATOM 2500 O O . ARG A 1 318 ? 2.072 -14.237 20.406 1.00 93.06 318 ARG A O 1
ATOM 2507 N N . GLU A 1 319 ? -0.096 -14.621 19.943 1.00 95.50 319 GLU A N 1
ATOM 2508 C CA . GLU A 1 319 ? -0.522 -14.609 21.341 1.00 95.50 319 GLU A CA 1
ATOM 2509 C C . GLU A 1 319 ? -0.081 -15.858 22.109 1.00 95.50 319 GLU A C 1
ATOM 2511 O O . GLU A 1 319 ? 0.395 -15.739 23.240 1.00 95.50 319 GLU A O 1
ATOM 2516 N N . ALA A 1 320 ? -0.116 -17.035 21.485 1.00 93.88 320 ALA A N 1
ATOM 2517 C CA . ALA A 1 320 ? 0.417 -18.268 22.059 1.00 93.88 320 ALA A CA 1
ATOM 2518 C C . ALA A 1 320 ? 1.932 -18.179 22.314 1.00 93.88 320 ALA A C 1
ATOM 2520 O O . ALA A 1 320 ? 2.392 -18.534 23.397 1.00 93.88 320 ALA A O 1
ATOM 2521 N N . GLU A 1 321 ? 2.709 -17.605 21.391 1.00 94.19 321 GLU A N 1
ATOM 2522 C CA . GLU A 1 321 ? 4.141 -17.353 21.603 1.00 94.19 321 GLU A CA 1
ATOM 2523 C C . GLU A 1 321 ? 4.396 -16.310 22.709 1.00 94.19 321 GLU A C 1
ATOM 2525 O O . GLU A 1 321 ? 5.418 -16.339 23.403 1.00 94.19 321 GLU A O 1
ATOM 2530 N N . ARG A 1 322 ? 3.511 -15.315 22.872 1.00 95.94 322 ARG A N 1
ATOM 2531 C CA . ARG A 1 322 ? 3.618 -14.347 23.977 1.00 95.94 322 ARG A CA 1
ATOM 2532 C C . ARG A 1 322 ? 3.344 -15.025 25.316 1.00 95.94 322 ARG A C 1
ATOM 2534 O O . ARG A 1 322 ? 4.035 -14.741 26.301 1.00 95.94 322 ARG A O 1
ATOM 2541 N N . LEU A 1 323 ? 2.376 -15.935 25.339 1.00 96.06 323 LEU A N 1
ATOM 2542 C CA . LEU A 1 323 ? 2.056 -16.744 26.503 1.00 96.06 323 LEU A CA 1
ATOM 2543 C C . LEU A 1 323 ? 3.211 -17.689 26.851 1.00 96.06 323 LEU A C 1
ATOM 2545 O O . LEU A 1 323 ? 3.593 -17.752 28.014 1.00 96.06 323 LEU A O 1
ATOM 2549 N N . GLU A 1 324 ? 3.841 -18.321 25.859 1.00 95.50 324 GLU A N 1
ATOM 2550 C CA . GLU A 1 324 ? 4.994 -19.211 26.052 1.00 95.50 324 GLU A CA 1
ATOM 2551 C C . GLU A 1 324 ? 6.151 -18.476 26.733 1.00 95.50 324 GLU A C 1
ATOM 2553 O O . GLU A 1 324 ? 6.630 -18.905 27.781 1.00 95.50 324 GLU A O 1
ATOM 2558 N N . ARG A 1 325 ? 6.526 -17.297 26.217 1.00 95.69 325 ARG A N 1
ATOM 2559 C CA . ARG A 1 325 ? 7.580 -16.463 26.821 1.00 95.69 325 ARG A CA 1
ATOM 2560 C C . ARG A 1 325 ? 7.241 -16.030 28.249 1.00 95.69 325 ARG A C 1
ATOM 2562 O O . ARG A 1 325 ? 8.143 -15.871 29.069 1.00 95.69 325 ARG A O 1
ATOM 2569 N N . THR A 1 326 ? 5.961 -15.814 28.547 1.00 95.88 326 THR A N 1
ATOM 2570 C CA . THR A 1 326 ? 5.501 -15.450 29.897 1.00 95.88 326 THR A CA 1
ATOM 2571 C C . THR A 1 326 ? 5.595 -16.638 30.851 1.00 95.88 326 THR A C 1
ATOM 2573 O O . THR A 1 326 ? 6.116 -16.499 31.956 1.00 95.88 326 THR A O 1
ATOM 2576 N N . VAL A 1 327 ? 5.153 -17.817 30.412 1.00 95.44 327 VAL A N 1
ATOM 2577 C CA . VAL A 1 327 ? 5.232 -19.063 31.184 1.00 95.44 327 VAL A CA 1
ATOM 2578 C C . VAL A 1 327 ? 6.685 -19.460 31.427 1.00 95.44 327 VAL A C 1
ATOM 2580 O O . VAL A 1 327 ? 7.017 -19.849 32.539 1.00 95.44 327 VAL A O 1
ATOM 2583 N N . ASP A 1 328 ? 7.571 -19.301 30.444 1.00 95.75 328 ASP A N 1
ATOM 2584 C CA . ASP A 1 328 ? 8.999 -19.599 30.590 1.00 95.75 328 ASP A CA 1
ATOM 2585 C C . ASP A 1 328 ? 9.690 -18.717 31.627 1.00 95.75 328 ASP A C 1
ATOM 2587 O O . ASP A 1 328 ? 10.488 -19.208 32.432 1.00 95.75 328 ASP A O 1
ATOM 2591 N N . ARG A 1 329 ? 9.355 -17.423 31.653 1.00 95.56 329 ARG A N 1
ATOM 2592 C CA . ARG A 1 329 ? 9.818 -16.516 32.710 1.00 95.56 329 ARG A CA 1
ATOM 2593 C C . ARG A 1 329 ? 9.292 -16.953 34.068 1.00 95.56 329 ARG A C 1
ATOM 2595 O O . ARG A 1 329 ? 10.082 -17.110 34.987 1.00 95.56 329 ARG A O 1
ATOM 2602 N N . LEU A 1 330 ? 7.998 -17.253 34.166 1.00 95.06 330 LEU A N 1
ATOM 2603 C CA . LEU A 1 330 ? 7.390 -17.693 35.418 1.00 95.06 330 LEU A CA 1
ATOM 2604 C C . LEU A 1 330 ? 8.007 -19.011 35.916 1.00 95.06 330 LEU A C 1
ATOM 2606 O O . LEU A 1 330 ? 8.261 -19.149 37.109 1.00 95.06 330 LEU A O 1
ATOM 2610 N N . ILE A 1 331 ? 8.290 -19.968 35.023 1.00 94.75 331 ILE A N 1
ATOM 2611 C CA . ILE A 1 331 ? 8.999 -21.214 35.354 1.00 94.75 331 ILE A CA 1
ATOM 2612 C C . ILE A 1 331 ? 10.396 -20.896 35.886 1.00 94.75 331 ILE A C 1
ATOM 2614 O O . ILE A 1 331 ? 10.782 -21.449 36.908 1.00 94.75 331 ILE A O 1
ATOM 2618 N N . THR A 1 332 ? 11.129 -19.996 35.227 1.00 94.94 332 THR A N 1
ATOM 2619 C CA . THR A 1 332 ? 12.489 -19.604 35.631 1.00 94.94 332 THR A CA 1
ATOM 2620 C C . THR A 1 332 ? 12.495 -18.932 37.004 1.00 94.94 332 THR A C 1
ATOM 2622 O O . THR A 1 332 ? 13.283 -19.313 37.869 1.00 94.94 332 THR A O 1
ATOM 2625 N N . ASP A 1 333 ? 11.580 -17.991 37.236 1.00 93.62 333 ASP A N 1
ATOM 2626 C CA . ASP A 1 333 ? 11.433 -17.291 38.514 1.00 93.62 333 ASP A CA 1
ATOM 2627 C C . ASP A 1 333 ? 11.034 -18.272 39.629 1.00 93.62 333 ASP A C 1
ATOM 2629 O O . ASP A 1 333 ? 11.590 -18.243 40.727 1.00 93.62 333 ASP A O 1
ATOM 2633 N N . THR A 1 334 ? 10.130 -19.212 39.332 1.00 92.31 334 THR A N 1
ATOM 2634 C CA . THR A 1 334 ? 9.701 -20.249 40.283 1.00 92.31 334 THR A CA 1
ATOM 2635 C C . THR A 1 334 ? 10.815 -21.264 40.558 1.00 92.31 334 THR A C 1
ATOM 2637 O O . THR A 1 334 ? 11.008 -21.656 41.704 1.00 92.31 334 THR A O 1
ATOM 2640 N N . ASP A 1 335 ? 11.590 -21.674 39.548 1.00 91.94 335 ASP A N 1
ATOM 2641 C CA . ASP A 1 335 ? 12.774 -22.529 39.710 1.00 91.94 335 ASP A CA 1
ATOM 2642 C C . ASP A 1 335 ? 13.841 -21.837 40.581 1.00 91.94 335 ASP A C 1
ATOM 2644 O O . ASP A 1 335 ? 14.435 -22.492 41.440 1.00 91.94 335 ASP A O 1
ATOM 2648 N N . SER A 1 336 ? 14.034 -20.520 40.424 1.00 91.19 336 SER A N 1
ATOM 2649 C CA . SER A 1 336 ? 14.916 -19.714 41.282 1.00 91.19 336 SER A CA 1
ATOM 2650 C C . SER A 1 336 ? 14.418 -19.675 42.726 1.00 91.19 336 SER A C 1
ATOM 2652 O O . SER A 1 336 ? 15.193 -19.923 43.642 1.00 91.19 336 SER A O 1
ATOM 2654 N N . LEU A 1 337 ? 13.118 -19.447 42.939 1.00 88.88 337 LEU A N 1
ATOM 2655 C CA . LEU A 1 337 ? 12.509 -19.438 44.274 1.00 88.88 337 LEU A CA 1
ATOM 2656 C C . LEU A 1 337 ? 12.597 -20.807 44.964 1.00 88.88 337 LEU A C 1
ATOM 2658 O O . LEU A 1 337 ? 12.904 -20.884 46.152 1.00 88.88 337 LEU A O 1
ATOM 2662 N N . ILE A 1 338 ? 12.380 -21.902 44.226 1.00 87.69 338 ILE A N 1
ATOM 2663 C CA . ILE A 1 338 ? 12.542 -23.269 44.747 1.00 87.69 338 ILE A CA 1
ATOM 2664 C C . ILE A 1 338 ? 14.009 -23.533 45.105 1.00 87.69 338 ILE A C 1
ATOM 2666 O O . ILE A 1 338 ? 14.288 -24.154 46.135 1.00 87.69 338 ILE A O 1
ATOM 2670 N N . TYR A 1 339 ? 14.949 -23.085 44.269 1.00 86.44 339 TYR A N 1
ATOM 2671 C CA . TYR A 1 339 ? 16.378 -23.215 44.539 1.00 86.44 339 TYR A CA 1
ATOM 2672 C C . TYR A 1 339 ? 16.776 -22.427 45.791 1.00 86.44 339 TYR A C 1
ATOM 2674 O O . TYR A 1 339 ? 17.399 -23.000 46.684 1.00 86.44 339 TYR A O 1
ATOM 2682 N N . ASP A 1 340 ? 16.340 -21.174 45.913 1.00 83.94 340 ASP A N 1
ATOM 2683 C CA . ASP A 1 340 ? 16.612 -20.321 47.069 1.00 83.94 340 ASP A CA 1
ATOM 2684 C C . ASP A 1 340 ? 16.011 -20.904 48.351 1.00 83.94 340 ASP A C 1
ATOM 2686 O O . ASP A 1 340 ? 16.715 -21.002 49.359 1.00 83.94 340 ASP A O 1
ATOM 2690 N N . ALA A 1 341 ? 14.768 -21.393 48.319 1.00 80.19 341 ALA A N 1
ATOM 2691 C CA . ALA A 1 341 ? 14.146 -22.078 49.454 1.00 80.19 341 ALA A CA 1
ATOM 2692 C C . ALA A 1 341 ? 14.940 -23.332 49.873 1.00 80.19 341 ALA A C 1
ATOM 2694 O O . ALA A 1 341 ? 15.170 -23.574 51.058 1.00 80.19 341 ALA A O 1
ATOM 2695 N N . LYS A 1 342 ? 15.440 -24.112 48.906 1.00 77.06 342 LYS A N 1
ATOM 2696 C CA . LYS A 1 342 ? 16.241 -25.321 49.160 1.00 77.06 342 LYS A CA 1
ATOM 2697 C C . LYS A 1 342 ? 17.652 -25.007 49.672 1.00 77.06 342 LYS A C 1
ATOM 2699 O O . LYS A 1 342 ? 18.192 -25.760 50.486 1.00 77.06 342 LYS A O 1
ATOM 2704 N N . VAL A 1 343 ? 18.244 -23.896 49.232 1.00 71.25 343 VAL A N 1
ATOM 2705 C CA . VAL A 1 343 ? 19.518 -23.389 49.751 1.00 71.25 343 VAL A CA 1
ATOM 2706 C C . VAL A 1 343 ? 19.345 -22.909 51.189 1.00 71.25 343 VAL A C 1
ATOM 2708 O O . VAL A 1 343 ? 20.107 -23.363 52.024 1.00 71.25 343 VAL A O 1
ATOM 2711 N N . HIS A 1 344 ? 18.319 -22.123 51.531 1.00 62.16 344 HIS A N 1
ATOM 2712 C CA . HIS A 1 344 ? 18.073 -21.668 52.916 1.00 62.16 344 HIS A CA 1
ATOM 2713 C C . HIS A 1 344 ? 17.851 -22.824 53.908 1.00 62.16 344 HIS A C 1
ATOM 2715 O O . HIS A 1 344 ? 18.291 -22.760 55.057 1.00 62.16 344 HIS A O 1
ATOM 2721 N N . VAL A 1 345 ? 17.241 -23.923 53.451 1.00 62.12 345 VAL A N 1
ATOM 2722 C CA . VAL A 1 345 ? 17.081 -25.159 54.239 1.00 62.12 345 VAL A CA 1
ATOM 2723 C C . VAL A 1 345 ? 18.413 -25.902 54.449 1.00 62.12 345 VAL A C 1
ATOM 2725 O O . VAL A 1 345 ? 18.567 -26.614 55.439 1.00 62.12 345 VAL A O 1
ATOM 2728 N N . THR A 1 346 ? 19.396 -25.741 53.556 1.00 58.06 346 THR A N 1
ATOM 2729 C CA . THR A 1 346 ? 20.699 -26.440 53.608 1.00 58.06 346 THR A CA 1
ATOM 2730 C C . THR A 1 346 ? 21.870 -25.560 54.066 1.00 58.06 346 THR A C 1
ATOM 2732 O O . THR A 1 346 ? 22.900 -26.090 54.477 1.00 58.06 346 THR A O 1
ATOM 2735 N N . SER A 1 347 ? 21.716 -24.233 54.055 1.00 49.81 347 SER A N 1
ATOM 2736 C CA . SER A 1 347 ? 22.723 -23.228 54.417 1.00 49.81 347 SER A CA 1
ATOM 2737 C C . SER A 1 347 ? 22.572 -22.683 55.839 1.00 49.81 347 SER A C 1
ATOM 2739 O O . SER A 1 347 ? 23.170 -21.660 56.158 1.00 49.81 347 SER A O 1
ATOM 2741 N N . SER A 1 348 ? 21.828 -23.367 56.714 1.00 40.69 348 SER A N 1
ATOM 2742 C CA . SER A 1 348 ? 21.852 -23.107 58.159 1.00 40.69 348 SER A CA 1
ATOM 2743 C C . SER A 1 348 ? 23.003 -23.885 58.823 1.00 40.69 348 SER A C 1
ATOM 2745 O O . SER A 1 348 ? 22.821 -25.064 59.138 1.00 40.69 348 SER A O 1
ATOM 2747 N N . PRO A 1 349 ? 24.189 -23.288 59.071 1.00 40.84 349 PRO A N 1
ATOM 2748 C CA . PRO A 1 349 ? 25.124 -23.834 60.036 1.00 40.84 349 PRO A CA 1
ATOM 2749 C C . PRO A 1 349 ? 24.564 -23.572 61.439 1.00 40.84 349 PRO A C 1
ATOM 2751 O O . PRO A 1 349 ? 24.189 -22.461 61.802 1.00 40.84 349 PRO A O 1
ATOM 2754 N N . SER A 1 350 ? 24.497 -24.631 62.227 1.00 51.69 350 SER A N 1
ATOM 2755 C CA . SER A 1 350 ? 24.222 -24.618 63.659 1.00 51.69 350 SER A CA 1
ATOM 2756 C C . SER A 1 350 ? 25.093 -23.612 64.430 1.00 51.69 350 SER A C 1
ATOM 2758 O O . SER A 1 350 ? 26.303 -23.825 64.466 1.00 51.69 350 SER A O 1
ATOM 2760 N N . THR A 1 351 ? 24.481 -22.642 65.130 1.00 39.00 351 THR A N 1
ATOM 2761 C CA . THR A 1 351 ? 24.981 -22.092 66.412 1.00 39.00 351 THR A CA 1
ATOM 2762 C C . THR A 1 351 ? 23.821 -21.556 67.276 1.00 39.00 351 THR A C 1
ATOM 2764 O O . THR A 1 351 ? 23.265 -20.502 67.005 1.00 39.00 351 THR A O 1
ATOM 2767 N N . GLU A 1 352 ? 23.472 -22.353 68.288 1.00 42.81 352 GLU A N 1
ATOM 2768 C CA . GLU A 1 352 ? 23.064 -22.030 69.672 1.00 42.81 352 GLU A CA 1
ATOM 2769 C C . GLU A 1 352 ? 21.977 -20.974 70.031 1.00 42.81 352 GLU A C 1
ATOM 2771 O O . GLU A 1 352 ? 22.107 -19.778 69.808 1.00 42.81 352 GLU A O 1
ATOM 2776 N N . GLN A 1 353 ? 21.020 -21.487 70.826 1.00 40.75 353 GLN A N 1
ATOM 2777 C CA . GLN A 1 353 ? 20.479 -20.942 72.090 1.00 40.75 353 GLN A CA 1
ATOM 2778 C C . GLN A 1 353 ? 19.120 -20.206 72.103 1.00 40.75 353 GLN A C 1
ATOM 2780 O O . GLN A 1 353 ? 19.025 -18.996 71.958 1.00 40.75 353 GLN A O 1
ATOM 2785 N N . ASP A 1 354 ? 18.091 -21.016 72.399 1.00 41.00 354 ASP A N 1
ATOM 2786 C CA . ASP A 1 354 ? 17.114 -20.864 73.495 1.00 41.00 354 ASP A CA 1
ATOM 2787 C C . ASP A 1 354 ? 16.312 -19.548 73.595 1.00 41.00 354 ASP A C 1
ATOM 2789 O O . ASP A 1 354 ? 16.857 -18.506 73.929 1.00 41.00 354 ASP A O 1
ATOM 2793 N N . PHE A 1 355 ? 14.992 -19.610 73.359 1.00 35.81 355 PHE A N 1
ATOM 2794 C CA . PHE A 1 355 ? 13.947 -19.299 74.354 1.00 35.81 355 PHE A CA 1
ATOM 2795 C C . PHE A 1 355 ? 12.528 -19.334 73.734 1.00 35.81 355 PHE A C 1
ATOM 2797 O O . PHE A 1 355 ? 12.181 -18.544 72.865 1.00 35.81 355 PHE A O 1
ATOM 2804 N N . ARG A 1 356 ? 11.691 -20.200 74.326 1.00 38.25 356 ARG A N 1
ATOM 2805 C CA . ARG A 1 356 ? 10.231 -20.085 74.563 1.00 38.25 356 ARG A CA 1
ATOM 2806 C C . ARG A 1 356 ? 9.218 -20.075 73.397 1.00 38.25 356 ARG A C 1
ATOM 2808 O O . ARG A 1 356 ? 8.937 -19.061 72.781 1.00 38.25 356 ARG A O 1
ATOM 2815 N N . SER A 1 357 ? 8.526 -21.218 73.311 1.00 39.12 357 SER A N 1
ATOM 2816 C CA . SER A 1 357 ? 7.057 -21.394 73.331 1.00 39.12 357 SER A CA 1
ATOM 2817 C C . SER A 1 357 ? 6.171 -20.460 72.494 1.00 39.12 357 SER A C 1
ATOM 2819 O O . SER A 1 357 ? 5.841 -19.367 72.947 1.00 39.12 357 SER A O 1
ATOM 2821 N N . ALA A 1 358 ? 5.627 -20.994 71.399 1.00 34.50 358 ALA A N 1
ATOM 2822 C CA 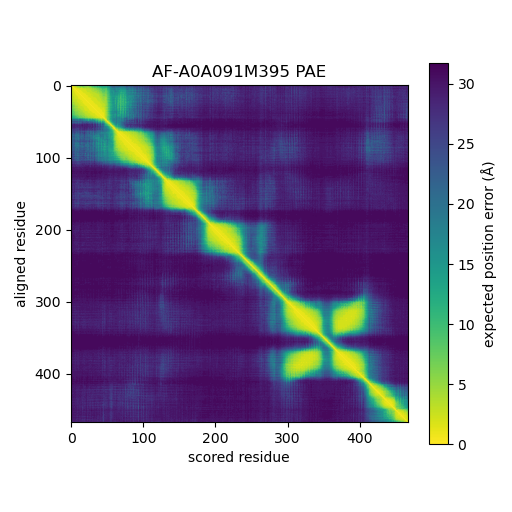. ALA A 1 358 ? 4.211 -20.896 71.036 1.00 34.50 358 ALA A CA 1
ATOM 2823 C C . ALA A 1 358 ? 3.921 -21.894 69.904 1.00 34.50 358 ALA A C 1
ATOM 2825 O O . ALA A 1 358 ? 4.731 -22.082 68.997 1.00 34.50 358 ALA A O 1
ATOM 2826 N N . GLU A 1 359 ? 2.794 -22.581 70.017 1.00 43.47 359 GLU A N 1
ATOM 2827 C CA . GLU A 1 359 ? 2.239 -23.497 69.028 1.00 43.47 359 GLU A CA 1
ATOM 2828 C C . GLU A 1 359 ? 1.873 -22.736 67.746 1.00 43.47 359 GLU A C 1
ATOM 2830 O O . GLU A 1 359 ? 0.941 -21.950 67.764 1.00 43.47 359 GLU A O 1
ATOM 2835 N N . GLU A 1 360 ? 2.627 -22.952 66.665 1.00 39.91 360 GLU A N 1
ATOM 2836 C CA . GLU A 1 360 ? 2.193 -22.947 65.252 1.00 39.91 360 GLU A CA 1
ATOM 2837 C C . GLU A 1 360 ? 3.453 -23.054 64.382 1.00 39.91 360 GLU A C 1
ATOM 2839 O O . GLU A 1 360 ? 4.097 -22.071 64.027 1.00 39.91 360 GLU A O 1
ATOM 2844 N N . ARG A 1 361 ? 3.896 -24.277 64.079 1.00 44.59 361 ARG A N 1
ATOM 2845 C CA . ARG A 1 361 ? 4.975 -24.479 63.096 1.00 44.59 361 ARG A CA 1
ATOM 2846 C C . ARG A 1 361 ? 4.771 -25.788 62.350 1.00 44.59 361 ARG A C 1
ATOM 2848 O O . ARG A 1 361 ? 5.529 -26.742 62.503 1.00 44.59 361 ARG A O 1
ATOM 2855 N N . GLY A 1 362 ? 3.680 -25.828 61.591 1.00 41.28 362 GLY A N 1
ATOM 2856 C CA . GLY A 1 362 ? 3.316 -26.935 60.705 1.00 41.28 362 GLY A CA 1
ATOM 2857 C C . GLY A 1 362 ? 3.247 -26.572 59.217 1.00 41.28 362 GLY A C 1
ATOM 2858 O O . GLY A 1 362 ? 3.125 -27.485 58.412 1.00 41.28 362 GLY A O 1
ATOM 2859 N N . GLU A 1 363 ? 3.346 -25.294 58.832 1.00 44.69 363 GLU A N 1
ATOM 2860 C CA . GLU A 1 363 ? 3.104 -24.870 57.435 1.00 44.69 363 GLU A CA 1
ATOM 2861 C C . GLU A 1 363 ? 4.375 -24.674 56.586 1.00 44.69 363 GLU A C 1
ATOM 2863 O O . GLU A 1 363 ? 4.343 -24.873 55.375 1.00 44.69 363 GLU A O 1
ATOM 2868 N N . ASP A 1 364 ? 5.530 -24.429 57.210 1.00 51.69 364 ASP A N 1
ATOM 2869 C CA . ASP A 1 364 ? 6.800 -24.062 56.542 1.00 51.69 364 ASP A CA 1
ATOM 2870 C C . ASP A 1 364 ? 7.440 -25.209 55.714 1.00 51.69 364 ASP A C 1
ATOM 2872 O O . ASP A 1 364 ? 8.395 -25.023 54.966 1.00 51.69 364 ASP A O 1
ATOM 2876 N N . LYS A 1 365 ? 6.934 -26.445 55.853 1.00 54.34 365 LYS A N 1
ATOM 2877 C CA . LYS A 1 365 ? 7.421 -27.615 55.092 1.00 54.34 365 LYS A CA 1
ATOM 2878 C C . LYS A 1 365 ? 6.667 -27.853 53.784 1.00 54.34 365 LYS A C 1
ATOM 2880 O O . LYS A 1 365 ? 7.214 -28.518 52.907 1.00 54.34 365 LYS A O 1
ATOM 2885 N N . HIS A 1 366 ? 5.446 -27.335 53.649 1.00 58.19 366 HIS A N 1
ATOM 2886 C CA . HIS A 1 366 ? 4.611 -27.564 52.467 1.00 58.19 366 HIS A CA 1
ATOM 2887 C C . HIS A 1 366 ? 4.813 -26.514 51.373 1.00 58.19 366 HIS A C 1
ATOM 2889 O O . HIS A 1 366 ? 4.567 -26.808 50.208 1.00 58.19 366 HIS A O 1
ATOM 2895 N N . GLU A 1 367 ? 5.311 -25.322 51.699 1.00 65.19 367 GLU A N 1
ATOM 2896 C CA . GLU A 1 367 ? 5.556 -24.255 50.723 1.00 65.19 367 GLU A CA 1
ATOM 2897 C C . GLU A 1 367 ? 6.494 -24.664 49.560 1.00 65.19 367 GLU A C 1
ATOM 2899 O O . GLU A 1 367 ? 6.099 -24.482 48.404 1.00 65.19 367 GLU A O 1
ATOM 2904 N N . PRO A 1 368 ? 7.656 -25.324 49.778 1.00 68.69 368 PRO A N 1
ATOM 2905 C CA . PRO A 1 368 ? 8.501 -25.790 48.670 1.00 68.69 368 PRO A CA 1
ATOM 2906 C C . PRO A 1 368 ? 7.871 -26.939 47.860 1.00 68.69 368 PRO A C 1
ATOM 2908 O O . PRO A 1 368 ? 8.185 -27.114 46.681 1.00 68.69 368 PRO A O 1
ATOM 2911 N N . GLU A 1 369 ? 6.971 -27.719 48.463 1.00 74.69 369 GLU A N 1
ATOM 2912 C CA . GLU A 1 369 ? 6.268 -28.835 47.817 1.00 74.69 369 GLU A CA 1
ATOM 2913 C C . GLU A 1 369 ? 5.095 -28.342 46.949 1.00 74.69 369 GLU A C 1
ATOM 2915 O O . GLU A 1 369 ? 4.895 -28.809 45.822 1.00 74.69 369 GLU A O 1
ATOM 2920 N N . LEU A 1 370 ? 4.370 -27.325 47.424 1.00 83.75 370 LEU A N 1
ATOM 2921 C CA . LEU A 1 370 ? 3.337 -26.614 46.673 1.00 83.75 370 LEU A CA 1
ATOM 2922 C C . LEU A 1 370 ? 3.944 -25.854 45.493 1.00 83.75 370 LEU A C 1
ATOM 2924 O O . LEU A 1 370 ? 3.458 -25.986 44.369 1.00 83.75 370 LEU A O 1
ATOM 2928 N N . LEU A 1 371 ? 5.047 -25.134 45.714 1.00 86.69 371 LEU A N 1
ATOM 2929 C CA . LEU A 1 371 ? 5.769 -24.412 44.666 1.00 86.69 371 LEU A CA 1
ATOM 2930 C C . LEU A 1 371 ? 6.341 -25.381 43.614 1.00 86.69 371 LEU A C 1
ATOM 2932 O O . LEU A 1 371 ? 6.226 -25.138 42.413 1.00 86.69 371 LEU A O 1
ATOM 2936 N N . GLY A 1 372 ? 6.857 -26.538 44.046 1.00 87.25 372 GLY A N 1
ATOM 2937 C CA . GLY A 1 372 ? 7.258 -27.635 43.160 1.00 87.25 372 GLY A CA 1
ATOM 2938 C C . GLY A 1 372 ? 6.096 -28.211 42.343 1.00 87.25 372 GLY A C 1
ATOM 2939 O O . GLY A 1 372 ? 6.244 -28.465 41.145 1.00 87.25 372 GLY A O 1
ATOM 2940 N N . THR A 1 373 ? 4.915 -28.348 42.951 1.00 89.56 373 THR A N 1
ATOM 2941 C CA . THR A 1 373 ? 3.695 -28.799 42.264 1.00 89.56 373 THR A CA 1
ATOM 2942 C C . THR A 1 373 ? 3.232 -27.775 41.225 1.00 89.56 373 THR A C 1
ATOM 2944 O O . THR A 1 373 ? 2.970 -28.148 40.080 1.00 89.56 373 THR A O 1
ATOM 2947 N N . VAL A 1 374 ? 3.194 -26.485 41.570 1.00 90.38 374 VAL A N 1
ATOM 2948 C CA . VAL A 1 374 ? 2.860 -25.383 40.650 1.00 90.38 374 VAL A CA 1
ATOM 2949 C C . VAL A 1 374 ? 3.843 -25.330 39.480 1.00 90.38 374 VAL A C 1
ATOM 2951 O O . VAL A 1 374 ? 3.424 -25.319 38.325 1.00 90.38 374 VAL A O 1
ATOM 2954 N N . ASN A 1 375 ? 5.142 -25.423 39.755 1.00 92.56 375 ASN A N 1
ATOM 2955 C CA . ASN A 1 375 ? 6.182 -25.456 38.733 1.00 92.56 375 ASN A CA 1
ATOM 2956 C C . ASN A 1 375 ? 6.053 -26.678 37.804 1.00 92.56 375 ASN A C 1
ATOM 2958 O O . ASN A 1 375 ? 6.171 -26.560 36.585 1.00 92.56 375 ASN A O 1
ATOM 2962 N N . SER A 1 376 ? 5.729 -27.857 38.347 1.00 92.69 376 SER A N 1
ATOM 2963 C CA . SER A 1 376 ? 5.480 -29.053 37.530 1.00 92.69 376 SER A CA 1
ATOM 2964 C C . SER A 1 376 ? 4.266 -28.887 36.606 1.00 92.69 376 SER A C 1
ATOM 2966 O O . SER A 1 376 ? 4.323 -29.287 35.441 1.00 92.69 376 SER A O 1
ATOM 2968 N N . ARG A 1 377 ? 3.200 -28.226 37.084 1.00 93.88 377 ARG A N 1
ATOM 2969 C CA . ARG A 1 377 ? 2.014 -27.888 36.285 1.00 93.88 377 ARG A CA 1
ATOM 2970 C C . ARG A 1 377 ? 2.329 -26.849 35.216 1.00 93.88 377 ARG A C 1
ATOM 2972 O O . ARG A 1 377 ? 1.901 -27.020 34.084 1.00 93.88 377 ARG A O 1
ATOM 2979 N N . MET A 1 378 ? 3.126 -25.831 35.525 1.00 94.06 378 MET A N 1
ATOM 2980 C CA . MET A 1 378 ? 3.565 -24.837 34.541 1.00 94.06 378 MET A CA 1
ATOM 2981 C C . MET A 1 378 ? 4.466 -25.452 33.464 1.00 94.06 378 MET A C 1
ATOM 2983 O O . MET A 1 378 ? 4.309 -25.142 32.289 1.00 94.06 378 MET A O 1
ATOM 2987 N N . LYS A 1 379 ? 5.352 -26.389 33.826 1.00 94.31 379 LYS A N 1
ATOM 2988 C CA . LYS A 1 379 ? 6.161 -27.168 32.869 1.00 94.31 379 LYS A CA 1
ATOM 2989 C C . LYS A 1 379 ? 5.309 -28.104 32.006 1.00 94.31 379 LYS A C 1
ATOM 2991 O O . LYS A 1 379 ? 5.627 -28.312 30.837 1.00 94.31 379 LYS A O 1
ATOM 2996 N N . ALA A 1 380 ? 4.239 -28.681 32.553 1.00 94.81 380 ALA A N 1
ATOM 2997 C CA . ALA A 1 380 ? 3.264 -29.440 31.769 1.00 94.81 380 ALA A CA 1
ATOM 2998 C C . ALA A 1 380 ? 2.500 -28.527 30.798 1.00 94.81 380 ALA A C 1
ATOM 3000 O O . ALA A 1 380 ? 2.482 -28.808 29.604 1.00 94.81 380 ALA A O 1
ATOM 3001 N N . PHE A 1 381 ? 2.003 -27.389 31.285 1.00 95.31 381 PHE A N 1
ATOM 3002 C CA . PHE A 1 381 ? 1.325 -26.379 30.478 1.00 95.31 381 PHE A CA 1
ATOM 3003 C C . PHE A 1 381 ? 2.210 -25.841 29.348 1.00 95.31 381 PHE A C 1
ATOM 3005 O O . PHE A 1 381 ? 1.757 -25.739 28.216 1.00 95.31 381 PHE A O 1
ATOM 3012 N N . ARG A 1 382 ? 3.497 -25.577 29.611 1.00 95.62 382 ARG A N 1
ATOM 3013 C CA . ARG A 1 382 ? 4.470 -25.195 28.577 1.00 95.62 382 ARG A CA 1
ATOM 3014 C C . ARG A 1 382 ? 4.555 -26.240 27.461 1.00 95.62 382 ARG A C 1
ATOM 3016 O O . ARG A 1 382 ? 4.562 -25.874 26.293 1.00 95.62 382 ARG A O 1
ATOM 3023 N N . ARG A 1 383 ? 4.612 -27.531 27.807 1.00 95.38 383 ARG A N 1
ATOM 3024 C CA . ARG A 1 383 ? 4.648 -28.614 26.809 1.00 95.38 383 ARG A CA 1
ATOM 3025 C C . ARG A 1 383 ? 3.357 -28.677 25.999 1.00 95.38 383 ARG A C 1
ATOM 3027 O O . ARG A 1 383 ? 3.422 -28.813 24.786 1.00 95.38 383 ARG A O 1
ATOM 3034 N N . GLU A 1 384 ? 2.205 -28.537 26.648 1.00 96.00 384 GLU A N 1
ATOM 3035 C CA . GLU A 1 384 ? 0.909 -28.483 25.962 1.00 96.00 384 GLU A CA 1
ATOM 3036 C C . GLU A 1 384 ? 0.807 -27.275 25.024 1.00 96.00 384 GLU A C 1
ATOM 3038 O O . GLU A 1 384 ? 0.341 -27.415 23.895 1.00 96.00 384 GLU A O 1
ATOM 3043 N N . LEU A 1 385 ? 1.309 -26.113 25.451 1.00 95.38 385 LEU A N 1
ATOM 3044 C CA . LEU A 1 385 ? 1.366 -24.897 24.646 1.00 95.38 385 LEU A CA 1
ATOM 3045 C C . LEU A 1 385 ? 2.305 -25.053 23.443 1.00 95.38 385 LEU A C 1
ATOM 3047 O O . LEU A 1 385 ? 1.968 -24.611 22.350 1.00 95.38 385 LEU A O 1
ATOM 3051 N N . GLN A 1 386 ? 3.437 -25.737 23.614 1.00 94.75 386 GLN A N 1
ATOM 3052 C CA . GLN A 1 386 ? 4.355 -26.056 22.521 1.00 94.75 386 GLN A CA 1
ATOM 3053 C C . GLN A 1 386 ? 3.714 -27.017 21.508 1.00 94.75 386 GLN A C 1
ATOM 3055 O O . GLN A 1 386 ? 3.755 -26.761 20.309 1.00 94.75 386 GLN A O 1
ATOM 3060 N N . THR A 1 387 ? 3.031 -28.069 21.972 1.00 95.50 387 THR A N 1
ATOM 3061 C CA . THR A 1 387 ? 2.252 -28.962 21.095 1.00 95.50 387 THR A CA 1
ATOM 3062 C C . THR A 1 387 ? 1.101 -28.225 20.401 1.00 95.50 387 THR A C 1
ATOM 3064 O O . THR A 1 387 ? 0.750 -28.545 19.268 1.00 95.50 387 THR A O 1
ATOM 3067 N N . PHE A 1 388 ? 0.490 -27.238 21.058 1.00 95.56 388 PHE A N 1
ATOM 3068 C CA . PHE A 1 388 ? -0.512 -26.372 20.441 1.00 95.56 388 PHE A CA 1
ATOM 3069 C C . PHE A 1 388 ? 0.094 -25.494 19.338 1.00 95.56 388 PHE A C 1
ATOM 3071 O O . PHE A 1 388 ? -0.465 -25.444 18.249 1.00 95.56 388 PHE A O 1
ATOM 3078 N N . LEU A 1 389 ? 1.244 -24.861 19.586 1.00 94.50 389 LEU A N 1
ATOM 3079 C CA . LEU A 1 389 ? 1.988 -24.078 18.592 1.00 94.50 389 LEU A CA 1
ATOM 3080 C C . LEU A 1 389 ? 2.369 -24.927 17.375 1.00 94.50 389 LEU A C 1
ATOM 3082 O O . LEU A 1 389 ? 2.126 -24.506 16.249 1.00 94.50 389 LEU A O 1
ATOM 3086 N N . GLU A 1 390 ? 2.857 -26.151 17.593 1.00 94.38 390 GLU A N 1
ATOM 3087 C CA . GLU A 1 390 ? 3.111 -27.108 16.514 1.00 94.38 390 GLU A CA 1
ATOM 3088 C C . GLU A 1 390 ? 1.832 -27.370 15.710 1.00 94.38 390 GLU A C 1
ATOM 3090 O O . GLU A 1 390 ? 1.841 -27.247 14.491 1.00 94.38 390 GLU A O 1
ATOM 3095 N N . LYS A 1 391 ? 0.699 -27.664 16.359 1.00 92.69 391 LYS A N 1
ATOM 3096 C CA . LYS A 1 391 ? -0.580 -27.883 15.658 1.00 92.69 391 LYS A CA 1
ATOM 3097 C C . LYS A 1 391 ? -1.040 -26.660 14.864 1.00 92.69 391 LYS A C 1
ATOM 3099 O O . LYS A 1 391 ? -1.516 -26.818 13.746 1.00 92.69 391 LYS A O 1
ATOM 3104 N N . VAL A 1 392 ? -0.895 -25.461 15.424 1.00 92.44 392 VAL A N 1
ATOM 3105 C CA . VAL A 1 392 ? -1.216 -24.194 14.753 1.00 92.44 392 VAL A CA 1
ATOM 3106 C C . VAL A 1 392 ? -0.336 -23.991 13.520 1.00 92.44 392 VAL A C 1
ATOM 3108 O O . VAL A 1 392 ? -0.846 -23.565 12.488 1.00 92.44 392 VAL A O 1
ATOM 3111 N N . ASP A 1 393 ? 0.943 -24.355 13.587 1.00 90.75 393 ASP A N 1
ATOM 3112 C CA . ASP A 1 393 ? 1.853 -24.292 12.442 1.00 90.75 393 ASP A CA 1
ATOM 3113 C C . ASP A 1 393 ? 1.455 -25.275 11.335 1.00 90.75 393 ASP A C 1
ATOM 3115 O O . ASP A 1 393 ? 1.374 -24.872 10.178 1.00 90.75 393 ASP A O 1
ATOM 3119 N N . HIS A 1 394 ? 1.087 -26.513 11.679 1.00 89.25 394 HIS A N 1
ATOM 3120 C CA . HIS A 1 394 ? 0.595 -27.492 10.697 1.00 89.25 394 HIS A CA 1
ATOM 3121 C C . HIS A 1 394 ? -0.736 -27.054 10.054 1.00 89.25 394 HIS A C 1
ATOM 3123 O O . HIS A 1 394 ? -0.944 -27.253 8.860 1.00 89.25 394 HIS A O 1
ATOM 3129 N N . ILE A 1 395 ? -1.639 -26.432 10.823 1.00 88.81 395 ILE A N 1
ATOM 3130 C CA . ILE A 1 395 ? -2.887 -25.855 10.289 1.00 88.81 395 ILE A CA 1
ATOM 3131 C C . ILE A 1 395 ? -2.572 -24.672 9.366 1.00 88.81 395 ILE A C 1
ATOM 3133 O O . ILE A 1 395 ? -3.193 -24.524 8.316 1.00 88.81 395 ILE A O 1
ATOM 3137 N N . GLY A 1 396 ? -1.589 -23.847 9.728 1.00 85.25 396 GLY A N 1
ATOM 3138 C CA . GLY A 1 396 ? -1.145 -22.718 8.916 1.00 85.25 396 GLY A CA 1
ATOM 3139 C C . GLY A 1 396 ? -0.518 -23.150 7.595 1.00 85.25 396 GLY A C 1
ATOM 3140 O O . GLY A 1 396 ? -0.761 -22.509 6.576 1.00 85.25 396 GLY A O 1
ATOM 3141 N N . GLU A 1 397 ? 0.235 -24.249 7.592 1.00 84.06 397 GLU A N 1
ATOM 3142 C CA . GLU A 1 397 ? 0.749 -24.880 6.373 1.00 84.06 397 GLU A CA 1
ATOM 3143 C C . GLU A 1 397 ? -0.391 -25.424 5.501 1.00 84.06 397 GLU A C 1
ATOM 3145 O O . GLU A 1 397 ? -0.433 -25.108 4.315 1.00 84.06 397 GLU A O 1
ATOM 3150 N N . GLY A 1 398 ? -1.376 -26.118 6.083 1.00 80.31 398 GLY A N 1
ATOM 3151 C CA . GLY A 1 398 ? -2.542 -26.625 5.346 1.00 80.31 398 GLY A CA 1
ATOM 3152 C C . GLY A 1 398 ? -3.420 -25.527 4.729 1.00 80.31 398 GLY A C 1
ATOM 3153 O O . GLY A 1 398 ? -3.844 -25.644 3.581 1.00 80.31 398 GLY A O 1
ATOM 3154 N N . LEU A 1 399 ? -3.650 -24.419 5.445 1.00 77.75 399 LEU A N 1
ATOM 3155 C CA . LEU A 1 399 ? -4.376 -23.258 4.908 1.00 77.75 399 LEU A CA 1
ATOM 3156 C C . LEU A 1 399 ? -3.576 -22.524 3.827 1.00 77.75 399 LEU A C 1
ATOM 3158 O O . LEU A 1 399 ? -4.151 -21.987 2.881 1.00 77.75 399 LEU A O 1
ATOM 3162 N N . LYS A 1 400 ? -2.245 -22.504 3.945 1.00 74.56 400 LYS A N 1
ATOM 3163 C CA . LYS A 1 400 ? -1.362 -21.918 2.937 1.00 74.56 400 LYS A CA 1
ATOM 3164 C C . LYS A 1 400 ? -1.347 -22.751 1.655 1.00 74.56 400 LYS A C 1
ATOM 3166 O O . LYS A 1 400 ? -1.440 -22.166 0.583 1.00 74.56 400 LYS A O 1
ATOM 3171 N N . GLU A 1 401 ? -1.305 -24.078 1.758 1.00 73.31 401 GLU A N 1
ATOM 3172 C CA . GLU A 1 401 ? -1.462 -24.991 0.616 1.00 73.31 401 GLU A CA 1
ATOM 3173 C C . GLU A 1 401 ? -2.841 -24.826 -0.040 1.00 73.31 401 GLU A C 1
ATOM 3175 O O . GLU A 1 401 ? -2.927 -24.706 -1.258 1.00 73.31 401 GLU A O 1
ATOM 3180 N N . GLN A 1 402 ? -3.913 -24.693 0.751 1.00 65.44 402 GLN A N 1
ATOM 3181 C CA . GLN A 1 402 ? -5.262 -24.414 0.240 1.00 65.44 402 GLN A CA 1
ATOM 3182 C C . GLN A 1 402 ? -5.352 -23.047 -0.466 1.00 65.44 402 GLN A C 1
ATOM 3184 O O . GLN A 1 402 ? -6.038 -22.911 -1.478 1.00 65.44 402 GLN A O 1
ATOM 3189 N N . MET A 1 403 ? -4.639 -22.031 0.030 1.00 61.88 403 MET A N 1
ATOM 3190 C CA . MET A 1 403 ? -4.535 -20.719 -0.616 1.00 61.88 403 MET A CA 1
ATOM 3191 C C . MET A 1 403 ? -3.698 -20.771 -1.905 1.00 61.88 403 MET A C 1
ATOM 3193 O O . MET A 1 403 ? -4.008 -20.050 -2.853 1.00 61.88 403 MET A O 1
ATOM 3197 N N . GLU A 1 404 ? -2.661 -21.613 -1.958 1.00 63.94 404 GLU A N 1
ATOM 3198 C CA . GLU A 1 404 ? -1.823 -21.842 -3.143 1.00 63.94 404 GLU A CA 1
ATOM 3199 C C . GLU A 1 404 ? -2.580 -22.629 -4.233 1.00 63.94 404 GLU A C 1
ATOM 3201 O O . GLU A 1 404 ? -2.526 -22.226 -5.397 1.00 63.94 404 GLU A O 1
ATOM 3206 N N . ASP A 1 405 ? -3.368 -23.646 -3.864 1.00 58.69 405 ASP A N 1
ATOM 3207 C CA . ASP A 1 405 ? -4.209 -24.451 -4.772 1.00 58.69 405 ASP A CA 1
ATOM 3208 C C . ASP A 1 405 ? -5.413 -23.678 -5.338 1.00 58.69 405 ASP A C 1
ATOM 3210 O O . ASP A 1 405 ? -5.843 -23.921 -6.468 1.00 58.69 405 ASP A O 1
ATOM 3214 N N . LEU A 1 406 ? -5.957 -22.721 -4.576 1.00 56.09 406 LEU A N 1
ATOM 3215 C CA . LEU A 1 406 ? -7.019 -21.814 -5.031 1.00 56.09 406 LEU A CA 1
ATOM 3216 C C . LEU A 1 406 ? -6.478 -20.590 -5.792 1.00 56.09 406 LEU A C 1
ATOM 3218 O O . LEU A 1 406 ? -7.263 -19.792 -6.312 1.00 56.09 406 LEU A O 1
ATOM 3222 N N . SER A 1 407 ? -5.153 -20.433 -5.885 1.00 41.06 407 SER A N 1
ATOM 3223 C CA . SER A 1 407 ? -4.522 -19.340 -6.625 1.00 41.06 407 SER A CA 1
ATOM 3224 C C . SER A 1 407 ? -4.200 -19.741 -8.073 1.00 41.06 407 SER A C 1
ATOM 3226 O O . SER A 1 407 ? -3.654 -20.818 -8.326 1.00 41.06 407 SER A O 1
ATOM 3228 N N . PRO A 1 408 ? -4.462 -18.882 -9.073 1.00 40.31 408 PRO A N 1
ATOM 3229 C CA . PRO A 1 408 ? -3.926 -19.092 -10.407 1.00 40.31 408 PRO A CA 1
ATOM 3230 C C . PRO A 1 408 ? -2.432 -18.720 -10.410 1.00 40.31 408 PRO A C 1
ATOM 3232 O O . PRO A 1 408 ? -2.109 -17.554 -10.577 1.00 40.31 408 PRO A O 1
ATOM 3235 N N . LEU A 1 409 ? -1.558 -19.722 -10.233 1.00 32.69 409 LEU A N 1
ATOM 3236 C CA . LEU A 1 409 ? -0.095 -19.764 -10.465 1.00 32.69 409 LEU A CA 1
ATOM 3237 C C . LEU A 1 409 ? 0.768 -18.585 -9.924 1.00 32.69 409 LEU A C 1
ATOM 3239 O O . LEU A 1 409 ? 0.570 -17.428 -10.293 1.00 32.69 409 LEU A O 1
ATOM 3243 N N . PRO A 1 410 ? 1.862 -18.841 -9.177 1.00 45.25 410 PRO A N 1
ATOM 3244 C CA . PRO A 1 410 ? 2.702 -17.774 -8.653 1.00 45.25 410 PRO A CA 1
ATOM 3245 C C . PRO A 1 410 ? 3.628 -17.222 -9.747 1.00 45.25 410 PRO A C 1
ATOM 3247 O O . PRO A 1 410 ? 4.655 -17.812 -10.089 1.00 45.25 410 PRO A O 1
ATOM 3250 N N . HIS A 1 411 ? 3.323 -16.032 -10.260 1.00 36.09 411 HIS A N 1
ATOM 3251 C CA . HIS A 1 411 ? 4.353 -15.178 -10.841 1.00 36.09 411 HIS A CA 1
ATOM 3252 C C . HIS A 1 411 ? 5.175 -14.561 -9.700 1.00 36.09 411 HIS A C 1
ATOM 3254 O O . HIS A 1 411 ? 4.735 -13.649 -9.013 1.00 36.09 411 HIS A O 1
ATOM 3260 N N . LEU A 1 412 ? 6.357 -15.143 -9.484 1.00 42.41 412 LEU A N 1
ATOM 3261 C CA . LEU A 1 412 ? 7.567 -14.573 -8.876 1.00 42.41 412 LEU A CA 1
ATOM 3262 C C . LEU A 1 412 ? 7.406 -13.189 -8.208 1.00 42.41 412 LEU A C 1
ATOM 3264 O O . LEU A 1 412 ? 7.558 -12.149 -8.841 1.00 42.41 412 LEU A O 1
ATOM 3268 N N . THR A 1 413 ? 7.169 -13.216 -6.896 1.00 40.78 413 THR A N 1
ATOM 3269 C CA . THR A 1 413 ? 7.810 -12.352 -5.886 1.00 40.78 413 THR A CA 1
ATOM 3270 C C . THR A 1 413 ? 8.265 -10.949 -6.332 1.00 40.78 413 THR A C 1
ATOM 3272 O O . THR A 1 413 ? 9.459 -10.668 -6.470 1.00 40.78 413 THR A O 1
ATOM 3275 N N . GLU A 1 414 ? 7.325 -9.998 -6.342 1.00 46.22 414 GLU A N 1
ATOM 3276 C CA . GLU A 1 414 ? 7.611 -8.549 -6.335 1.00 46.22 414 GLU A CA 1
ATOM 3277 C C . GLU A 1 414 ? 8.531 -8.135 -5.164 1.00 46.22 414 GLU A C 1
ATOM 3279 O O . GLU A 1 414 ? 9.308 -7.185 -5.263 1.00 46.22 414 GLU A O 1
ATOM 3284 N N . SER A 1 415 ? 8.543 -8.912 -4.074 1.00 48.12 415 SER A N 1
ATOM 3285 C CA . SER A 1 415 ? 9.390 -8.645 -2.906 1.00 48.12 415 SER A CA 1
ATOM 3286 C C . SER A 1 415 ? 10.884 -8.947 -3.120 1.00 48.12 415 SER A C 1
ATOM 3288 O O . SER A 1 415 ? 11.715 -8.385 -2.407 1.00 48.12 415 SER A O 1
ATOM 3290 N N . SER A 1 416 ? 11.255 -9.806 -4.082 1.00 48.44 416 SER A N 1
ATOM 3291 C CA . SER A 1 416 ? 12.668 -10.107 -4.389 1.00 48.44 416 SER A CA 1
ATOM 3292 C C . SER A 1 416 ? 13.247 -9.107 -5.394 1.00 48.44 416 SER A C 1
ATOM 3294 O O . SER A 1 416 ? 14.387 -8.661 -5.254 1.00 48.44 416 SER A O 1
ATOM 3296 N N . MET A 1 417 ? 12.418 -8.665 -6.344 1.00 51.50 417 MET A N 1
ATOM 3297 C CA . MET A 1 417 ? 12.770 -7.615 -7.295 1.00 51.50 417 MET A CA 1
ATOM 3298 C C . MET A 1 417 ? 12.943 -6.264 -6.585 1.00 51.50 417 MET A C 1
ATOM 3300 O O . MET A 1 417 ? 13.914 -5.560 -6.843 1.00 51.50 417 MET A O 1
ATOM 3304 N N . PHE A 1 418 ? 12.094 -5.933 -5.606 1.00 55.22 418 PHE A N 1
ATOM 3305 C CA . PHE A 1 418 ? 12.230 -4.689 -4.841 1.00 55.22 418 PHE A CA 1
ATOM 3306 C C . PHE A 1 418 ? 13.573 -4.593 -4.095 1.00 55.22 418 PHE A C 1
ATOM 3308 O O . PHE A 1 418 ? 14.250 -3.572 -4.183 1.00 55.22 418 PHE A O 1
ATOM 3315 N N . ALA A 1 419 ? 14.025 -5.667 -3.440 1.00 53.91 419 ALA A N 1
ATOM 3316 C CA . ALA A 1 419 ? 15.299 -5.674 -2.713 1.00 53.91 419 ALA A CA 1
ATOM 3317 C C . ALA A 1 419 ? 16.530 -5.524 -3.631 1.00 53.91 419 ALA A C 1
ATOM 3319 O O . ALA A 1 419 ? 17.536 -4.942 -3.224 1.00 53.91 419 ALA A O 1
ATOM 3320 N N . PHE A 1 420 ? 16.450 -6.016 -4.871 1.00 59.44 420 PHE A N 1
ATOM 3321 C CA . PHE A 1 420 ? 17.547 -5.940 -5.840 1.00 59.44 420 PHE A CA 1
ATOM 3322 C C . PHE A 1 420 ? 17.549 -4.622 -6.634 1.00 59.44 420 PHE A C 1
ATOM 3324 O O . PHE A 1 420 ? 18.607 -4.058 -6.910 1.00 59.44 420 PHE A O 1
ATOM 3331 N N . PHE A 1 421 ? 16.368 -4.092 -6.966 1.00 59.62 421 PHE A N 1
ATOM 3332 C CA . PHE A 1 421 ? 16.225 -2.870 -7.758 1.00 59.62 421 PHE A CA 1
ATOM 3333 C C . PHE A 1 421 ? 16.272 -1.589 -6.924 1.00 59.62 421 PHE A C 1
ATOM 3335 O O . PHE A 1 421 ? 16.681 -0.564 -7.456 1.00 59.62 421 PHE A O 1
ATOM 3342 N N . PHE A 1 422 ? 15.929 -1.613 -5.633 1.00 69.31 422 PHE A N 1
ATOM 3343 C CA . PHE A 1 422 ? 15.979 -0.426 -4.771 1.00 69.31 422 PHE A CA 1
ATOM 3344 C C . PHE A 1 422 ? 17.372 0.235 -4.685 1.00 69.31 422 PHE A C 1
ATOM 3346 O O . PHE A 1 422 ? 17.453 1.447 -4.898 1.00 69.31 422 PHE A O 1
ATOM 3353 N N . PRO A 1 423 ? 18.491 -0.489 -4.460 1.00 66.38 423 PRO A N 1
ATOM 3354 C CA . PRO A 1 423 ? 19.818 0.133 -4.460 1.00 66.38 423 PRO A CA 1
ATOM 3355 C C . PRO A 1 423 ? 20.243 0.626 -5.851 1.00 66.38 423 PRO A C 1
ATOM 3357 O O . PRO A 1 423 ? 20.914 1.651 -5.953 1.00 66.38 423 PRO A O 1
ATOM 3360 N N . LEU A 1 424 ? 19.816 -0.050 -6.924 1.00 65.50 424 LEU A N 1
ATOM 3361 C CA . LEU A 1 424 ? 20.104 0.354 -8.302 1.00 65.50 424 LEU A CA 1
ATOM 3362 C C . LEU A 1 424 ? 19.316 1.617 -8.691 1.00 65.50 424 LEU A C 1
ATOM 3364 O O . LEU A 1 424 ? 19.872 2.548 -9.264 1.00 65.50 424 LEU A O 1
ATOM 3368 N N . PHE A 1 425 ? 18.039 1.683 -8.314 1.00 70.75 425 PHE A N 1
ATOM 3369 C CA . PHE A 1 425 ? 17.171 2.844 -8.484 1.00 70.75 425 PHE A CA 1
ATOM 3370 C C . PHE A 1 425 ? 17.688 4.041 -7.690 1.00 70.75 425 PHE A C 1
ATOM 3372 O O . PHE A 1 425 ? 17.757 5.140 -8.229 1.00 70.75 425 PHE A O 1
ATOM 3379 N N . LEU A 1 426 ? 18.119 3.831 -6.442 1.00 68.00 426 LEU A N 1
ATOM 3380 C CA . LEU A 1 426 ? 18.721 4.884 -5.630 1.00 68.00 426 LEU A CA 1
ATOM 3381 C C . LEU A 1 426 ? 20.039 5.371 -6.256 1.00 68.00 426 LEU A C 1
ATOM 3383 O O . LEU A 1 426 ? 20.252 6.574 -6.339 1.00 68.00 426 LEU A O 1
ATOM 3387 N N . PHE A 1 427 ? 20.880 4.469 -6.774 1.00 72.62 427 PHE A N 1
ATOM 3388 C CA . PHE A 1 427 ? 22.113 4.818 -7.489 1.00 72.62 427 PHE A CA 1
ATOM 3389 C C . PHE A 1 427 ? 21.844 5.651 -8.754 1.00 72.62 427 PHE A C 1
ATOM 3391 O O . PHE A 1 427 ? 22.436 6.716 -8.923 1.00 72.62 427 PHE A O 1
ATOM 3398 N N . PHE A 1 428 ? 20.905 5.231 -9.609 1.00 64.62 428 PHE A N 1
ATOM 3399 C CA . PHE A 1 428 ? 20.522 5.989 -10.805 1.00 64.62 428 PHE A CA 1
ATOM 3400 C C . PHE A 1 428 ? 19.819 7.308 -10.469 1.00 64.62 428 PHE A C 1
ATOM 3402 O O . PHE A 1 428 ? 20.077 8.313 -11.128 1.00 64.62 428 PHE A O 1
ATOM 3409 N N . ALA A 1 429 ? 18.986 7.345 -9.427 1.00 64.06 429 ALA A N 1
ATOM 3410 C CA . ALA A 1 429 ? 18.374 8.573 -8.938 1.00 64.06 429 ALA A CA 1
ATOM 3411 C C . ALA A 1 429 ? 19.448 9.544 -8.428 1.00 64.06 429 ALA A C 1
ATOM 3413 O O . ALA A 1 429 ? 19.477 10.690 -8.866 1.00 64.06 429 ALA A O 1
ATOM 3414 N N . PHE A 1 430 ? 20.392 9.099 -7.594 1.00 65.19 430 PHE A N 1
ATOM 3415 C CA . PHE A 1 430 ? 21.509 9.941 -7.158 1.00 65.19 430 PHE A CA 1
ATOM 3416 C C . PHE A 1 430 ? 22.331 10.451 -8.346 1.00 65.19 430 PHE A C 1
ATOM 3418 O O . PHE A 1 430 ? 22.599 11.647 -8.402 1.00 65.19 430 PHE A O 1
ATOM 3425 N N . GLN A 1 431 ? 22.635 9.609 -9.339 1.00 68.69 431 GLN A N 1
ATOM 3426 C CA . GLN A 1 431 ? 23.355 10.002 -10.559 1.00 68.69 431 GLN A CA 1
ATOM 3427 C C . GLN A 1 431 ? 22.595 11.067 -11.378 1.00 68.69 431 GLN A C 1
ATOM 3429 O O . GLN A 1 431 ? 23.191 12.033 -11.856 1.00 68.69 431 GLN A O 1
ATOM 3434 N N . MET A 1 432 ? 21.276 10.911 -11.522 1.00 68.62 432 MET A N 1
ATOM 3435 C CA . MET A 1 432 ? 20.391 11.823 -12.260 1.00 68.62 432 MET A CA 1
ATOM 3436 C C . MET A 1 432 ? 20.176 13.153 -11.531 1.00 68.62 432 MET A C 1
ATOM 3438 O O . MET A 1 432 ? 20.089 14.207 -12.162 1.00 68.62 432 MET A O 1
ATOM 3442 N N . PHE A 1 433 ? 20.104 13.120 -10.199 1.00 66.50 433 PHE A N 1
ATOM 3443 C CA . PHE A 1 433 ? 19.877 14.302 -9.372 1.00 66.50 433 PHE A CA 1
ATOM 3444 C C . PHE A 1 433 ? 21.169 15.022 -8.987 1.00 66.50 433 PHE A C 1
ATOM 3446 O O . PHE A 1 433 ? 21.104 16.191 -8.626 1.00 66.50 433 PHE A O 1
ATOM 3453 N N . GLN A 1 434 ? 22.346 14.409 -9.127 1.00 69.75 434 GLN A N 1
ATOM 3454 C CA . GLN A 1 434 ? 23.638 15.049 -8.866 1.00 69.75 434 GLN A CA 1
ATOM 3455 C C . GLN A 1 434 ? 23.855 16.377 -9.619 1.00 69.75 434 GLN A C 1
ATOM 3457 O O . GLN A 1 434 ? 24.234 17.349 -8.962 1.00 69.75 434 GLN A O 1
ATOM 3462 N N . PRO A 1 435 ? 23.574 16.508 -10.934 1.00 70.19 435 PRO A N 1
ATOM 3463 C CA . PRO A 1 435 ? 23.677 17.800 -11.616 1.00 70.19 435 PRO A CA 1
ATOM 3464 C C . PRO A 1 435 ? 22.634 18.815 -11.128 1.00 70.19 435 PRO A C 1
ATOM 3466 O O . PRO A 1 435 ? 22.920 20.008 -11.081 1.00 70.19 435 PRO A O 1
ATOM 3469 N N . ILE A 1 436 ? 21.448 18.356 -10.717 1.00 73.38 436 ILE A N 1
ATOM 3470 C CA . ILE A 1 436 ? 20.355 19.210 -10.225 1.00 73.38 436 ILE A CA 1
ATOM 3471 C C . ILE A 1 436 ? 20.674 19.729 -8.817 1.00 73.38 436 ILE A C 1
ATOM 3473 O O . ILE A 1 436 ? 20.531 20.916 -8.546 1.00 73.38 436 ILE A O 1
ATOM 3477 N N . ILE A 1 437 ? 21.174 18.866 -7.935 1.00 74.12 437 ILE A N 1
ATOM 3478 C CA . ILE A 1 437 ? 21.622 19.214 -6.583 1.00 74.12 437 ILE A CA 1
ATOM 3479 C C . ILE A 1 437 ? 22.826 20.154 -6.659 1.00 74.12 437 ILE A C 1
ATOM 3481 O O . ILE A 1 437 ? 22.864 21.146 -5.936 1.00 74.12 437 ILE A O 1
ATOM 3485 N N . LEU A 1 438 ? 23.775 19.901 -7.569 1.00 74.56 438 LEU A N 1
ATOM 3486 C CA . LEU A 1 438 ? 24.904 20.797 -7.817 1.00 74.56 438 LEU A CA 1
ATOM 3487 C C . LEU A 1 438 ? 24.426 22.172 -8.309 1.00 74.56 438 LEU A C 1
ATOM 3489 O O . LEU A 1 438 ? 24.888 23.188 -7.800 1.00 74.56 438 LEU A O 1
ATOM 3493 N N . LEU A 1 439 ? 23.469 22.220 -9.242 1.00 73.62 439 LEU A N 1
ATOM 3494 C CA . LEU A 1 439 ? 22.870 23.464 -9.732 1.00 73.62 439 LEU A CA 1
ATOM 3495 C C . LEU A 1 439 ? 22.170 24.238 -8.606 1.00 73.62 439 LEU A C 1
ATOM 3497 O O . LEU A 1 439 ? 22.363 25.444 -8.484 1.00 73.62 439 LEU A O 1
ATOM 3501 N N . ILE A 1 440 ? 21.397 23.557 -7.757 1.00 74.69 440 ILE A N 1
ATOM 3502 C CA . ILE A 1 440 ? 20.722 24.170 -6.605 1.00 74.69 440 ILE A CA 1
ATOM 3503 C C . ILE A 1 440 ? 21.752 24.695 -5.600 1.00 74.69 440 ILE A C 1
ATOM 3505 O O . ILE A 1 440 ? 21.627 25.829 -5.147 1.00 74.69 440 ILE A O 1
ATOM 3509 N N . LEU A 1 441 ? 22.799 23.925 -5.292 1.00 72.12 441 LEU A N 1
ATOM 3510 C CA . LEU A 1 441 ? 23.876 24.354 -4.396 1.00 72.12 441 LEU A CA 1
ATOM 3511 C C . LEU A 1 441 ? 24.599 25.586 -4.957 1.00 72.12 441 LEU A C 1
ATOM 3513 O O . LEU A 1 441 ? 24.837 26.544 -4.230 1.00 72.12 441 LEU A O 1
ATOM 3517 N N . ILE A 1 442 ? 24.886 25.595 -6.261 1.00 73.56 442 ILE A N 1
ATOM 3518 C CA . ILE A 1 442 ? 25.466 26.737 -6.970 1.00 73.56 442 ILE A CA 1
ATOM 3519 C C . ILE A 1 442 ? 24.534 27.952 -6.865 1.00 73.56 442 ILE A C 1
ATOM 3521 O O . ILE A 1 442 ? 24.978 29.020 -6.458 1.00 73.56 442 ILE A O 1
ATOM 3525 N N . LEU A 1 443 ? 23.239 27.803 -7.151 1.00 72.88 443 LEU A N 1
ATOM 3526 C CA . LEU A 1 443 ? 22.258 28.889 -7.053 1.00 72.88 443 LEU A CA 1
ATOM 3527 C C . LEU A 1 443 ? 22.118 29.432 -5.623 1.00 72.88 443 LEU A C 1
ATOM 3529 O O . LEU A 1 443 ? 22.026 30.645 -5.443 1.00 72.88 443 LEU A O 1
ATOM 3533 N N . VAL A 1 444 ? 22.161 28.574 -4.601 1.00 76.62 444 VAL A N 1
ATOM 3534 C CA . VAL A 1 444 ? 22.145 28.972 -3.181 1.00 76.62 444 VAL A CA 1
ATOM 3535 C C . VAL A 1 444 ? 23.442 29.693 -2.790 1.00 76.62 444 VAL A C 1
ATOM 3537 O O . VAL A 1 444 ? 23.405 30.699 -2.077 1.00 76.62 444 VAL A O 1
ATOM 3540 N N . LEU A 1 445 ? 24.591 29.248 -3.300 1.00 69.19 445 LEU A N 1
ATOM 3541 C CA . LEU A 1 445 ? 25.875 29.923 -3.097 1.00 69.19 445 LEU A CA 1
ATOM 3542 C C . LEU A 1 445 ? 25.902 31.297 -3.783 1.00 69.19 445 LEU A C 1
ATOM 3544 O O . LEU A 1 445 ? 26.366 32.267 -3.192 1.00 69.19 445 LEU A O 1
ATOM 3548 N N . PHE A 1 446 ? 25.332 31.417 -4.984 1.00 69.19 446 PHE A N 1
ATOM 3549 C CA . PHE A 1 446 ? 25.193 32.701 -5.680 1.00 69.19 446 PHE A CA 1
ATOM 3550 C C . PHE A 1 446 ? 24.157 33.617 -5.023 1.00 69.19 446 PHE A C 1
ATOM 3552 O O . PHE A 1 446 ? 24.334 34.830 -5.033 1.00 69.19 446 PHE A O 1
ATOM 3559 N N . SER A 1 447 ? 23.118 33.052 -4.403 1.00 69.31 447 SER A N 1
ATOM 3560 C CA . SER A 1 447 ? 22.108 33.816 -3.658 1.00 69.31 447 SER A CA 1
ATOM 3561 C C . SER A 1 447 ? 22.611 34.316 -2.300 1.00 69.31 447 SER A C 1
ATOM 3563 O O . SER A 1 447 ? 22.088 35.298 -1.780 1.00 69.31 447 SER A O 1
ATOM 3565 N N . SER A 1 448 ? 23.623 33.665 -1.718 1.00 69.56 448 SER A N 1
ATOM 3566 C CA . SER A 1 448 ? 24.240 34.075 -0.446 1.00 69.56 448 SER A CA 1
ATOM 3567 C C . SER A 1 448 ? 25.482 34.960 -0.615 1.00 69.56 448 SER A C 1
ATOM 3569 O O . SER A 1 448 ? 25.930 35.580 0.352 1.00 69.56 448 SER A O 1
ATOM 3571 N N . LEU A 1 449 ? 26.020 35.087 -1.833 1.00 69.12 449 LEU A N 1
ATOM 3572 C CA . LEU A 1 449 ? 27.094 36.028 -2.146 1.00 69.12 449 LEU A CA 1
ATOM 3573 C C . LEU A 1 449 ? 26.532 37.398 -2.559 1.00 69.12 449 LEU A C 1
ATOM 3575 O O . LEU A 1 449 ? 25.691 37.513 -3.444 1.00 69.12 449 LEU A O 1
ATOM 3579 N N . SER A 1 450 ? 27.057 38.469 -1.962 1.00 74.69 450 SER A N 1
ATOM 3580 C CA . SER A 1 450 ? 26.755 39.838 -2.396 1.00 74.69 450 SER A CA 1
ATOM 3581 C C . SER A 1 450 ? 27.141 40.041 -3.869 1.00 74.69 450 SER A C 1
ATOM 3583 O O . SER A 1 450 ? 28.188 39.580 -4.321 1.00 74.69 450 SER A O 1
ATOM 3585 N N . TYR A 1 451 ? 26.354 40.811 -4.624 1.00 68.56 451 TYR A N 1
ATOM 3586 C CA . TYR A 1 451 ? 26.665 41.156 -6.020 1.00 68.56 451 TYR A CA 1
ATOM 3587 C C . TYR A 1 451 ? 28.099 41.713 -6.193 1.00 68.56 451 TYR A C 1
ATOM 3589 O O . TYR A 1 451 ? 28.740 41.502 -7.223 1.00 68.56 451 TYR A O 1
ATOM 3597 N N . ALA A 1 452 ? 28.648 42.356 -5.153 1.00 68.44 452 ALA A N 1
ATOM 3598 C CA . ALA A 1 452 ? 30.017 42.870 -5.120 1.00 68.44 452 ALA A CA 1
ATOM 3599 C C . ALA A 1 452 ? 31.108 41.778 -5.060 1.00 68.44 452 ALA A C 1
ATOM 3601 O O . ALA A 1 452 ? 32.200 41.977 -5.595 1.00 68.44 452 ALA A O 1
ATOM 3602 N N . THR A 1 453 ? 30.853 40.632 -4.419 1.00 71.94 453 THR A N 1
ATOM 3603 C CA . THR A 1 453 ? 31.803 39.505 -4.366 1.00 71.94 453 THR A CA 1
ATOM 3604 C C . THR A 1 453 ? 31.743 38.664 -5.636 1.00 71.94 453 THR A C 1
ATOM 3606 O O . THR A 1 453 ? 32.794 38.264 -6.130 1.00 71.94 453 THR A O 1
ATOM 3609 N N . VAL A 1 454 ? 30.555 38.492 -6.226 1.00 70.44 454 VAL A N 1
ATOM 3610 C CA . VAL A 1 454 ? 30.387 37.856 -7.546 1.00 70.44 454 VAL A CA 1
ATOM 3611 C C . VAL A 1 454 ? 31.138 38.638 -8.628 1.00 70.44 454 VAL A C 1
ATOM 3613 O O . VAL A 1 454 ? 31.906 38.053 -9.388 1.00 70.44 454 VAL A O 1
ATOM 3616 N N . PHE A 1 455 ? 31.007 39.969 -8.648 1.00 70.38 455 PHE A N 1
ATOM 3617 C CA . PHE A 1 455 ? 31.699 40.822 -9.621 1.00 70.38 455 PHE A CA 1
ATOM 3618 C C . PHE A 1 455 ? 33.230 40.749 -9.490 1.00 70.38 455 PHE A C 1
ATOM 3620 O O . PHE A 1 455 ? 33.935 40.705 -10.495 1.00 70.38 455 PHE A O 1
ATOM 3627 N N . LYS A 1 456 ? 33.760 40.663 -8.261 1.00 73.62 456 LYS A N 1
ATOM 3628 C CA . LYS A 1 456 ? 35.202 40.476 -8.015 1.00 73.62 456 LYS A CA 1
ATOM 3629 C C . LYS A 1 456 ? 35.707 39.102 -8.454 1.00 73.62 456 LYS A C 1
ATOM 3631 O O . LYS A 1 456 ? 36.811 39.024 -8.980 1.00 73.62 456 LYS A O 1
ATOM 3636 N N . LEU A 1 457 ? 34.920 38.041 -8.263 1.00 72.62 457 LEU A N 1
ATOM 3637 C CA . LEU A 1 457 ? 35.278 36.685 -8.695 1.00 72.62 457 LEU A CA 1
ATOM 3638 C C . LEU A 1 457 ? 35.301 36.568 -10.221 1.00 72.62 457 LEU A C 1
ATOM 3640 O O . LEU A 1 457 ? 36.244 36.010 -10.771 1.00 72.62 457 LEU A O 1
ATOM 3644 N N . VAL A 1 458 ? 34.312 37.157 -10.902 1.00 75.19 458 VAL A N 1
ATOM 3645 C CA . VAL A 1 458 ? 34.275 37.221 -12.370 1.00 75.19 458 VAL A CA 1
ATOM 3646 C C . VAL A 1 458 ? 35.431 38.067 -12.901 1.00 75.19 458 VAL A C 1
ATOM 3648 O O . VAL A 1 458 ? 36.111 37.628 -13.821 1.00 75.19 458 VAL A O 1
ATOM 3651 N N . PHE A 1 459 ? 35.721 39.218 -12.284 1.00 72.75 459 PHE A N 1
ATOM 3652 C CA . PHE A 1 459 ? 36.859 40.062 -12.658 1.00 72.75 459 PHE A CA 1
ATOM 3653 C C . PHE A 1 459 ? 38.202 39.331 -12.495 1.00 72.75 459 PHE A C 1
ATOM 3655 O O . PHE A 1 459 ? 39.034 39.371 -13.399 1.00 72.75 459 PHE A O 1
ATOM 3662 N N . LEU A 1 460 ? 38.399 38.608 -11.385 1.00 72.56 460 LEU A N 1
ATOM 3663 C CA . LEU A 1 460 ? 39.604 37.809 -11.138 1.00 72.56 460 LEU A CA 1
ATOM 3664 C C . LEU A 1 460 ? 39.721 36.632 -12.121 1.00 72.56 460 LEU A C 1
ATOM 3666 O O . LEU A 1 460 ? 40.809 36.362 -12.622 1.00 72.56 460 LEU A O 1
ATOM 3670 N N . PHE A 1 461 ? 38.603 35.975 -12.441 1.00 73.00 461 PHE A N 1
ATOM 3671 C CA . PHE A 1 461 ? 38.537 34.893 -13.425 1.00 73.00 461 PHE A CA 1
ATOM 3672 C C . PHE A 1 461 ? 38.863 35.385 -14.843 1.00 73.00 461 PHE A C 1
ATOM 3674 O O . PHE A 1 461 ? 39.632 34.744 -15.554 1.00 73.00 461 PHE A O 1
ATOM 3681 N N . THR A 1 462 ? 38.359 36.559 -15.239 1.00 71.00 462 THR A N 1
ATOM 3682 C CA . THR A 1 462 ? 38.724 37.186 -16.518 1.00 71.00 462 THR A CA 1
ATOM 3683 C C . THR A 1 462 ? 40.176 37.653 -16.550 1.00 71.00 462 THR A C 1
ATOM 3685 O O . THR A 1 462 ? 40.815 37.541 -17.588 1.00 71.00 462 THR A O 1
ATOM 3688 N N . LEU A 1 463 ? 40.730 38.128 -15.429 1.00 71.56 463 LEU A N 1
ATOM 3689 C CA . LEU A 1 463 ? 42.133 38.543 -15.354 1.00 71.56 463 LEU A CA 1
ATOM 3690 C C . LEU A 1 463 ? 43.088 37.342 -15.460 1.00 71.56 463 LEU A C 1
ATOM 3692 O O . LEU A 1 463 ? 44.129 37.450 -16.094 1.00 71.56 463 LEU A O 1
ATOM 3696 N N . PHE A 1 464 ? 42.711 36.197 -14.879 1.00 71.69 464 PHE A N 1
ATOM 3697 C CA . PHE A 1 464 ? 43.466 34.940 -14.943 1.00 71.69 464 PHE A CA 1
ATOM 3698 C C . PHE A 1 464 ? 43.508 34.319 -16.349 1.00 71.69 464 PHE A C 1
ATOM 3700 O O . PHE A 1 464 ? 44.423 33.565 -16.642 1.00 71.69 464 PHE A O 1
ATOM 3707 N N . PHE A 1 465 ? 42.527 34.614 -17.207 1.00 57.91 465 PHE A N 1
ATOM 3708 C CA . PHE A 1 465 ? 42.487 34.129 -18.594 1.00 57.91 465 PHE A CA 1
ATOM 3709 C C . PHE A 1 465 ? 43.122 35.098 -19.608 1.00 57.91 465 PHE A C 1
ATOM 3711 O O . PHE A 1 465 ? 43.301 34.734 -20.769 1.00 57.91 465 PHE A O 1
ATOM 3718 N N . VAL A 1 466 ? 43.382 36.343 -19.197 1.00 60.31 466 VAL A N 1
ATOM 3719 C CA . VAL A 1 466 ? 43.940 37.411 -20.047 1.00 60.31 466 VAL A CA 1
ATOM 3720 C C . VAL A 1 466 ? 45.433 37.653 -19.769 1.00 60.31 466 VAL A C 1
ATOM 3722 O O . VAL A 1 466 ? 46.127 38.135 -20.665 1.00 60.31 466 VAL A O 1
ATOM 3725 N N . LEU A 1 467 ? 45.934 37.314 -18.574 1.00 45.22 467 LEU A N 1
ATOM 3726 C CA . LEU A 1 467 ? 47.364 37.044 -18.345 1.00 45.22 467 LEU A CA 1
ATOM 3727 C C . LEU A 1 467 ? 47.712 35.626 -18.805 1.00 45.22 467 LEU A C 1
ATOM 3729 O O . LEU A 1 467 ? 48.861 35.452 -19.270 1.00 45.22 467 LEU A O 1
#

Solvent-accessible surface area (backbone atoms only — not comparable to full-atom values): 28504 Å² total; per-residue (Å²): 113,65,72,63,50,53,52,51,51,52,51,48,51,53,51,52,50,52,51,50,50,52,52,50,52,56,48,51,50,50,54,50,54,51,51,52,50,52,49,50,51,48,30,72,75,74,51,60,88,87,51,92,73,83,85,81,96,66,99,67,60,70,71,56,52,54,52,48,52,53,48,52,52,50,50,52,51,50,50,52,50,51,50,53,51,51,51,53,51,49,51,51,49,53,50,48,53,49,51,52,53,49,50,55,47,51,50,52,50,51,53,50,69,69,49,81,73,76,85,90,80,92,80,75,101,47,81,73,53,57,58,52,53,52,49,50,50,51,51,50,51,52,54,50,52,49,53,50,50,51,52,52,51,51,51,52,53,50,51,51,50,51,49,52,48,51,54,53,45,46,70,71,65,54,74,82,77,71,94,76,75,82,85,88,73,98,74,72,76,58,57,65,60,51,48,53,52,50,49,51,51,50,51,52,52,52,50,50,51,52,50,54,50,50,52,49,52,49,53,51,48,53,50,50,51,51,50,52,52,53,50,55,62,52,65,78,74,63,84,80,90,78,91,81,93,76,93,82,85,84,84,89,84,90,81,91,85,86,84,90,81,88,82,84,83,87,80,81,79,94,76,88,80,87,82,90,80,84,89,81,91,81,90,79,86,78,89,83,85,94,75,99,74,69,71,63,59,58,54,50,53,51,51,52,49,54,54,49,52,51,51,52,49,52,51,51,49,55,51,51,55,52,48,48,58,50,50,52,49,52,46,52,56,48,52,49,52,49,49,51,56,55,43,61,72,68,67,65,79,91,78,88,83,90,84,82,90,79,97,83,87,79,63,86,74,48,55,64,54,50,51,49,48,52,44,52,51,50,56,49,50,50,52,52,50,49,55,46,52,52,50,52,51,54,50,50,51,52,52,47,51,52,53,54,73,73,41,90,71,88,80,77,60,69,72,60,52,49,70,63,44,49,64,52,50,50,51,51,47,49,63,66,42,47,65,53,52,50,48,51,52,50,52,52,52,57,70,71,44,54,74,71,56,53,52,50,52,52,50,51,54,52,48,67,74,72,108